Protein 7TTO (pdb70)

Sequence (353 aa):
EHRVLHLRDRLDLAAELKLLCERGPLVRIPLEDGSAVHWFALGYDVVVREVLGSEKFDKRVILPGNLLQLDPPEHTRLRRMVAPAYSVRRMQALEPRVQAIVDDHLDTMASTGPPVVEFLREVAGPMAARVACEFLGIPLDDRGELIRLTAYMRELAARLRRDPGDGMLGMMVARDHGADIISDEELAGLCCAVVMNSSVEQTESCCLAAGTLLLLEHPEQFALLRERPELGEQAVEEIVRYLSVFEGLDPRTATEDVEIGGQVIKKGEAVFCSLLAANRADPALDGFDITRKESRHVAFGHGIHHCLGAPLARMMELRIAFTTLVSRFPSLRTAVPAEEIRFRPPSSNVFTLLELPLTW

Secondary structure (DSSP, 8-state):
--GGGG-EETTEEPHHHHHHHTT-SEEEEE-TTSS-EEEEE-SHHHHHHHHH-SSEE-----TT-GGG--TTHHHHHHHHHGGGGSHHHHHHHHHHHHHHHHHHHHHHHHH-S-EEHIIIIIHHHHHHHHHHHHT--HHHHHHHHHT--HHHHHHHHHHHS--SHHHHHHHHHSTTTS-HHHHHHHHHHIIIIIHHHHHHHHHHHHHHHHHSHHHHHHHHH-GGGHHHHHHHHHHHH-SS-BPPPEEESS-EEETTEEEPTT-EEEEBHHHHHHS-STT-S--TT-SS----TT--GGGS-TTHHHHHHHHHHHHHHHHHH-TT-EESS-GGG--BPPS-SSPP-BS--EEE-

Foldseek 3Di:
DPLQLFDADQLAHDPSNLVVCVVDQKDWAQDPVNPAIAIERQALVLLQVQQADLQWDQDPCFAQDLQNDHPPVSVVSCVLQLVLLDPVNCVVCQVVLLVLLVVLVVVVVVVADKDFCLPRRLLVSLLVSLCVQAVPDPVCSVVVVVVLVVLLVSLVVCLVPQDDHSSSSSSVPPVPVAHSRSSSNNSNCSSNQVSVQLSQLLQVVVLVCQVVVVVLVVCQVPVVLLLLLSLLSLLSNLLQFKDRWIAGCAFDATPNDTRHHGYTYIYTQNSNSASPPVPRDRDSVPPDGSGQSQHHHPVRNSCVSVSSSSSSSNSSVVSNVCVPKHFPDPSSPWAWDRRDSRGTHTPTTIMHD

Structure (mmCIF, N/CA/C/O backbone):
data_7TTO
#
_entry.id   7TTO
#
_cell.length_a   69.996
_cell.length_b   69.996
_cell.length_c   132.386
_cell.angle_alpha   90.000
_cell.angle_beta   90.000
_cell.angle_gamma   120.000
#
_symmetry.space_group_name_H-M   'P 32 2 1'
#
loop_
_entity.id
_entity.type
_entity.pdbx_description
1 polymer 'cytochrome P450 hydroxylase'
2 non-polymer 'PROTOPORPHYRIN IX CONTAINING FE'
3 water water
#
loop_
_atom_site.group_PDB
_atom_site.id
_atom_site.type_symbol
_atom_site.label_atom_id
_atom_site.label_alt_id
_atom_site.label_comp_id
_atom_site.label_asym_id
_atom_site.label_entity_id
_atom_site.label_seq_id
_atom_site.pdbx_PDB_ins_code
_atom_site.Cartn_x
_atom_site.Cartn_y
_atom_site.Cartn_z
_atom_site.occupancy
_atom_site.B_iso_or_equiv
_atom_site.auth_seq_id
_atom_site.auth_comp_id
_atom_site.auth_asym_id
_atom_site.auth_atom_id
_atom_site.pdbx_PDB_model_num
ATOM 1 N N . GLU A 1 5 ? -26.26861 0.96627 -29.25127 1.000 52.24572 5 GLU A N 1
ATOM 2 C CA . GLU A 1 5 ? -24.87408 1.27680 -29.54000 1.000 49.36473 5 GLU A CA 1
ATOM 3 C C . GLU A 1 5 ? -24.08295 1.42390 -28.24296 1.000 36.73498 5 GLU A C 1
ATOM 4 O O . GLU A 1 5 ? -24.62623 1.25284 -27.15094 1.000 39.89775 5 GLU A O 1
ATOM 15 N N . HIS A 1 6 ? -22.79554 1.74420 -28.37110 1.000 38.17209 6 HIS A N 1
ATOM 16 C CA . HIS A 1 6 ? -21.90940 1.89572 -27.21674 1.000 28.99727 6 HIS A CA 1
ATOM 17 C C . HIS A 1 6 ? -21.90428 0.63095 -26.36498 1.000 27.13261 6 HIS A C 1
ATOM 18 O O . HIS A 1 6 ? -21.95544 0.68258 -25.13379 1.000 21.73549 6 HIS A O 1
ATOM 32 N N . ARG A 1 7 ? -21.84112 -0.51842 -27.03594 1.000 23.01677 7 ARG A N 1
ATOM 33 C CA . ARG A 1 7 ? -21.83177 -1.79906 -26.34425 1.000 22.59398 7 ARG A CA 1
ATOM 34 C C . ARG A 1 7 ? -20.63562 -1.93837 -25.41120 1.000 23.73822 7 ARG A C 1
ATOM 35 O O . ARG A 1 7 ? -20.71064 -2.69214 -24.43554 1.000 20.92289 7 ARG A O 1
ATOM 56 N N . VAL A 1 8 ? -19.54389 -1.21371 -25.67530 1.000 21.92451 8 VAL A N 1
ATOM 57 C CA . VAL A 1 8 ? -18.34885 -1.32261 -24.84199 1.000 20.59112 8 VAL A CA 1
ATOM 58 C C . VAL A 1 8 ? -18.65836 -0.98216 -23.39038 1.000 17.45973 8 VAL A C 1
ATOM 59 O O . VAL A 1 8 ? -18.00857 -1.49676 -22.47134 1.000 22.90878 8 VAL A O 1
ATOM 72 N N . LEU A 1 9 ? -19.64620 -0.11826 -23.15431 1.000 19.72705 9 LEU A N 1
ATOM 73 C CA . LEU A 1 9 ? -19.99436 0.27668 -21.79427 1.000 19.30419 9 LEU A CA 1
ATOM 74 C C . LEU A 1 9 ? -20.65903 -0.84114 -20.99905 1.000 18.37737 9 LEU A C 1
ATOM 75 O O . LEU A 1 9 ? -21.00140 -0.61831 -19.83162 1.000 20.48323 9 LEU A O 1
ATOM 91 N N . HIS A 1 10 ? -20.83772 -2.03129 -21.58288 1.000 18.12152 10 HIS A N 1
ATOM 92 C CA . HIS A 1 10 ? -21.53947 -3.12428 -20.91903 1.000 20.13610 10 HIS A CA 1
ATOM 93 C C . HIS A 1 10 ? -20.73386 -4.42041 -20.93269 1.000 23.89918 10 HIS A C 1
ATOM 94 O O . HIS A 1 10 ? -21.28875 -5.48922 -20.65928 1.000 23.18578 10 HIS A O 1
ATOM 108 N N . LEU A 1 11 ? -19.43831 -4.35335 -21.23153 1.000 20.39993 11 LEU A N 1
ATOM 109 C CA . LEU A 1 11 ? -18.61099 -5.55200 -21.30846 1.000 21.11368 11 LEU A CA 1
ATOM 110 C C . LEU A 1 11 ? -18.12909 -5.93711 -19.91587 1.000 20.45897 11 LEU A C 1
ATOM 111 O O . LEU A 1 11 ? -17.49742 -5.12874 -19.22607 1.000 22.21591 11 LEU A O 1
ATOM 127 N N . ARG A 1 12 ? -18.41463 -7.17397 -19.51099 1.000 20.70508 12 ARG A N 1
ATOM 128 C CA . ARG A 1 12 ? -18.06937 -7.66809 -18.18798 1.000 21.90908 12 ARG A CA 1
ATOM 129 C C . ARG A 1 12 ? -17.34341 -9.00202 -18.28577 1.000 25.08498 12 ARG A C 1
ATOM 130 O O . ARG A 1 12 ? -17.44182 -9.72293 -19.28250 1.000 26.66217 12 ARG A O 1
ATOM 151 N N . ASP A 1 13 ? -16.61304 -9.31494 -17.21825 1.000 24.37742 13 ASP A N 1
ATOM 152 C CA . ASP A 1 13 ? -16.04164 -10.63742 -16.97120 1.000 23.48728 13 ASP A CA 1
ATOM 153 C C . ASP A 1 13 ? -16.73388 -11.15967 -15.71586 1.000 25.84246 13 ASP A C 1
ATOM 154 O O . ASP A 1 13 ? -16.32893 -10.83340 -14.59530 1.000 25.60887 13 ASP A O 1
ATOM 163 N N . ARG A 1 14 ? -17.78491 -11.95760 -15.90577 1.000 24.26869 14 ARG A N 1
ATOM 164 C CA . ARG A 1 14 ? -18.68861 -12.37163 -14.82729 1.000 27.76244 14 ARG A CA 1
ATOM 165 C C . ARG A 1 14 ? -19.25505 -11.09837 -14.20952 1.000 27.76036 14 ARG A C 1
ATOM 166 O O . ARG A 1 14 ? -19.95109 -10.35119 -14.91879 1.000 24.72483 14 ARG A O 1
ATOM 187 N N . LEU A 1 15 ? -18.99784 -10.80295 -12.93631 1.000 25.08714 15 LEU A N 1
ATOM 188 C CA . LEU A 1 15 ? -19.51930 -9.60138 -12.29949 1.000 22.39914 15 LEU A CA 1
ATOM 189 C C . LEU A 1 15 ? -18.59092 -8.40195 -12.43672 1.000 27.65850 15 LEU A C 1
ATOM 190 O O . LEU A 1 15 ? -19.00708 -7.27905 -12.12921 1.000 26.31310 15 LEU A O 1
ATOM 206 N N . ASP A 1 16 ? -17.36054 -8.60498 -12.89517 1.000 22.69964 16 ASP A N 1
ATOM 207 C CA . ASP A 1 16 ? -16.35858 -7.55240 -12.95286 1.000 24.27855 16 ASP A CA 1
ATOM 208 C C . ASP A 1 16 ? -16.28330 -6.95173 -14.35357 1.000 22.46580 16 ASP A C 1
ATOM 209 O O . ASP A 1 16 ? -16.91524 -7.42388 -15.30180 1.000 23.52056 16 ASP A O 1
ATOM 218 N N . LEU A 1 17 ? -15.49529 -5.88553 -14.47023 1.000 21.28445 17 LEU A N 1
ATOM 219 C CA . LEU A 1 17 ? -15.32777 -5.21302 -15.74961 1.000 19.24227 17 LEU A CA 1
ATOM 220 C C . LEU A 1 17 ? -14.44355 -6.03989 -16.67323 1.000 24.58358 17 LEU A C 1
ATOM 221 O O . LEU A 1 17 ? -13.47920 -6.67327 -16.23564 1.000 25.08142 17 LEU A O 1
ATOM 237 N N . ALA A 1 18 ? -14.77633 -6.03142 -17.95881 1.000 24.48877 18 ALA A N 1
ATOM 238 C CA . ALA A 1 18 ? -13.93362 -6.67602 -18.95231 1.000 25.10097 18 ALA A CA 1
ATOM 239 C C . ALA A 1 18 ? -12.69989 -5.82380 -19.22253 1.000 24.26761 18 ALA A C 1
ATOM 240 O O . ALA A 1 18 ? -12.72507 -4.59703 -19.09141 1.000 22.93756 18 ALA A O 1
ATOM 247 N N . ALA A 1 19 ? -11.60647 -6.49057 -19.59942 1.000 26.02346 19 ALA A N 1
ATOM 248 C CA . ALA A 1 19 ? -10.37043 -5.77032 -19.88820 1.000 24.66162 19 ALA A CA 1
ATOM 249 C C . ALA A 1 19 ? -10.59981 -4.67365 -20.92008 1.000 25.45766 19 ALA A C 1
ATOM 250 O O . ALA A 1 19 ? -10.01428 -3.58785 -20.82780 1.000 24.73371 19 ALA A O 1
ATOM 257 N N . GLU A 1 20 ? -11.45842 -4.93686 -21.90850 1.000 23.47867 20 GLU A N 1
ATOM 258 C CA . GLU A 1 20 ? -11.72112 -3.94349 -22.94413 1.000 23.40246 20 GLU A CA 1
ATOM 259 C C . GLU A 1 20 ? -12.35870 -2.68996 -22.35684 1.000 26.16457 20 GLU A C 1
ATOM 260 O O . GLU A 1 20 ? -12.07325 -1.57185 -22.80221 1.000 26.79132 20 GLU A O 1
ATOM 272 N N . LEU A 1 21 ? -13.22793 -2.85477 -21.35768 1.000 22.24067 21 LEU A N 1
ATOM 273 C CA . LEU A 1 21 ? -13.84996 -1.69984 -20.71892 1.000 22.57837 21 LEU A CA 1
ATOM 274 C C . LEU A 1 21 ? -12.89238 -1.01880 -19.74757 1.000 22.98670 21 LEU A C 1
ATOM 275 O O . LEU A 1 21 ? -12.88633 0.21267 -19.64120 1.000 23.56581 21 LEU A O 1
ATOM 291 N N . LYS A 1 22 ? -12.08109 -1.79918 -19.02928 1.000 23.10277 22 LYS A N 1
ATOM 292 C CA . LYS A 1 22 ? -11.05582 -1.20330 -18.17838 1.000 28.50713 22 LYS A CA 1
ATOM 293 C C . LYS A 1 22 ? -10.11177 -0.33103 -18.99475 1.000 27.74225 22 LYS A C 1
ATOM 294 O O . LYS A 1 22 ? -9.73714 0.76724 -18.56615 1.000 27.27945 22 LYS A O 1
ATOM 313 N N . LEU A 1 23 ? -9.71514 -0.80761 -20.17639 1.000 27.08037 23 LEU A N 1
ATOM 314 C CA . LEU A 1 23 ? -8.83112 -0.02720 -21.03410 1.000 34.20652 23 LEU A CA 1
ATOM 315 C C . LEU A 1 23 ? -9.47804 1.29415 -21.43083 1.000 29.27106 23 LEU A C 1
ATOM 316 O O . LEU A 1 23 ? -8.81287 2.33598 -21.46350 1.000 28.67776 23 LEU A O 1
ATOM 332 N N . LEU A 1 24 ? -10.77832 1.27312 -21.73158 1.000 25.12612 24 LEU A N 1
ATOM 333 C CA . LEU A 1 24 ? -11.47498 2.50773 -22.07550 1.000 20.17152 24 LEU A CA 1
ATOM 334 C C . LEU A 1 24 ? -11.45699 3.49195 -20.91186 1.000 26.39991 24 LEU A C 1
ATOM 335 O O . LEU A 1 24 ? -11.24414 4.69476 -21.10786 1.000 25.28491 24 LEU A O 1
ATOM 351 N N . CYS A 1 25 ? -11.67443 3.00104 -19.69031 1.000 28.00327 25 CYS A N 1
ATOM 352 C CA . CYS A 1 25 ? -11.70173 3.88762 -18.53327 1.000 24.76618 25 CYS A CA 1
ATOM 353 C C . CYS A 1 25 ? -10.35763 4.56091 -18.29014 1.000 25.09050 25 CYS A C 1
ATOM 354 O O . CYS A 1 25 ? -10.31321 5.61244 -17.64244 1.000 27.69880 25 CYS A O 1
ATOM 362 N N . GLU A 1 26 ? -9.26295 3.98493 -18.79212 1.000 27.20895 26 GLU A N 1
ATOM 363 C CA . GLU A 1 26 ? -7.95885 4.61984 -18.64290 1.000 31.39981 26 GLU A CA 1
ATOM 364 C C . GLU A 1 26 ? -7.85250 5.91489 -19.43720 1.000 28.69648 26 GLU A C 1
ATOM 365 O O . GLU A 1 26 ? -6.95355 6.71864 -19.16784 1.000 38.47974 26 GLU A O 1
ATOM 377 N N . ARG A 1 27 ? -8.74424 6.13723 -20.40180 1.000 27.39723 27 ARG A N 1
ATOM 378 C CA . ARG A 1 27 ? -8.75110 7.35939 -21.19546 1.000 31.79599 27 ARG A CA 1
ATOM 379 C C . ARG A 1 27 ? -9.38337 8.53930 -20.46383 1.000 32.52116 27 ARG A C 1
ATOM 380 O O . ARG A 1 27 ? -9.65873 9.56475 -21.09615 1.000 41.46446 27 ARG A O 1
ATOM 401 N N . GLY A 1 28 ? -9.61615 8.42113 -19.15835 1.000 41.80201 28 GLY A N 1
ATOM 402 C CA . GLY A 1 28 ? -10.12766 9.51591 -18.36974 1.000 35.86171 28 GLY A CA 1
ATOM 403 C C . GLY A 1 28 ? -11.58606 9.32835 -18.00893 1.000 43.48842 28 GLY A C 1
ATOM 404 O O . GLY A 1 28 ? -12.30381 8.53006 -18.61984 1.000 34.39414 28 GLY A O 1
ATOM 408 N N . PRO A 1 29 ? -12.05684 10.06947 -17.00178 1.000 29.29854 29 PRO A N 1
ATOM 409 C CA . PRO A 1 29 ? -13.45948 9.92439 -16.58477 1.000 23.99125 29 PRO A CA 1
ATOM 410 C C . PRO A 1 29 ? -14.45462 10.48906 -17.58216 1.000 29.06104 29 PRO A C 1
ATOM 411 O O . PRO A 1 29 ? -15.64087 10.14912 -17.50048 1.000 27.73380 29 PRO A O 1
ATOM 422 N N . LEU A 1 30 ? -14.01933 11.33457 -18.51518 1.000 22.31646 30 LEU A N 1
ATOM 423 C CA . LEU A 1 30 ? -14.89374 11.91387 -19.53030 1.000 21.79171 30 LEU A CA 1
ATOM 424 C C . LEU A 1 30 ? -14.20560 11.75863 -20.87963 1.000 29.94801 30 LEU A C 1
ATOM 425 O O . LEU A 1 30 ? -13.16329 12.37646 -21.12183 1.000 26.07157 30 LEU A O 1
ATOM 441 N N . VAL A 1 31 ? -14.78374 10.93509 -21.75218 1.000 25.80686 31 VAL A N 1
ATOM 442 C CA . VAL A 1 31 ? -14.17854 10.57289 -23.02913 1.000 24.39008 31 VAL A CA 1
ATOM 443 C C . VAL A 1 31 ? -15.05139 11.11236 -24.15324 1.000 28.34026 31 VAL A C 1
ATOM 444 O O . VAL A 1 31 ? -16.26513 10.87614 -24.17413 1.000 22.86461 31 VAL A O 1
ATOM 457 N N . ARG A 1 32 ? -14.42978 11.82830 -25.08742 1.000 25.11471 32 ARG A N 1
ATOM 458 C CA . ARG A 1 32 ? -15.13710 12.36197 -26.24288 1.000 28.19402 32 ARG A CA 1
ATOM 459 C C . ARG A 1 32 ? -15.22757 11.29362 -27.32533 1.000 26.19232 32 ARG A C 1
ATOM 460 O O . ARG A 1 32 ? -14.22301 10.66601 -27.67502 1.000 28.10077 32 ARG A O 1
ATOM 481 N N . ILE A 1 33 ? -16.43085 11.08897 -27.85342 1.000 26.98150 33 ILE A N 1
ATOM 482 C CA . ILE A 1 33 ? -16.69057 10.00767 -28.80158 1.000 23.54490 33 ILE A CA 1
ATOM 483 C C . ILE A 1 33 ? -17.36548 10.57633 -30.04512 1.000 30.13980 33 ILE A C 1
ATOM 484 O O . ILE A 1 33 ? -18.60047 10.54109 -30.14649 1.000 25.11211 33 ILE A O 1
ATOM 500 N N . PRO A 1 34 ? -16.61443 11.10868 -31.00919 1.000 31.93461 34 PRO A N 1
ATOM 501 C CA . PRO A 1 34 ? -17.23937 11.54706 -32.26434 1.000 32.06431 34 PRO A CA 1
ATOM 502 C C . PRO A 1 34 ? -17.60422 10.34644 -33.12557 1.000 30.31857 34 PRO A C 1
ATOM 503 O O . PRO A 1 34 ? -16.77950 9.46047 -33.35929 1.000 33.39826 34 PRO A O 1
ATOM 514 N N . LEU A 1 35 ? -18.85109 10.31754 -33.58969 1.000 28.57371 35 LEU A N 1
ATOM 515 C CA . LEU A 1 35 ? -19.32401 9.18653 -34.37511 1.000 27.54054 35 LEU A CA 1
ATOM 516 C C . LEU A 1 35 ? -18.61138 9.13199 -35.72260 1.000 28.00664 35 LEU A C 1
ATOM 517 O O . LEU A 1 35 ? -18.29686 10.16006 -36.32905 1.000 27.27182 35 LEU A O 1
ATOM 533 N N . GLU A 1 36 ? -18.36473 7.90608 -36.19156 1.000 43.89350 36 GLU A N 1
ATOM 534 C CA . GLU A 1 36 ? -17.59015 7.71946 -37.41378 1.000 50.47660 36 GLU A CA 1
ATOM 535 C C . GLU A 1 36 ? -18.25769 8.37688 -38.61420 1.000 43.95829 36 GLU A C 1
ATOM 536 O O . GLU A 1 36 ? -17.56708 8.84699 -39.52550 1.000 44.38958 36 GLU A O 1
ATOM 548 N N . ASP A 1 37 ? -19.58859 8.41974 -38.63865 1.000 48.46246 37 ASP A N 1
ATOM 549 C CA . ASP A 1 37 ? -20.31383 9.00195 -39.76105 1.000 43.26055 37 ASP A CA 1
ATOM 550 C C . ASP A 1 37 ? -20.42842 10.51876 -39.67558 1.000 51.72250 37 ASP A C 1
ATOM 551 O O . ASP A 1 37 ? -21.04433 11.12563 -40.55866 1.000 51.61120 37 ASP A O 1
ATOM 560 N N . GLY A 1 38 ? -19.85206 11.14361 -38.65055 1.000 38.26178 38 GLY A N 1
ATOM 561 C CA . GLY A 1 38 ? -19.96279 12.57882 -38.49109 1.000 37.22614 38 GLY A CA 1
ATOM 562 C C . GLY A 1 38 ? -21.35146 13.07498 -38.16433 1.000 27.72549 38 GLY A C 1
ATOM 563 O O . GLY A 1 38 ? -21.60415 14.27837 -38.27082 1.000 32.94004 38 GLY A O 1
ATOM 567 N N . SER A 1 39 ? -22.26144 12.18724 -37.76140 1.000 36.47365 39 SER A N 1
ATOM 568 C CA . SER A 1 39 ? -23.63849 12.58457 -37.50172 1.000 35.84579 39 SER A CA 1
ATOM 569 C C . SER A 1 39 ? -23.81897 13.24882 -36.14334 1.000 33.21785 39 SER A C 1
ATOM 570 O O . SER A 1 39 ? -24.80838 13.96274 -35.94814 1.000 31.58212 39 SER A O 1
ATOM 578 N N . ALA A 1 40 ? -22.89875 13.03862 -35.20688 1.000 29.79802 40 ALA A N 1
ATOM 579 C CA . ALA A 1 40 ? -23.04110 13.59380 -33.86686 1.000 30.13398 40 ALA A CA 1
ATOM 580 C C . ALA A 1 40 ? -21.72915 13.41260 -33.11761 1.000 24.85177 40 ALA A C 1
ATOM 581 O O . ALA A 1 40 ? -20.83606 12.68049 -33.55209 1.000 26.58317 40 ALA A O 1
ATOM 588 N N . VAL A 1 41 ? -21.62819 14.09561 -31.98019 1.000 23.17987 41 VAL A N 1
ATOM 589 C CA . VAL A 1 41 ? -20.53299 13.92057 -31.03460 1.000 18.91605 41 VAL A CA 1
ATOM 590 C C . VAL A 1 41 ? -21.14120 13.42143 -29.73282 1.000 21.71472 41 VAL A C 1
ATOM 591 O O . VAL A 1 41 ? -22.00814 14.08746 -29.15255 1.000 20.99984 41 VAL A O 1
ATOM 604 N N . HIS A 1 42 ? -20.70049 12.25083 -29.28638 1.000 23.30931 42 HIS A N 1
ATOM 605 C CA . HIS A 1 42 ? -21.15744 11.65290 -28.04254 1.000 20.63947 42 HIS A CA 1
ATOM 606 C C . HIS A 1 42 ? -20.04044 11.68296 -27.00684 1.000 22.62753 42 HIS A C 1
ATOM 607 O O . HIS A 1 42 ? -18.86158 11.84484 -27.33343 1.000 24.32216 42 HIS A O 1
ATOM 621 N N . TRP A 1 43 ? -20.43030 11.51931 -25.74311 1.000 20.07264 43 TRP A N 1
ATOM 622 C CA . TRP A 1 43 ? -19.50508 11.53799 -24.61886 1.000 21.85389 43 TRP A CA 1
ATOM 623 C C . TRP A 1 43 ? -19.77474 10.35049 -23.70757 1.000 16.05198 43 TRP A C 1
ATOM 624 O O . TRP A 1 43 ? -20.92991 9.96657 -23.50178 1.000 17.21072 43 TRP A O 1
ATOM 645 N N . PHE A 1 44 ? -18.70499 9.78285 -23.15591 1.000 16.16440 44 PHE A N 1
ATOM 646 C CA . PHE A 1 44 ? -18.78594 8.74288 -22.13722 1.000 16.59529 44 PHE A CA 1
ATOM 647 C C . PHE A 1 44 ? -18.38899 9.35079 -20.79946 1.000 22.10742 44 PHE A C 1
ATOM 648 O O . PHE A 1 44 ? -17.25620 9.81907 -20.64124 1.000 19.54707 44 PHE A O 1
ATOM 665 N N . ALA A 1 45 ? -19.31726 9.34476 -19.84658 1.000 19.14231 45 ALA A N 1
ATOM 666 C CA . ALA A 1 45 ? -19.04442 9.75254 -18.47300 1.000 15.49624 45 ALA A CA 1
ATOM 667 C C . ALA A 1 45 ? -18.79441 8.48595 -17.66179 1.000 17.02746 45 ALA A C 1
ATOM 668 O O . ALA A 1 45 ? -19.72620 7.72150 -17.38841 1.000 17.02251 45 ALA A O 1
ATOM 675 N N . LEU A 1 46 ? -17.53505 8.26370 -17.28096 1.000 18.03476 46 LEU A N 1
ATOM 676 C CA . LEU A 1 46 ? -17.10782 6.99684 -16.70783 1.000 15.06131 46 LEU A CA 1
ATOM 677 C C . LEU A 1 46 ? -16.70323 7.08689 -15.24424 1.000 18.32383 46 LEU A C 1
ATOM 678 O O . LEU A 1 46 ? -16.52924 6.04307 -14.60599 1.000 21.35052 46 LEU A O 1
ATOM 694 N N . GLY A 1 47 ? -16.54438 8.28814 -14.70249 1.000 19.19596 47 GLY A N 1
ATOM 695 C CA . GLY A 1 47 ? -16.09334 8.47059 -13.33825 1.000 21.87395 47 GLY A CA 1
ATOM 696 C C . GLY A 1 47 ? -17.22101 8.87243 -12.40645 1.000 16.94200 47 GLY A C 1
ATOM 697 O O . GLY A 1 47 ? -18.19302 9.50199 -12.81583 1.000 17.61103 47 GLY A O 1
ATOM 701 N N . TYR A 1 48 ? -17.06442 8.49981 -11.13388 1.000 18.86260 48 TYR A N 1
ATOM 702 C CA . TYR A 1 48 ? -18.05257 8.83164 -10.11153 1.000 17.73830 48 TYR A CA 1
ATOM 703 C C . TYR A 1 48 ? -18.35053 10.32831 -10.08877 1.000 16.43741 48 TYR A C 1
ATOM 704 O O . TYR A 1 48 ? -19.51207 10.74478 -10.16055 1.000 16.73797 48 TYR A O 1
ATOM 722 N N . ASP A 1 49 ? -17.30780 11.15777 -10.00748 1.000 17.98134 49 ASP A N 1
ATOM 723 C CA . ASP A 1 49 ? -17.52548 12.59694 -9.88385 1.000 17.77572 49 ASP A CA 1
ATOM 724 C C . ASP A 1 49 ? -18.13932 13.18489 -11.15177 1.000 18.07690 49 ASP A C 1
ATOM 725 O O . ASP A 1 49 ? -19.05921 14.00726 -11.07474 1.000 17.50159 49 ASP A O 1
ATOM 734 N N . VAL A 1 50 ? -17.64772 12.78346 -12.32710 1.000 16.79344 50 VAL A N 1
ATOM 735 C CA A VAL A 1 50 ? -18.16015 13.34107 -13.57758 0.700 18.46637 50 VAL A CA 1
ATOM 736 C CA B VAL A 1 50 ? -18.16500 13.35497 -13.56712 0.300 18.50876 50 VAL A CA 1
ATOM 737 C C . VAL A 1 50 ? -19.60465 12.91364 -13.80406 1.000 15.64877 50 VAL A C 1
ATOM 738 O O . VAL A 1 50 ? -20.43414 13.69955 -14.27764 1.000 16.01386 50 VAL A O 1
ATOM 763 N N . VAL A 1 51 ? -19.92938 11.65970 -13.48536 1.000 16.54604 51 VAL A N 1
ATOM 764 C CA . VAL A 1 51 ? -21.30780 11.20419 -13.64684 1.000 17.49456 51 VAL A CA 1
ATOM 765 C C . VAL A 1 51 ? -22.23931 12.03411 -12.77515 1.000 15.12653 51 VAL A C 1
ATOM 766 O O . VAL A 1 51 ? -23.32870 12.42991 -13.20438 1.000 15.44078 51 VAL A O 1
ATOM 779 N N . ARG A 1 52 ? -21.82685 12.31736 -11.53927 1.000 17.57587 52 ARG A N 1
ATOM 780 C CA . ARG A 1 52 ? -22.64670 13.15846 -10.67570 1.000 14.99487 52 ARG A CA 1
ATOM 781 C C . ARG A 1 52 ? -22.72932 14.58163 -11.21402 1.000 12.28661 52 ARG A C 1
ATOM 782 O O . ARG A 1 52 ? -23.78217 15.22288 -11.12956 1.000 15.48635 52 ARG A O 1
ATOM 803 N N . GLU A 1 53 ? -21.63774 15.08762 -11.78856 1.000 15.02273 53 GLU A N 1
ATOM 804 C CA . GLU A 1 53 ? -21.66978 16.42597 -12.36788 1.000 16.00647 53 GLU A CA 1
ATOM 805 C C . GLU A 1 53 ? -22.67922 16.50198 -13.50921 1.000 14.34446 53 GLU A C 1
ATOM 806 O O . GLU A 1 53 ? -23.46520 17.45280 -13.59302 1.000 15.96589 53 GLU A O 1
ATOM 818 N N . VAL A 1 54 ? -22.67830 15.50262 -14.39318 1.000 16.55466 54 VAL A N 1
ATOM 819 C CA . VAL A 1 54 ? -23.61394 15.49480 -15.51570 1.000 15.26546 54 VAL A CA 1
ATOM 820 C C . VAL A 1 54 ? -25.04742 15.36466 -15.01526 1.000 13.73740 54 VAL A C 1
ATOM 821 O O . VAL A 1 54 ? -25.93455 16.12640 -15.41729 1.000 19.01160 54 VAL A O 1
ATOM 834 N N . LEU A 1 55 ? -25.29732 14.39360 -14.13400 1.000 16.83735 55 LEU A N 1
ATOM 835 C CA . LEU A 1 55 ? -26.66642 14.09653 -13.72897 1.000 17.85880 55 LEU A CA 1
ATOM 836 C C . LEU A 1 55 ? -27.26222 15.17230 -12.83142 1.000 17.80179 55 LEU A C 1
ATOM 837 O O . LEU A 1 55 ? -28.48998 15.28573 -12.75927 1.000 19.23254 55 LEU A O 1
ATOM 853 N N . GLY A 1 56 ? -26.43314 15.95755 -12.14472 1.000 12.72555 56 GLY A N 1
ATOM 854 C CA . GLY A 1 56 ? -26.93777 17.05360 -11.34407 1.000 17.50445 56 GLY A CA 1
ATOM 855 C C . GLY A 1 56 ? -27.14797 18.34301 -12.09951 1.000 19.38956 56 GLY A C 1
ATOM 856 O O . GLY A 1 56 ? -27.82703 19.24297 -11.59798 1.000 20.39657 56 GLY A O 1
ATOM 860 N N . SER A 1 57 ? -26.59361 18.44727 -13.30399 1.000 19.41874 57 SER A N 1
ATOM 861 C CA . SER A 1 57 ? -26.67562 19.68277 -14.06813 1.000 19.57343 57 SER A CA 1
ATOM 862 C C . SER A 1 57 ? -28.08295 19.89211 -14.61326 1.000 22.09251 57 SER A C 1
ATOM 863 O O . SER A 1 57 ? -28.74299 18.94954 -15.05906 1.000 20.78929 57 SER A O 1
ATOM 871 N N . GLU A 1 58 ? -28.54296 21.14282 -14.57075 1.000 21.15934 58 GLU A N 1
ATOM 872 C CA . GLU A 1 58 ? -29.81717 21.50870 -15.17218 1.000 23.41386 58 GLU A CA 1
ATOM 873 C C . GLU A 1 58 ? -29.71323 21.73272 -16.67372 1.000 20.89131 58 GLU A C 1
ATOM 874 O O . GLU A 1 58 ? -30.74489 21.91511 -17.33008 1.000 24.78184 58 GLU A O 1
ATOM 886 N N . LYS A 1 59 ? -28.50084 21.72051 -17.23083 1.000 19.27979 59 LYS A N 1
ATOM 887 C CA . LYS A 1 59 ? -28.27557 22.03618 -18.63575 1.000 26.97743 59 LYS A CA 1
ATOM 888 C C . L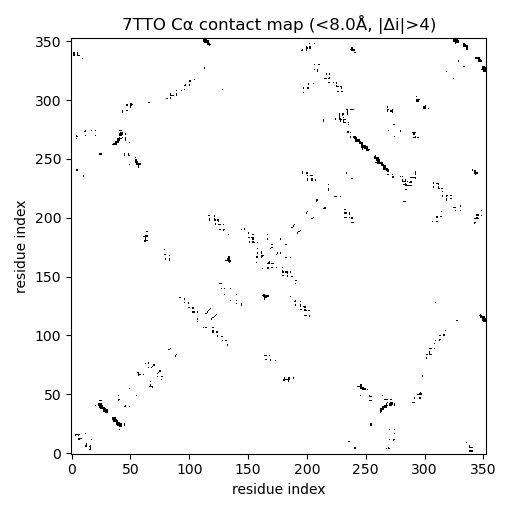YS A 1 59 ? -28.29365 20.80001 -19.52538 1.000 19.70399 59 LYS A C 1
ATOM 889 O O . LYS A 1 59 ? -27.63740 20.78550 -20.57588 1.000 22.72938 59 LYS A O 1
ATOM 908 N N . PHE A 1 60 ? -29.02854 19.76168 -19.13009 1.000 19.57218 60 PHE A N 1
ATOM 909 C CA . PHE A 1 60 ? -29.21570 18.57078 -19.94495 1.000 21.62603 60 PHE A CA 1
ATOM 910 C C . PHE A 1 60 ? -30.68033 18.16542 -19.90712 1.000 23.82232 60 PHE A C 1
ATOM 911 O O . PHE A 1 60 ? -31.34044 18.30121 -18.87309 1.000 21.32852 60 PHE A O 1
ATOM 928 N N . ASP A 1 61 ? -31.18144 17.66189 -21.02945 1.000 19.40827 61 ASP A N 1
ATOM 929 C CA . ASP A 1 61 ? -32.50914 17.06373 -21.09765 1.000 18.45582 61 ASP A CA 1
ATOM 930 C C . ASP A 1 61 ? -32.38380 15.61971 -21.57571 1.000 16.01710 61 ASP A C 1
ATOM 931 O O . ASP A 1 61 ? -31.29392 15.13663 -21.89401 1.000 17.34647 61 ASP A O 1
ATOM 940 N N . LYS A 1 62 ? -33.51439 14.92050 -21.60585 1.000 18.65759 62 LYS A N 1
ATOM 941 C CA . LYS A 1 62 ? -33.56563 13.52333 -22.01959 1.000 17.46975 62 LYS A CA 1
ATOM 942 C C . LYS A 1 62 ? -34.28489 13.37080 -23.35549 1.000 18.86813 62 LYS A C 1
ATOM 943 O O . LYS A 1 62 ? -35.10590 12.47175 -23.54329 1.000 20.42672 62 LYS A O 1
ATOM 962 N N . ARG A 1 63 ? -33.97003 14.24885 -24.30280 1.000 18.61588 63 ARG A N 1
ATOM 963 C CA . ARG A 1 63 ? -34.56681 14.15427 -25.62587 1.000 21.01369 63 ARG A CA 1
ATOM 964 C C . ARG A 1 63 ? -34.20596 12.82474 -26.27581 1.000 21.45677 63 ARG A C 1
ATOM 965 O O . ARG A 1 63 ? -33.17363 12.21738 -25.97603 1.000 17.89472 63 ARG A O 1
ATOM 986 N N . VAL A 1 64 ? -35.07344 12.37119 -27.17247 1.000 19.10841 64 VAL A N 1
ATOM 987 C CA . VAL A 1 64 ? -34.80234 11.16941 -27.95000 1.000 19.03172 64 VAL A CA 1
ATOM 988 C C . VAL A 1 64 ? -33.83824 11.52332 -29.07207 1.000 21.50723 64 VAL A C 1
ATOM 989 O O . VAL A 1 64 ? -33.93452 12.59699 -29.67911 1.000 30.30062 64 VAL A O 1
ATOM 1002 N N . ILE A 1 65 ? -32.89878 10.62550 -29.34440 1.000 24.40619 65 ILE A N 1
ATOM 1003 C CA . ILE A 1 65 ? -31.92176 10.83947 -30.40499 1.000 39.61101 65 ILE A CA 1
ATOM 1004 C C . ILE A 1 65 ? -31.79323 9.58194 -31.25628 1.000 38.59509 65 ILE A C 1
ATOM 1005 O O . ILE A 1 65 ? -31.13920 9.59232 -32.29926 1.000 60.19434 65 ILE A O 1
ATOM 1021 N N . LEU A 1 76 ? -44.38910 6.84162 -23.19284 1.000 48.83459 76 LEU A N 1
ATOM 1022 C CA . LEU A 1 76 ? -45.58337 6.27645 -22.57728 1.000 58.48782 76 LEU A CA 1
ATOM 1023 C C . LEU A 1 76 ? -45.96420 7.10787 -21.35151 1.000 46.77013 76 LEU A C 1
ATOM 1024 O O . LEU A 1 76 ? -45.09218 7.49095 -20.57187 1.000 40.16162 76 LEU A O 1
ATOM 1039 N N . PRO A 1 77 ? -47.25591 7.39453 -21.17705 1.000 44.84266 77 PRO A N 1
ATOM 1040 C CA . PRO A 1 77 ? -47.66395 8.25626 -20.06158 1.000 30.76244 77 PRO A CA 1
ATOM 1041 C C . PRO A 1 77 ? -47.27873 7.66095 -18.71564 1.000 24.63367 77 PRO A C 1
ATOM 1042 O O . PRO A 1 77 ? -47.23261 6.44229 -18.53687 1.000 25.78534 77 PRO A O 1
ATOM 1053 N N . GLY A 1 78 ? -46.99676 8.54521 -17.76227 1.000 19.71313 78 GLY A N 1
ATOM 1054 C CA . GLY A 1 78 ? -46.62902 8.12652 -16.42595 1.000 19.94776 78 GLY A CA 1
ATOM 1055 C C . GLY A 1 78 ? -45.20153 7.65769 -16.26822 1.000 21.19151 78 GLY A C 1
ATOM 1056 O O . GLY A 1 78 ? -44.84717 7.16141 -15.19298 1.000 22.91961 78 GLY A O 1
ATOM 1060 N N . ASN A 1 79 ? -44.36897 7.79943 -17.29677 1.000 24.29293 79 ASN A N 1
ATOM 1061 C CA . ASN A 1 79 ? -42.97018 7.37969 -17.24686 1.000 19.25673 79 ASN A CA 1
ATOM 1062 C C . ASN A 1 79 ? -42.12337 8.60555 -16.92045 1.000 23.64967 79 ASN A C 1
ATOM 1063 O O . ASN A 1 79 ? -41.83225 9.42393 -17.79534 1.000 19.63341 79 ASN A O 1
ATOM 1074 N N . LEU A 1 80 ? -41.71991 8.72253 -15.65308 1.000 19.26311 80 LEU A N 1
ATOM 1075 C CA . LEU A 1 80 ? -40.95808 9.88873 -15.21847 1.000 17.76013 80 LEU A CA 1
ATOM 1076 C C . LEU A 1 80 ? -39.64233 10.02547 -15.97239 1.000 18.38836 80 LEU A C 1
ATOM 1077 O O . LEU A 1 80 ? -39.16940 11.14676 -16.19127 1.000 18.81195 80 LEU A O 1
ATOM 1093 N N . LEU A 1 81 ? -39.03027 8.90795 -16.37063 1.000 20.12254 81 LEU A N 1
ATOM 1094 C CA . LEU A 1 81 ? -37.73362 8.97910 -17.03415 1.000 25.72852 81 LEU A CA 1
ATOM 1095 C C . LEU A 1 81 ? -37.79821 9.66904 -18.38847 1.000 25.18861 81 LEU A C 1
ATOM 1096 O O . LEU A 1 81 ? -36.76053 10.11637 -18.88708 1.000 28.15746 81 LEU A O 1
ATOM 1112 N N . GLN A 1 82 ? -38.97676 9.75817 -18.99909 1.000 19.95960 82 GLN A N 1
ATOM 1113 C CA . GLN A 1 82 ? -39.12955 10.39611 -20.29802 1.000 19.00444 82 GLN A CA 1
ATOM 1114 C C . GLN A 1 82 ? -39.59770 11.84129 -20.18841 1.000 22.69571 82 GLN A C 1
ATOM 1115 O O . GLN A 1 82 ? -39.99479 12.43158 -21.19925 1.000 22.53448 82 GLN A O 1
ATOM 1129 N N . LEU A 1 83 ? -39.55626 12.42478 -18.99321 1.000 18.88403 83 LEU A N 1
ATOM 1130 C CA . LEU A 1 83 ? -40.00176 13.79102 -18.76543 1.000 18.85260 83 LEU A CA 1
ATOM 1131 C C . LEU A 1 83 ? -38.83793 14.65547 -18.30392 1.000 19.31159 83 LEU A C 1
ATOM 1132 O O . LEU A 1 83 ? -37.95809 14.19355 -17.57017 1.000 20.21989 83 LEU A O 1
ATOM 1148 N N . ASP A 1 84 ? -38.84142 15.90765 -18.74545 1.000 18.58527 84 ASP A N 1
ATOM 1149 C CA . ASP A 1 84 ? -37.96732 16.95455 -18.24595 1.000 22.81789 84 ASP A CA 1
ATOM 1150 C C . ASP A 1 84 ? -38.78191 17.95623 -17.43656 1.000 18.45317 84 ASP A C 1
ATOM 1151 O O . ASP A 1 84 ? -40.01122 18.00583 -17.55273 1.000 20.53470 84 ASP A O 1
ATOM 1160 N N . PRO A 1 85 ? -38.13709 18.77045 -16.60294 1.000 22.15063 85 PRO A N 1
ATOM 1161 C CA . PRO A 1 85 ? -38.87389 19.82084 -15.90828 1.000 19.44717 85 PRO A CA 1
ATOM 1162 C C . PRO A 1 85 ? -39.49348 20.77819 -16.90481 1.000 23.41850 85 PRO A C 1
ATOM 1163 O O . PRO A 1 85 ? -38.96080 20.97730 -18.01284 1.000 26.75847 85 PRO A O 1
ATOM 1174 N N . PRO A 1 86 ? -40.62647 21.40670 -16.55377 1.000 23.26205 86 PRO A N 1
ATOM 1175 C CA . PRO A 1 86 ? -41.35020 21.30875 -15.28094 1.000 21.49172 86 PRO A CA 1
ATOM 1176 C C . PRO A 1 86 ? -42.32952 20.13729 -15.18774 1.000 27.39058 86 PRO A C 1
ATOM 1177 O O . PRO A 1 86 ? -42.80173 19.84296 -14.09052 1.000 24.00550 86 PRO A O 1
ATOM 1188 N N . GLU A 1 87 ? -42.63936 19.48366 -16.31072 1.000 21.45201 87 GLU A N 1
ATOM 1189 C CA . GLU A 1 87 ? -43.61608 18.39970 -16.26538 1.000 25.78531 87 GLU A CA 1
ATOM 1190 C C . GLU A 1 87 ? -43.09879 17.20902 -15.46928 1.000 20.96671 87 GLU A C 1
ATOM 1191 O O . GLU A 1 87 ? -43.88370 16.52877 -14.79913 1.000 23.76682 87 GLU A O 1
ATOM 1203 N N . HIS A 1 88 ? -41.79482 16.93631 -15.52951 1.000 20.64783 88 HIS A N 1
ATOM 1204 C CA . HIS A 1 88 ? -41.21862 15.92127 -14.65379 1.000 18.15707 88 HIS A CA 1
ATOM 1205 C C . HIS A 1 88 ? -41.46307 16.27137 -13.19220 1.000 22.31845 88 HIS A C 1
ATOM 1206 O O . HIS A 1 88 ? -41.91326 15.43116 -12.40402 1.000 22.71076 88 HIS A O 1
ATOM 1220 N N . THR A 1 89 ? -41.16970 17.51835 -12.81585 1.000 18.10316 89 THR A N 1
ATOM 1221 C CA . THR A 1 89 ? -41.38283 17.96223 -11.44209 1.000 19.78486 89 THR A CA 1
ATOM 1222 C C . THR A 1 89 ? -42.83247 17.75896 -11.01995 1.000 24.82297 89 THR A C 1
ATOM 1223 O O . THR A 1 89 ? -43.11000 17.24647 -9.92960 1.000 23.57772 89 THR A O 1
ATOM 1234 N N . ARG A 1 90 ? -43.77336 18.15954 -11.87645 1.000 20.23210 90 ARG A N 1
ATOM 1235 C CA . ARG A 1 90 ? -45.18698 18.06938 -11.52617 1.000 20.66822 90 ARG A CA 1
ATOM 1236 C C . ARG A 1 90 ? -45.56876 16.64554 -11.14062 1.000 23.72870 90 ARG A C 1
ATOM 1237 O O . ARG A 1 90 ? -46.16309 16.41451 -10.08123 1.000 25.08882 90 ARG A O 1
ATOM 1258 N N . LEU A 1 91 ? -45.22935 15.67280 -11.98701 1.000 19.91763 91 LEU A N 1
ATOM 1259 C CA . LEU A 1 91 ? -45.64161 14.29895 -11.71976 1.000 22.97222 91 LEU A CA 1
ATOM 1260 C C . LEU A 1 91 ? -44.87891 13.71060 -10.53908 1.000 23.96064 91 LEU A C 1
ATOM 1261 O O . LEU A 1 91 ? -45.47575 13.06369 -9.67089 1.000 22.33974 91 LEU A O 1
ATOM 1277 N N . ARG A 1 92 ? -43.56181 13.92170 -10.48335 1.000 19.37933 92 ARG A N 1
ATOM 1278 C CA . ARG A 1 92 ? -42.77801 13.31755 -9.41088 1.000 20.79765 92 ARG A CA 1
ATOM 1279 C C . ARG A 1 92 ? -43.22085 13.82764 -8.04485 1.000 21.87290 92 ARG A C 1
ATOM 1280 O O . ARG A 1 92 ? -43.28965 13.05670 -7.08094 1.000 21.95783 92 ARG A O 1
ATOM 1301 N N . ARG A 1 93 ? -43.52508 15.12359 -7.93854 1.000 22.71436 93 ARG A N 1
ATOM 1302 C CA . ARG A 1 93 ? -43.95997 15.66879 -6.65642 1.000 18.58659 93 ARG A CA 1
ATOM 1303 C C . ARG A 1 93 ? -45.25557 15.01819 -6.18557 1.000 21.17454 93 ARG A C 1
ATOM 1304 O O . ARG A 1 93 ? -45.49851 14.92323 -4.97721 1.000 22.47605 93 ARG A O 1
ATOM 1325 N N . MET A 1 94 ? -46.09166 14.55317 -7.11705 1.000 25.20822 94 MET A N 1
ATOM 1326 C CA . MET A 1 94 ? -47.35013 13.92155 -6.73579 1.000 26.43597 94 MET A CA 1
ATOM 1327 C C . MET A 1 94 ? -47.14798 12.50629 -6.21005 1.000 22.18729 94 MET A C 1
ATOM 1328 O O . MET A 1 94 ? -47.90706 12.05958 -5.34274 1.000 28.33627 94 MET A O 1
ATOM 1342 N N . VAL A 1 95 ? -46.14035 11.79334 -6.70999 1.000 20.85693 95 VAL A N 1
ATOM 1343 C CA . VAL A 1 95 ? -45.90661 10.41167 -6.30645 1.000 22.42771 95 VAL A CA 1
ATOM 1344 C C . VAL A 1 95 ? -44.86068 10.28604 -5.20156 1.000 24.41922 95 VAL A C 1
ATOM 1345 O O . VAL A 1 95 ? -44.84309 9.26453 -4.49786 1.000 24.57159 95 VAL A O 1
ATOM 1358 N N . ALA A 1 96 ? -44.00133 11.28583 -5.02320 1.000 24.18477 96 ALA A N 1
ATOM 1359 C CA . ALA A 1 96 ? -42.90211 11.16799 -4.06966 1.000 21.98819 96 ALA A CA 1
ATOM 1360 C C . ALA A 1 96 ? -43.34589 10.80059 -2.65876 1.000 20.21279 96 ALA A C 1
ATOM 1361 O O . ALA A 1 96 ? -42.66212 9.97997 -2.02418 1.000 19.98362 96 ALA A O 1
ATOM 1368 N N . PRO A 1 97 ? -44.43395 11.34597 -2.10913 1.000 20.23817 97 PRO A N 1
ATOM 1369 C CA . PRO A 1 97 ? -44.78668 11.01705 -0.71732 1.000 17.24936 97 PRO A CA 1
ATOM 1370 C C . PRO A 1 97 ? -44.99264 9.53321 -0.46106 1.000 22.00027 97 PRO A C 1
ATOM 1371 O O . PRO A 1 97 ? -44.94886 9.11423 0.70190 1.000 26.22219 97 PRO A O 1
ATOM 1382 N N . ALA A 1 98 ? -45.21058 8.72127 -1.49666 1.000 26.11101 98 ALA A N 1
ATOM 1383 C CA . ALA A 1 98 ? -45.38820 7.28927 -1.28731 1.000 26.30010 98 ALA A CA 1
ATOM 1384 C C . ALA A 1 98 ? -44.11215 6.59405 -0.82876 1.000 39.25401 98 ALA A C 1
ATOM 1385 O O . ALA A 1 98 ? -44.18886 5.45585 -0.35191 1.000 26.82412 98 ALA A O 1
ATOM 1392 N N . TYR A 1 99 ? -42.95144 7.24247 -0.95407 1.000 28.18293 99 TYR A N 1
ATOM 1393 C CA . TYR A 1 99 ? -41.67255 6.65478 -0.57341 1.000 22.51037 99 TYR A CA 1
ATOM 1394 C C . TYR A 1 99 ? -41.06906 7.32221 0.65938 1.000 31.22562 99 TYR A C 1
ATOM 1395 O O . TYR A 1 99 ? -39.86681 7.18547 0.90718 1.000 30.53378 99 TYR A O 1
ATOM 1413 N N . SER A 1 100 ? -41.87500 8.03934 1.43722 1.000 31.06701 100 SER A N 1
ATOM 1414 C CA . SER A 1 100 ? -41.36436 8.70102 2.62704 1.000 41.29094 100 SER A CA 1
ATOM 1415 C C . SER A 1 100 ? -40.91352 7.67132 3.66094 1.000 39.06908 100 SER A C 1
ATOM 1416 O O . SER A 1 100 ? -41.25073 6.48626 3.58962 1.000 39.74933 100 SER A O 1
ATOM 1424 N N . VAL A 1 101 ? -40.13501 8.14428 4.63677 1.000 38.00223 101 VAL A N 1
ATOM 1425 C CA . VAL A 1 101 ? -39.66313 7.26327 5.70222 1.000 47.91906 101 VAL A CA 1
ATOM 1426 C C . VAL A 1 101 ? -40.84251 6.68704 6.47506 1.000 41.08457 101 VAL A C 1
ATOM 1427 O O . VAL A 1 101 ? -40.87282 5.49065 6.78966 1.000 30.68285 101 VAL A O 1
ATOM 1440 N N . ARG A 1 102 ? -41.82853 7.52724 6.79956 1.000 40.68256 102 ARG A N 1
ATOM 1441 C CA . ARG A 1 102 ? -43.02066 7.03587 7.48368 1.000 37.80592 102 ARG A CA 1
ATOM 1442 C C . ARG A 1 102 ? -43.68392 5.91555 6.69524 1.000 38.99623 102 ARG A C 1
ATOM 1443 O O . ARG A 1 102 ? -44.14349 4.92374 7.27421 1.000 36.31106 102 ARG A O 1
ATOM 1464 N N . ARG A 1 103 ? -43.74367 6.05551 5.37033 1.000 34.27434 103 ARG A N 1
ATOM 1465 C CA . ARG A 1 103 ? -44.41550 5.05031 4.55586 1.000 24.25888 103 ARG A CA 1
ATOM 1466 C C . ARG A 1 103 ? -43.62478 3.74851 4.51765 1.000 22.13008 103 ARG A C 1
ATOM 1467 O O . ARG A 1 103 ? -44.20907 2.66185 4.58789 1.000 22.92299 103 ARG A O 1
ATOM 1488 N N . MET A 1 104 ? -42.29730 3.83161 4.41390 1.000 24.25888 104 MET A N 1
ATOM 1489 C CA . MET A 1 104 ? -41.49434 2.61290 4.40626 1.000 24.19215 104 MET A CA 1
ATOM 1490 C C . MET A 1 104 ? -41.53254 1.92235 5.76434 1.000 25.51499 104 MET A C 1
ATOM 1491 O O . MET A 1 104 ? -41.53522 0.68790 5.83783 1.000 22.63059 104 MET A O 1
ATOM 1505 N N . GLN A 1 105 ? -41.56931 2.69954 6.85049 1.000 21.80594 105 GLN A N 1
ATOM 1506 C CA . GLN A 1 105 ? -41.63425 2.10262 8.18199 1.000 22.43882 105 GLN A CA 1
ATOM 1507 C C . GLN A 1 105 ? -42.92296 1.31397 8.37177 1.000 20.20458 105 GLN A C 1
ATOM 1508 O O . GLN A 1 105 ? -42.90730 0.20659 8.92349 1.000 25.91192 105 GLN A O 1
ATOM 1522 N N . ALA A 1 106 ? -44.05297 1.87359 7.93413 1.000 22.63840 106 ALA A N 1
ATOM 1523 C CA . ALA A 1 106 ? -45.31958 1.16191 8.05395 1.000 25.70999 106 ALA A CA 1
ATOM 1524 C C . ALA A 1 106 ? -45.34381 -0.08211 7.17824 1.000 25.10182 106 ALA A C 1
ATOM 1525 O O . ALA A 1 106 ? -46.01254 -1.06630 7.51475 1.000 26.41043 106 ALA A O 1
ATOM 1532 N N . LEU A 1 107 ? -44.61546 -0.06019 6.06291 1.000 21.51923 107 LEU A N 1
ATOM 1533 C CA . LEU A 1 107 ? -44.62001 -1.16931 5.12165 1.000 19.23621 107 LEU A CA 1
ATOM 1534 C C . LEU A 1 107 ? -43.65696 -2.28370 5.51688 1.000 17.37733 107 LEU A C 1
ATOM 1535 O O . LEU A 1 107 ? -43.87557 -3.43736 5.12933 1.000 18.81781 107 LEU A O 1
ATOM 1551 N N . GLU A 1 108 ? -42.61980 -1.97276 6.29567 1.000 20.60206 108 GLU A N 1
ATOM 1552 C CA . GLU A 1 108 ? -41.55341 -2.93438 6.57624 1.000 21.60176 108 GLU A CA 1
ATOM 1553 C C . GLU A 1 108 ? -42.04797 -4.27918 7.09328 1.000 18.89474 108 GLU A C 1
ATOM 1554 O O . GLU A 1 108 ? -41.64947 -5.31102 6.52977 1.000 19.51725 108 GLU A O 1
ATOM 1566 N N . PRO A 1 109 ? -42.87373 -4.35841 8.13999 1.000 21.95897 109 PRO A N 1
ATOM 1567 C CA . PRO A 1 109 ? -43.27988 -5.68816 8.62617 1.000 18.98742 109 PRO A CA 1
ATOM 1568 C C . PRO A 1 109 ? -44.02340 -6.50367 7.58486 1.000 18.38567 109 PRO A C 1
ATOM 1569 O O . PRO A 1 109 ? -43.88477 -7.73336 7.55936 1.000 19.25549 109 PRO A O 1
ATOM 1580 N N . ARG A 1 110 ? -44.79988 -5.85752 6.71314 1.000 17.74468 110 ARG A N 1
ATOM 1581 C CA . ARG A 1 110 ? -45.49339 -6.59376 5.66196 1.000 16.20569 110 ARG A CA 1
ATOM 1582 C C . ARG A 1 110 ? -44.51542 -7.09997 4.60863 1.000 18.45330 110 ARG A C 1
ATOM 1583 O O . ARG A 1 110 ? -44.68802 -8.20093 4.07282 1.000 16.40262 110 ARG A O 1
ATOM 1604 N N . VAL A 1 111 ? -43.48297 -6.31412 4.29730 1.000 15.63135 111 VAL A N 1
ATOM 1605 C CA . VAL A 1 111 ? -42.44794 -6.78946 3.38399 1.000 14.78986 111 VAL A CA 1
ATOM 1606 C C . VAL A 1 111 ? -41.69532 -7.95867 4.00372 1.000 13.76591 111 VAL A C 1
ATOM 1607 O O . VAL A 1 111 ? -41.41375 -8.95797 3.33296 1.000 16.55325 111 VAL A O 1
ATOM 1620 N N . GLN A 1 112 ? -41.35173 -7.85096 5.29011 1.000 14.53751 112 GLN A N 1
ATOM 1621 C CA . GLN A 1 112 ? -40.71426 -8.96534 5.98333 1.000 17.05001 112 GLN A CA 1
ATOM 1622 C C . GLN A 1 112 ? -41.54791 -10.23295 5.85524 1.000 15.01475 112 GLN A C 1
ATOM 1623 O O . GLN A 1 112 ? -41.00885 -11.31839 5.60772 1.000 16.32374 112 GLN A O 1
ATOM 1637 N N . ALA A 1 113 ? -42.86949 -10.10989 6.00692 1.000 15.55738 113 ALA A N 1
ATOM 1638 C CA . ALA A 1 113 ? -43.73626 -11.28332 5.94489 1.000 15.44898 113 ALA A CA 1
ATOM 1639 C C . ALA A 1 113 ? -43.77873 -11.86876 4.53805 1.000 17.15255 113 ALA A C 1
ATOM 1640 O O . ALA A 1 113 ? -43.84476 -13.09217 4.37245 1.000 16.99055 113 ALA A O 1
ATOM 1647 N N . ILE A 1 114 ? -43.75317 -11.01345 3.51326 1.000 14.49398 114 ILE A N 1
ATOM 1648 C CA . ILE A 1 114 ? -43.70541 -11.50618 2.13941 1.000 14.95556 114 ILE A CA 1
ATOM 1649 C C . ILE A 1 114 ? -42.39430 -12.23637 1.88413 1.000 14.98746 114 ILE A C 1
ATOM 1650 O O . ILE A 1 114 ? -42.37423 -13.30837 1.26675 1.000 17.87622 114 ILE A O 1
ATOM 1666 N N . VAL A 1 115 ? -41.27761 -11.66584 2.34003 1.000 15.37408 115 VAL A N 1
ATOM 1667 C CA . VAL A 1 115 ? -39.99670 -12.35332 2.21764 1.000 13.34601 115 VAL A CA 1
ATOM 1668 C C . VAL A 1 115 ? -40.05840 -13.69807 2.92778 1.000 16.69349 115 VAL A C 1
ATOM 1669 O O . VAL A 1 115 ? -39.61988 -14.72217 2.39123 1.000 18.04251 115 VAL A O 1
ATOM 1682 N N . ASP A 1 116 ? -40.62698 -13.72274 4.13457 1.000 18.22649 116 ASP A N 1
ATOM 1683 C CA . ASP A 1 116 ? -40.72656 -14.97819 4.87036 1.000 15.14160 116 ASP A CA 1
ATOM 1684 C C . ASP A 1 116 ? -41.60897 -15.97925 4.13464 1.000 15.82122 116 ASP A C 1
ATOM 1685 O O . ASP A 1 116 ? -41.31005 -17.17928 4.11394 1.000 18.58338 116 ASP A O 1
ATOM 1694 N N . ASP A 1 117 ? -42.69564 -15.50622 3.51692 1.000 15.42826 117 ASP A N 1
ATOM 1695 C CA . ASP A 1 117 ? -43.54337 -16.39138 2.72135 1.000 19.62696 117 ASP A CA 1
ATOM 1696 C C . ASP A 1 117 ? -42.72663 -17.13967 1.67521 1.000 21.12204 117 ASP A C 1
ATOM 1697 O O . ASP A 1 117 ? -42.85218 -18.35948 1.52271 1.000 20.84153 117 ASP A O 1
ATOM 1706 N N . HIS A 1 118 ? -41.88856 -16.41672 0.93215 1.000 18.91498 118 HIS A N 1
ATOM 1707 C CA . HIS A 1 118 ? -41.17076 -17.03187 -0.17704 1.000 17.07165 118 HIS A CA 1
ATOM 1708 C C . HIS A 1 118 ? -40.00285 -17.88579 0.29135 1.000 20.32837 118 HIS A C 1
ATOM 1709 O O . HIS A 1 118 ? -39.65943 -18.86936 -0.37320 1.000 21.70481 118 HIS A O 1
ATOM 1723 N N . LEU A 1 119 ? -39.38414 -17.53968 1.41923 1.000 16.27322 119 LEU A N 1
ATOM 1724 C CA . LEU A 1 119 ? -38.38130 -18.41818 2.00205 1.000 17.77801 119 LEU A CA 1
ATOM 1725 C C . LEU A 1 119 ? -39.01546 -19.60622 2.71342 1.000 19.90522 119 LEU A C 1
ATOM 1726 O O . LEU A 1 119 ? -38.36351 -20.64665 2.85296 1.000 24.55642 119 LEU A O 1
ATOM 1742 N N . ASP A 1 120 ? -40.27224 -19.47919 3.15029 1.000 19.91635 120 ASP A N 1
ATOM 1743 C CA . ASP A 1 120 ? -41.02041 -20.64855 3.60419 1.000 23.99428 120 ASP A CA 1
ATOM 1744 C C . ASP A 1 120 ? -41.21156 -21.63903 2.46265 1.000 24.89323 120 ASP A C 1
ATOM 1745 O O . ASP A 1 120 ? -40.89776 -22.82811 2.59398 1.000 32.87950 120 ASP A O 1
ATOM 1754 N N . THR A 1 121 ? -41.73701 -21.16166 1.33087 1.000 27.66213 121 THR A N 1
ATOM 1755 C CA . THR A 1 121 ? -41.89524 -22.01802 0.15983 1.000 30.73320 121 THR A CA 1
ATOM 1756 C C . THR A 1 121 ? -40.57293 -22.66527 -0.22687 1.000 37.00857 121 THR A C 1
ATOM 1757 O O . THR A 1 121 ? -40.53142 -23.84161 -0.60545 1.000 35.90150 121 THR A O 1
ATOM 1768 N N . MET A 1 122 ? -39.47954 -21.90831 -0.13586 1.000 26.89221 122 MET A N 1
ATOM 1769 C CA . MET A 1 122 ? -38.17822 -22.42442 -0.54338 1.000 31.11173 122 MET A CA 1
ATOM 1770 C C . MET A 1 122 ? -37.71423 -23.54040 0.38530 1.000 33.83183 122 MET A C 1
ATOM 1771 O O . MET A 1 122 ? -37.27079 -24.59924 -0.07386 1.000 30.13673 122 MET A O 1
ATOM 1785 N N . ALA A 1 123 ? -37.81419 -23.32404 1.69899 1.000 32.74945 123 ALA A N 1
ATOM 1786 C CA . ALA A 1 123 ? -37.34998 -24.32161 2.65604 1.000 31.23806 123 ALA A CA 1
ATOM 1787 C C . ALA A 1 123 ? -38.23453 -25.56128 2.68203 1.000 35.42632 123 ALA A C 1
ATOM 1788 O O . ALA A 1 123 ? -37.77511 -26.62345 3.11490 1.000 48.97318 123 ALA A O 1
ATOM 1795 N N . SER A 1 124 ? -39.48456 -25.45496 2.23239 1.000 33.90660 124 SER A N 1
ATOM 1796 C CA . SER A 1 124 ? -40.39173 -26.59654 2.23082 1.000 45.15443 124 SER A CA 1
ATOM 1797 C C . SER A 1 124 ? -40.26659 -27.42655 0.95918 1.000 45.89810 124 SER A C 1
ATOM 1798 O O . SER A 1 124 ? -40.29687 -28.66039 1.02081 1.000 57.80131 124 SER A O 1
ATOM 1806 N N . THR A 1 125 ? -40.12971 -26.77351 -0.19739 1.000 49.76418 125 THR A N 1
ATOM 1807 C CA . THR A 1 125 ? -39.86928 -27.50164 -1.43315 1.000 48.16803 125 THR A CA 1
ATOM 1808 C C . THR A 1 125 ? -38.61448 -28.35738 -1.33101 1.000 60.39153 125 THR A C 1
ATOM 1809 O O . THR A 1 125 ? -38.48121 -29.33626 -2.07374 1.000 49.18519 125 THR A O 1
ATOM 1820 N N . GLY A 1 126 ? -37.70005 -28.01868 -0.42511 1.000 57.66348 126 GLY A N 1
ATOM 1821 C CA . GLY A 1 126 ? -36.43137 -28.69700 -0.33193 1.000 34.94487 126 GLY A CA 1
ATOM 1822 C C . GLY A 1 126 ? -35.56665 -28.37625 -1.53192 1.000 33.88487 126 GLY A C 1
ATOM 1823 O O . GLY A 1 126 ? -36.05862 -27.93322 -2.57468 1.000 40.27501 126 GLY A O 1
ATOM 1827 N N . PRO A 1 127 ? -34.26063 -28.58960 -1.41507 1.000 26.21251 127 PRO A N 1
ATOM 1828 C CA . PRO A 1 127 ? -33.36431 -28.26837 -2.52220 1.000 25.52749 127 PRO A CA 1
ATOM 1829 C C . PRO A 1 127 ? -33.46314 -29.31099 -3.61997 1.000 34.03949 127 PRO A C 1
ATOM 1830 O O . PRO A 1 127 ? -33.92024 -30.43803 -3.37666 1.000 40.16099 127 PRO A O 1
ATOM 1841 N N . PRO A 1 128 ? -33.04858 -28.97528 -4.85094 1.000 33.09974 128 PRO A N 1
ATOM 1842 C CA . PRO A 1 128 ? -32.55023 -27.65395 -5.23791 1.000 29.19713 128 PRO A CA 1
ATOM 1843 C C . PRO A 1 128 ? -33.67432 -26.71296 -5.64830 1.000 29.68064 128 PRO A C 1
ATOM 1844 O O . PRO A 1 128 ? -34.82873 -27.13046 -5.74260 1.000 30.30569 128 PRO A O 1
ATOM 1855 N N . VAL A 1 129 ? -33.33340 -25.44832 -5.87594 1.000 22.00783 129 VAL A N 1
ATOM 1856 C CA A VAL A 1 129 ? -34.28053 -24.46396 -6.38030 0.570 22.95962 129 VAL A CA 1
ATOM 1857 C CA B VAL A 1 129 ? -34.27618 -24.45006 -6.36286 0.430 22.99257 129 VAL A CA 1
ATOM 1858 C C . VAL A 1 129 ? -33.56226 -23.58972 -7.39459 1.000 19.62299 129 VAL A C 1
ATOM 1859 O O . VAL A 1 129 ? -32.36173 -23.32397 -7.27608 1.000 23.03542 129 VAL A O 1
ATOM 1884 N N . GLU A 1 130 ? -34.30318 -23.16275 -8.41050 1.000 18.92317 130 GLU A N 1
ATOM 1885 C CA . GLU A 1 130 ? -33.81495 -22.17061 -9.36053 1.000 19.48345 130 GLU A CA 1
ATOM 1886 C C . GLU A 1 130 ? -34.17982 -20.82154 -8.75298 1.000 18.25496 130 GLU A C 1
ATOM 1887 O O . GLU A 1 130 ? -35.31051 -20.34870 -8.89026 1.000 18.92373 130 GLU A O 1
ATOM 1899 N N . PHE A 1 131 ? -33.21459 -20.21101 -8.06041 1.000 16.42027 131 PHE A N 1
ATOM 1900 C CA . PHE A 1 131 ? -33.51492 -19.09275 -7.16972 1.000 15.27309 131 PHE A CA 1
ATOM 1901 C C . PHE A 1 131 ? -34.13087 -17.91029 -7.90864 1.000 17.04797 131 PHE A C 1
ATOM 1902 O O . PHE A 1 131 ? -34.96599 -17.19648 -7.34189 1.000 17.51700 131 PHE A O 1
ATOM 1919 N N . LEU A 1 132 ? -33.74467 -17.68290 -9.16437 1.000 15.39309 132 LEU A N 1
ATOM 1920 C CA . LEU A 1 132 ? -34.22766 -16.50281 -9.87632 1.000 15.97482 132 LEU A CA 1
ATOM 1921 C C . LEU A 1 132 ? -35.72445 -16.60041 -10.15242 1.000 19.97308 132 LEU A C 1
ATOM 1922 O O . LEU A 1 132 ? -36.50094 -15.72337 -9.75402 1.000 17.75156 132 LEU A O 1
ATOM 1938 N N . ARG A 1 133 ? -36.14792 -17.67074 -10.83309 1.000 17.01277 133 ARG A N 1
ATOM 1939 C CA . ARG A 1 133 ? -37.54688 -17.80295 -11.23423 1.000 20.93194 133 ARG A CA 1
ATOM 1940 C C . ARG A 1 133 ? -38.44284 -18.16158 -10.05707 1.000 18.41258 133 ARG A C 1
ATOM 1941 O O . ARG A 1 133 ? -39.59968 -17.72797 -9.99609 1.000 19.84727 133 ARG A O 1
ATOM 1962 N N . GLU A 1 134 ? -37.94250 -18.97889 -9.13302 1.000 19.71444 134 GLU A N 1
ATOM 1963 C CA . GLU A 1 134 ? -38.79232 -19.58228 -8.11626 1.000 20.73988 134 GLU A CA 1
ATOM 1964 C C . GLU A 1 134 ? -38.86317 -18.78195 -6.82270 1.000 20.06199 134 GLU A C 1
ATOM 1965 O O . GLU A 1 134 ? -39.80774 -18.97727 -6.04824 1.000 22.48216 134 GLU A O 1
ATOM 1977 N N . VAL A 1 135 ? -37.90376 -17.89051 -6.56732 1.000 17.95335 135 VAL A N 1
ATOM 1978 C CA . VAL A 1 135 ? -37.85023 -17.16781 -5.29919 1.000 19.54067 135 VAL A CA 1
ATOM 1979 C C . VAL A 1 135 ? -37.72282 -15.66805 -5.53945 1.000 19.57815 135 VAL A C 1
ATOM 1980 O O . VAL A 1 135 ? -38.61416 -14.89334 -5.17438 1.000 19.74197 135 VAL A O 1
ATOM 1993 N N . ALA A 1 136 ? -36.61074 -15.24648 -6.14524 1.000 17.97053 136 ALA A N 1
ATOM 1994 C CA . ALA A 1 136 ? -36.33175 -13.81810 -6.27294 1.000 15.81897 136 ALA A CA 1
ATOM 1995 C C . ALA A 1 136 ? -37.40829 -13.10962 -7.08761 1.000 17.91755 136 ALA A C 1
ATOM 1996 O O . ALA A 1 136 ? -37.89487 -12.04053 -6.69784 1.000 17.70589 136 ALA A O 1
ATOM 2003 N N . GLY A 1 137 ? -37.78853 -13.68411 -8.22771 1.000 15.28757 137 GLY A N 1
ATOM 2004 C CA . GLY A 1 137 ? -38.77030 -13.07593 -9.09362 1.000 17.18810 137 GLY A CA 1
ATOM 2005 C C . GLY A 1 137 ? -40.11098 -12.88048 -8.41640 1.000 18.57317 137 GLY A C 1
ATOM 2006 O O . GLY A 1 137 ? -40.63702 -11.76577 -8.33446 1.000 16.15594 137 GLY A O 1
ATOM 2010 N N . PRO A 1 138 ? -40.70079 -13.97441 -7.92923 1.000 17.01688 138 PRO A N 1
ATOM 2011 C CA . PRO A 1 138 ? -41.98991 -13.84931 -7.22911 1.000 16.25399 138 PRO A CA 1
ATOM 2012 C C . PRO A 1 138 ? -41.92436 -12.93813 -6.01700 1.000 16.26279 138 PRO A C 1
ATOM 2013 O O . PRO A 1 138 ? -42.85655 -12.15868 -5.77923 1.000 16.67035 138 PRO A O 1
ATOM 2024 N N . MET A 1 139 ? -40.83926 -13.01027 -5.24439 1.000 17.10840 139 MET A N 1
ATOM 2025 C CA . MET A 1 139 ? -40.69397 -12.13932 -4.08227 1.000 15.91257 139 MET A CA 1
ATOM 2026 C C . MET A 1 139 ? -40.76150 -10.67424 -4.49183 1.000 16.41487 139 MET A C 1
ATOM 2027 O O . MET A 1 139 ? -41.53891 -9.89290 -3.93069 1.000 15.63775 139 MET A O 1
ATOM 2041 N N . ALA A 1 140 ? -39.95200 -10.28435 -5.47750 1.000 14.63284 140 ALA A N 1
ATOM 2042 C CA . ALA A 1 140 ? -39.92784 -8.88921 -5.90206 1.000 15.45137 140 ALA A CA 1
ATOM 2043 C C . ALA A 1 140 ? -41.28596 -8.44770 -6.43140 1.000 13.79676 140 ALA A C 1
ATOM 2044 O O . ALA A 1 140 ? -41.74542 -7.33785 -6.13552 1.000 15.43517 140 ALA A O 1
ATOM 2051 N N . ALA A 1 141 ? -41.94372 -9.30053 -7.21974 1.000 14.90691 141 ALA A N 1
ATOM 2052 C CA . ALA A 1 141 ? -43.23682 -8.92933 -7.78352 1.000 15.66763 141 ALA A CA 1
ATOM 2053 C C . ALA A 1 141 ? -44.29648 -8.79512 -6.69580 1.000 14.99298 141 ALA A C 1
ATOM 2054 O O . ALA A 1 141 ? -45.17020 -7.92436 -6.77829 1.000 16.00027 141 ALA A O 1
ATOM 2061 N N . ARG A 1 142 ? -44.23241 -9.64256 -5.66513 1.000 14.82716 142 ARG A N 1
ATOM 2062 C CA . ARG A 1 142 ? -45.22923 -9.58675 -4.59939 1.000 14.88947 142 ARG A CA 1
ATOM 2063 C C . ARG A 1 142 ? -45.02162 -8.36662 -3.71041 1.000 18.28324 142 ARG A C 1
ATOM 2064 O O . ARG A 1 142 ? -45.99351 -7.72700 -3.28774 1.000 16.70738 142 ARG A O 1
ATOM 2085 N N . VAL A 1 143 ? -43.76481 -8.03021 -3.41212 1.000 14.51672 143 VAL A N 1
ATOM 2086 C CA . VAL A 1 143 ? -43.48422 -6.80281 -2.67174 1.000 13.53275 143 VAL A CA 1
ATOM 2087 C C . VAL A 1 143 ? -43.98923 -5.59597 -3.44980 1.000 18.02785 143 VAL A C 1
ATOM 2088 O O . VAL A 1 143 ? -44.57362 -4.66743 -2.87837 1.000 17.93325 143 VAL A O 1
ATOM 2101 N N . ALA A 1 144 ? -43.76990 -5.58795 -4.76588 1.000 15.99011 144 ALA A N 1
ATOM 2102 C CA . ALA A 1 144 ? -44.24510 -4.47773 -5.58311 1.000 13.21330 144 ALA A CA 1
ATOM 2103 C C . ALA A 1 144 ? -45.76037 -4.34592 -5.50203 1.000 15.03771 144 ALA A C 1
ATOM 2104 O O . ALA A 1 144 ? -46.28660 -3.23706 -5.35746 1.000 16.45993 144 ALA A O 1
ATOM 2111 N N . CYS A 1 145 ? -46.48002 -5.46757 -5.59989 1.000 15.53432 145 CYS A N 1
ATOM 2112 C CA . CYS A 1 145 ? -47.93501 -5.42791 -5.47503 1.000 15.41831 145 CYS A CA 1
ATOM 2113 C C . CYS A 1 145 ? -48.35807 -4.82356 -4.14477 1.000 17.57667 145 CYS A C 1
ATOM 2114 O O . CYS A 1 145 ? -49.29125 -4.01449 -4.08924 1.000 18.48392 145 CYS A O 1
ATOM 2122 N N . GLU A 1 146 ? -47.69583 -5.22484 -3.05887 1.000 16.60336 146 GLU A N 1
ATOM 2123 C CA . GLU A 1 146 ? -48.04255 -4.71072 -1.73839 1.000 17.53305 146 GLU A CA 1
ATOM 2124 C C . GLU A 1 146 ? -47.79081 -3.21013 -1.65457 1.000 17.59351 146 GLU A C 1
ATOM 2125 O O . GLU A 1 146 ? -48.63289 -2.45311 -1.15701 1.000 18.38917 146 GLU A O 1
ATOM 2137 N N . PHE A 1 147 ? -46.62544 -2.76314 -2.13116 1.000 15.76816 147 PHE A N 1
ATOM 2138 C CA . PHE A 1 147 ? -46.32876 -1.33444 -2.14337 1.000 18.05574 147 PHE A CA 1
ATOM 2139 C C . PHE A 1 147 ? -47.35354 -0.56039 -2.96216 1.000 17.53527 147 PHE A C 1
ATOM 2140 O O . PHE A 1 147 ? -47.81139 0.51099 -2.54653 1.000 19.66376 147 PHE A O 1
ATOM 2157 N N . LEU A 1 148 ? -47.71620 -1.07811 -4.13742 1.000 16.50209 148 LEU A N 1
ATOM 2158 C CA . LEU A 1 148 ? -48.66922 -0.38527 -4.99494 1.000 17.72550 148 LEU A CA 1
ATOM 2159 C C . LEU A 1 148 ? -50.08315 -0.41096 -4.43569 1.000 17.98994 148 LEU A C 1
ATOM 2160 O O . LEU A 1 148 ? -50.88795 0.45992 -4.78280 1.000 22.29467 148 LEU A O 1
ATOM 2176 N N . GLY A 1 149 ? -50.40220 -1.37961 -3.58284 1.000 19.71195 149 GLY A N 1
ATOM 2177 C CA . GLY A 1 149 ? -51.76405 -1.54129 -3.11885 1.000 21.23195 149 GLY A CA 1
ATOM 2178 C C . GLY A 1 149 ? -52.64795 -2.30564 -4.07662 1.000 30.21638 149 GLY A C 1
ATOM 2179 O O . GLY A 1 149 ? -53.86243 -2.08044 -4.10180 1.000 27.76250 149 GLY A O 1
ATOM 2183 N N . ILE A 1 150 ? -52.07186 -3.20045 -4.87413 1.000 19.91821 150 ILE A N 1
ATOM 2184 C CA . ILE A 1 150 ? -52.87632 -3.98541 -5.81764 1.000 22.45621 150 ILE A CA 1
ATOM 2185 C C . ILE A 1 150 ? -53.85262 -4.85595 -5.03357 1.000 25.17894 150 ILE A C 1
ATOM 2186 O O . ILE A 1 150 ? -53.44458 -5.51303 -4.05552 1.000 24.73769 150 ILE A O 1
ATOM 2202 N N . PRO A 1 151 ? -55.13481 -4.91095 -5.39976 1.000 33.52104 151 PRO A N 1
ATOM 2203 C CA . PRO A 1 151 ? -56.05427 -5.80184 -4.68322 1.000 36.10110 151 PRO A CA 1
ATOM 2204 C C . PRO A 1 151 ? -55.61406 -7.25181 -4.81223 1.000 31.70924 151 PRO A C 1
ATOM 2205 O O . PRO A 1 151 ? -55.05094 -7.66397 -5.82769 1.000 30.05328 151 PRO A O 1
ATOM 2216 N N . LEU A 1 152 ? -55.88543 -8.02937 -3.76106 1.000 36.76921 152 LEU A N 1
ATOM 2217 C CA . LEU A 1 152 ? -55.42171 -9.41362 -3.71520 1.000 38.45349 152 LEU A CA 1
ATOM 2218 C C . LEU A 1 152 ? -55.84373 -10.19620 -4.95343 1.000 33.54883 152 LEU A C 1
ATOM 2219 O O . LEU A 1 152 ? -55.04023 -10.93665 -5.53261 1.000 30.36182 152 LEU A O 1
ATOM 2235 N N . ASP A 1 153 ? -57.09983 -10.04552 -5.37742 1.000 39.11194 153 ASP A N 1
ATOM 2236 C CA . ASP A 1 153 ? -57.62039 -10.84455 -6.48127 1.000 33.73584 153 ASP A CA 1
ATOM 2237 C C . ASP A 1 153 ? -57.04033 -10.45209 -7.83425 1.000 35.61404 153 ASP A C 1
ATOM 2238 O O . ASP A 1 153 ? -57.25853 -11.17734 -8.81086 1.000 37.01819 153 ASP A O 1
ATOM 2247 N N . ASP A 1 154 ? -56.31389 -9.33811 -7.92002 1.000 32.51261 154 ASP A N 1
ATOM 2248 C CA . ASP A 1 154 ? -55.67891 -8.91674 -9.16165 1.000 33.96463 154 ASP A CA 1
ATOM 2249 C C . ASP A 1 154 ? -54.19520 -9.25501 -9.21897 1.000 19.38138 154 ASP A C 1
ATOM 2250 O O . ASP A 1 154 ? -53.60692 -9.20175 -10.30399 1.000 27.65733 154 ASP A O 1
ATOM 2259 N N . ARG A 1 155 ? -53.58177 -9.61223 -8.08879 1.000 21.90458 155 ARG A N 1
ATOM 2260 C CA . ARG A 1 155 ? -52.12942 -9.75602 -8.05250 1.000 22.34381 155 ARG A CA 1
ATOM 2261 C C . ARG A 1 155 ? -51.65838 -10.93470 -8.89396 1.000 26.52796 155 ARG A C 1
ATOM 2262 O O . ARG A 1 155 ? -50.65904 -10.82667 -9.61372 1.000 23.37696 155 ARG A O 1
ATOM 2283 N N . GLY A 1 156 ? -52.35534 -12.06893 -8.81449 1.000 30.61757 156 GLY A N 1
ATOM 2284 C CA . GLY A 1 156 ? -51.94318 -13.22678 -9.59211 1.000 27.28264 156 GLY A CA 1
ATOM 2285 C C . GLY A 1 156 ? -51.87364 -12.93120 -11.07767 1.000 24.74850 156 GLY A C 1
ATOM 2286 O O . GLY A 1 156 ? -50.88716 -13.25354 -11.74438 1.000 29.60599 156 GLY A O 1
ATOM 2290 N N . GLU A 1 157 ? -52.92032 -12.30276 -11.61529 1.000 25.99965 157 GLU A N 1
ATOM 2291 C CA . GLU A 1 157 ? -52.95139 -12.00286 -13.04284 1.000 31.08984 157 GLU A CA 1
ATOM 2292 C C . GLU A 1 157 ? -51.94723 -10.91179 -13.39543 1.000 29.92419 157 GLU A C 1
ATOM 2293 O O . GLU A 1 157 ? -51.20259 -11.03303 -14.37505 1.000 30.38339 157 GLU A O 1
ATOM 2305 N N . LEU A 1 158 ? -51.91474 -9.83399 -12.60756 1.000 28.65687 158 LEU A N 1
ATOM 2306 C CA . LEU A 1 158 ? -50.95948 -8.75982 -12.86315 1.000 28.56893 158 LEU A CA 1
ATOM 2307 C C . LEU A 1 158 ? -49.53210 -9.29124 -12.90097 1.000 28.21259 158 LEU A C 1
ATOM 2308 O O . LEU A 1 158 ? -48.73430 -8.88995 -13.75665 1.000 27.95194 158 LEU A O 1
ATOM 2324 N N . ILE A 1 159 ? -49.19139 -10.19594 -11.98096 1.000 27.41272 159 ILE A N 1
ATOM 2325 C CA . ILE A 1 159 ? -47.83743 -10.73926 -11.94251 1.000 26.37663 159 ILE A CA 1
ATOM 2326 C C . ILE A 1 159 ? -47.59142 -11.64451 -13.14277 1.000 37.01525 159 ILE A C 1
ATOM 2327 O O . ILE A 1 159 ? -46.53555 -11.57208 -13.78331 1.000 34.79099 159 ILE A O 1
ATOM 2343 N N . ARG A 1 160 ? -48.55384 -12.51304 -13.46581 1.000 30.46880 160 ARG A N 1
ATOM 2344 C CA . ARG A 1 160 ? -48.38646 -13.40030 -14.61297 1.000 40.80737 160 ARG A CA 1
ATOM 2345 C C . ARG A 1 160 ? -48.09261 -12.60576 -15.87889 1.000 38.01208 160 ARG A C 1
ATOM 2346 O O . ARG A 1 160 ? -47.22844 -12.98903 -16.67619 1.000 56.06741 160 ARG A O 1
ATOM 2367 N N . LEU A 1 161 ? -48.80255 -11.49437 -16.08092 1.000 35.58169 161 LEU A N 1
ATOM 2368 C CA . LEU A 1 161 ? -48.50792 -10.60115 -17.19357 1.000 35.07682 161 LEU A CA 1
ATOM 2369 C C . LEU A 1 161 ? -47.18723 -9.86386 -17.01647 1.000 53.07844 161 LEU A C 1
ATOM 2370 O O . LEU A 1 161 ? -46.77484 -9.14471 -17.93279 1.000 61.08215 161 LEU A O 1
ATOM 2386 N N . THR A 1 162 ? -46.52407 -10.02025 -15.87318 1.000 63.26893 162 THR A N 1
ATOM 2387 C CA . THR A 1 162 ? -45.28641 -9.30441 -15.58719 1.000 58.48494 162 THR A CA 1
ATOM 2388 C C . THR A 1 162 ? -45.52364 -7.80026 -15.66540 1.000 55.48374 162 THR A C 1
ATOM 2389 O O . THR A 1 162 ? -46.13789 -7.21461 -14.77312 1.000 51.22886 162 THR A O 1
ATOM 2400 N N . ALA A 1 180 ? -54.63863 -2.75895 -22.36108 1.000 57.84099 180 ALA A N 1
ATOM 2401 C CA . ALA A 1 180 ? -56.04940 -2.77291 -21.99168 1.000 68.94669 180 ALA A CA 1
ATOM 2402 C C . ALA A 1 180 ? -56.21923 -3.21733 -20.54321 1.000 59.75676 180 ALA A C 1
ATOM 2403 O O . ALA A 1 180 ? -56.96277 -2.60210 -19.77865 1.000 59.32806 180 ALA A O 1
ATOM 2410 N N . TYR A 1 181 ? -55.52607 -4.29583 -20.17262 1.000 52.20469 181 TYR A N 1
ATOM 2411 C CA . TYR A 1 181 ? -55.57226 -4.76601 -18.79178 1.000 50.24658 181 TYR A CA 1
ATOM 2412 C C . TYR A 1 181 ? -55.07743 -3.68888 -17.83457 1.000 53.44145 181 TYR A C 1
ATOM 2413 O O . TYR A 1 181 ? -55.73129 -3.38367 -16.83037 1.000 45.64687 181 TYR A O 1
ATOM 2431 N N . MET A 1 182 ? -53.91709 -3.10059 -18.13228 1.000 50.64476 182 MET A N 1
ATOM 2432 C CA . MET A 1 182 ? -53.34958 -2.08682 -17.24887 1.000 50.88601 182 MET A CA 1
ATOM 2433 C C . MET A 1 182 ? -54.25152 -0.86156 -17.17193 1.000 47.54129 182 MET A C 1
ATOM 2434 O O . MET A 1 182 ? -54.52086 -0.34082 -16.08309 1.000 34.46750 182 MET A O 1
ATOM 2448 N N . ARG A 1 183 ? -54.72461 -0.38177 -18.32373 1.000 48.39671 183 ARG A N 1
ATOM 2449 C CA . ARG A 1 183 ? -55.64762 0.74841 -18.32920 1.000 59.08197 183 ARG A CA 1
ATOM 2450 C C . ARG A 1 183 ? -56.92558 0.40973 -17.57230 1.000 47.15155 183 ARG A C 1
ATOM 2451 O O . ARG A 1 183 ? -57.41086 1.20568 -16.75992 1.000 39.19299 183 ARG A O 1
ATOM 2472 N N . GLU A 1 184 ? -57.48782 -0.77353 -17.82853 1.000 46.34522 184 GLU A N 1
ATOM 2473 C CA . GLU A 1 184 ? -58.69372 -1.18320 -17.11708 1.000 47.67057 184 GLU A CA 1
ATOM 2474 C C . GLU A 1 184 ? -58.43312 -1.28621 -15.62052 1.000 42.62692 184 GLU A C 1
ATOM 2475 O O . GLU A 1 184 ? -59.24749 -0.83386 -14.80708 1.000 37.15678 184 GLU A O 1
ATOM 2487 N N . LEU A 1 185 ? -57.30081 -1.87917 -15.23817 1.000 38.66794 185 LEU A N 1
ATOM 2488 C CA . LEU A 1 185 ? -56.95104 -1.96657 -13.82480 1.000 39.44461 185 LEU A CA 1
ATOM 2489 C C . LEU A 1 185 ? -56.79494 -0.57783 -13.21808 1.000 46.23283 185 LEU A C 1
ATOM 2490 O O . LEU A 1 185 ? -57.36070 -0.28114 -12.15973 1.000 33.87547 185 LEU A O 1
ATOM 2506 N N . ALA A 1 186 ? -56.03208 0.29267 -13.88343 1.000 35.01609 186 ALA A N 1
ATOM 2507 C CA . ALA A 1 186 ? -55.80560 1.63249 -13.35211 1.000 41.18487 186 ALA A CA 1
ATOM 2508 C C . ALA A 1 186 ? -57.11458 2.39645 -13.20031 1.000 42.58906 186 ALA A C 1
ATOM 2509 O O . ALA A 1 186 ? -57.34035 3.05892 -12.18097 1.000 34.94201 186 ALA A O 1
ATOM 2516 N N . ALA A 1 187 ? -57.98987 2.31993 -14.20534 1.000 42.21083 187 ALA A N 1
ATOM 2517 C CA . ALA A 1 187 ? -59.25995 3.03438 -14.12956 1.000 45.68245 187 ALA A CA 1
ATOM 2518 C C . ALA A 1 187 ? -60.12622 2.50122 -12.99566 1.000 46.00015 187 ALA A C 1
ATOM 2519 O O . ALA A 1 187 ? -60.80030 3.27291 -12.30371 1.000 37.73441 187 ALA A O 1
ATOM 2526 N N . ARG A 1 188 ? -60.11940 1.18346 -12.78700 1.000 41.90070 188 ARG A N 1
ATOM 2527 C CA . ARG A 1 188 ? -60.95928 0.59435 -11.74896 1.000 47.66599 188 ARG A CA 1
ATOM 2528 C C . ARG A 1 188 ? -60.46745 0.97837 -10.35851 1.000 46.46435 188 ARG A C 1
ATOM 2529 O O . ARG A 1 188 ? -61.24879 1.44109 -9.51929 1.000 48.93267 188 ARG A O 1
ATOM 2550 N N . LEU A 1 189 ? -59.17198 0.79222 -10.09322 1.000 47.93890 189 LEU A N 1
ATOM 2551 C CA . LEU A 1 189 ? -58.62869 1.17952 -8.79557 1.000 52.53182 189 LEU A CA 1
ATOM 2552 C C . LEU A 1 189 ? -58.74687 2.68066 -8.57169 1.000 54.42122 189 LEU A C 1
ATOM 2553 O O . LEU A 1 189 ? -58.81417 3.13546 -7.42380 1.000 50.96596 189 LEU A O 1
ATOM 2569 N N . ARG A 1 190 ? -58.77477 3.46321 -9.65240 1.000 58.60321 190 ARG A N 1
ATOM 2570 C CA . ARG A 1 190 ? -58.93206 4.90672 -9.52183 1.000 51.25133 190 ARG A CA 1
ATOM 2571 C C . ARG A 1 190 ? -60.32879 5.27518 -9.03837 1.000 65.50560 190 ARG A C 1
ATOM 2572 O O . ARG A 1 190 ? -60.49578 6.28325 -8.34238 1.000 64.93183 190 ARG A O 1
ATOM 2593 N N . ARG A 1 191 ? -61.33901 4.47483 -9.38987 1.000 71.14586 191 ARG A N 1
ATOM 2594 C CA . ARG A 1 191 ? -62.70183 4.77717 -8.96339 1.000 78.44139 191 ARG A CA 1
ATOM 2595 C C . ARG A 1 191 ? -62.86060 4.61148 -7.45703 1.000 66.24250 191 ARG A C 1
ATOM 2596 O O . ARG A 1 191 ? -63.51876 5.42976 -6.80405 1.000 73.23608 191 ARG A O 1
ATOM 2617 N N . ASP A 1 192 ? -62.26864 3.56050 -6.88701 1.000 63.73968 192 ASP A N 1
ATOM 2618 C CA . ASP A 1 192 ? -62.32791 3.28949 -5.45096 1.000 67.81269 192 ASP A CA 1
ATOM 2619 C C . ASP A 1 192 ? -60.90422 3.21459 -4.91509 1.000 64.67916 192 ASP A C 1
ATOM 2620 O O . ASP A 1 192 ? -60.31309 2.12504 -4.84564 1.000 57.13495 192 ASP A O 1
ATOM 2629 N N . PRO A 1 193 ? -60.31114 4.34535 -4.53279 1.000 65.16051 193 PRO A N 1
ATOM 2630 C CA . PRO A 1 193 ? -58.95091 4.31188 -3.98346 1.000 70.94376 193 PRO A CA 1
ATOM 2631 C C . PRO A 1 193 ? -58.84965 3.36875 -2.79436 1.000 69.58382 193 PRO A C 1
ATOM 2632 O O . PRO A 1 193 ? -59.70704 3.35843 -1.90851 1.000 70.99987 193 PRO A O 1
ATOM 2643 N N . GLY A 1 194 ? -57.78500 2.57101 -2.78561 1.000 62.56188 194 GLY A N 1
ATOM 2644 C CA . GLY A 1 194 ? -57.53617 1.64621 -1.69860 1.000 56.83143 194 GLY A CA 1
ATOM 2645 C C . GLY A 1 194 ? -56.26302 1.96975 -0.94607 1.000 51.60105 194 GLY A C 1
ATOM 2646 O O . GLY A 1 194 ? -56.02049 3.12546 -0.58533 1.000 58.48278 194 GLY A O 1
ATOM 2650 N N . ASP A 1 195 ? -55.44049 0.95324 -0.70610 1.000 50.88137 195 ASP A N 1
ATOM 2651 C CA . ASP A 1 195 ? -54.18367 1.12197 0.00150 1.000 43.39312 195 ASP A CA 1
ATOM 2652 C C . ASP A 1 195 ? -53.05064 1.33131 -1.00360 1.000 42.65348 195 ASP A C 1
ATOM 2653 O O . ASP A 1 195 ? -53.24828 1.29818 -2.22085 1.000 36.36500 195 ASP A O 1
ATOM 2662 N N . GLY A 1 196 ? -51.84870 1.57682 -0.48798 1.000 26.67415 196 GLY A N 1
ATOM 2663 C CA . GLY A 1 196 ? -50.66134 1.60302 -1.31522 1.000 23.13286 196 GLY A CA 1
ATOM 2664 C C . GLY A 1 196 ? -50.45786 2.92351 -2.02983 1.000 23.67203 196 GLY A C 1
ATOM 2665 O O . GLY A 1 196 ? -51.19403 3.89614 -1.85799 1.000 22.04409 196 GLY A O 1
ATOM 2669 N N . MET A 1 197 ? -49.41466 2.94430 -2.86272 1.000 20.75351 197 MET A N 1
ATOM 2670 C CA . MET A 1 197 ? -49.06420 4.16779 -3.57575 1.000 20.47932 197 MET A CA 1
ATOM 2671 C C . MET A 1 197 ? -50.16263 4.57603 -4.54742 1.000 28.23812 197 MET A C 1
ATOM 2672 O O . MET A 1 197 ? -50.46385 5.76616 -4.69053 1.000 27.20460 197 MET A O 1
ATOM 2686 N N . LEU A 1 198 ? -50.77298 3.60610 -5.22767 1.000 19.95747 198 LEU A N 1
ATOM 2687 C CA . LEU A 1 198 ? -51.79467 3.94458 -6.21197 1.000 23.05070 198 LEU A CA 1
ATOM 2688 C C . LEU A 1 198 ? -53.02296 4.54887 -5.54395 1.000 25.56112 198 LEU A C 1
ATOM 2689 O O . LEU A 1 198 ? -53.62904 5.48387 -6.07971 1.000 33.30748 198 LEU A O 1
ATOM 2705 N N . GLY A 1 199 ? -53.40133 4.03749 -4.37147 1.000 26.30631 199 GLY A N 1
ATOM 2706 C CA . GLY A 1 199 ? -54.50520 4.63904 -3.64206 1.000 33.33950 199 GLY A CA 1
ATOM 2707 C C . GLY A 1 199 ? -54.18817 6.04756 -3.17666 1.000 30.65184 199 GLY A C 1
ATOM 2708 O O . GLY A 1 199 ? -55.03396 6.94294 -3.25470 1.000 32.21471 199 GLY A O 1
ATOM 2712 N N . MET A 1 200 ? -52.96710 6.26230 -2.68285 1.000 25.24042 200 MET A N 1
ATOM 2713 C CA A MET A 1 200 ? -52.56332 7.59716 -2.25255 0.331 27.56052 200 MET A CA 1
ATOM 2714 C CA B MET A 1 200 ? -52.56333 7.59678 -2.25226 0.669 27.31561 200 MET A CA 1
ATOM 2715 C C . MET A 1 200 ? -52.65466 8.59140 -3.40309 1.000 26.66462 200 MET A C 1
ATOM 2716 O O . MET A 1 200 ? -53.26167 9.66055 -3.27031 1.000 33.64469 200 MET A O 1
ATOM 2741 N N . VAL A 1 201 ? -52.04729 8.25532 -4.54244 1.000 27.65577 201 VAL A N 1
ATOM 2742 C CA . VAL A 1 201 ? -52.01691 9.17459 -5.67724 1.000 34.51045 201 VAL A CA 1
ATOM 2743 C C . VAL A 1 201 ? -53.43319 9.51379 -6.12517 1.000 35.43825 201 VAL A C 1
ATOM 2744 O O . VAL A 1 201 ? -53.78442 10.68682 -6.29938 1.000 30.76594 201 VAL A O 1
ATOM 2757 N N . ALA A 1 202 ? -54.26794 8.49154 -6.32252 1.000 33.71017 202 ALA A N 1
ATOM 2758 C CA . ALA A 1 202 ? -55.63494 8.73845 -6.76936 1.000 43.76303 202 ALA A CA 1
ATOM 2759 C C . ALA A 1 202 ? -56.42852 9.50404 -5.71818 1.000 43.39812 202 ALA A C 1
ATOM 2760 O O . ALA A 1 202 ? -57.20504 10.40710 -6.05078 1.000 37.15822 202 ALA A O 1
ATOM 2767 N N . ARG A 1 203 ? -56.24452 9.16009 -4.44181 1.000 37.16778 203 ARG A N 1
ATOM 2768 C CA . ARG A 1 203 ? -56.98550 9.83529 -3.38153 1.000 38.55591 203 ARG A CA 1
ATOM 2769 C C . ARG A 1 203 ? -56.61099 11.31019 -3.29661 1.000 41.62079 203 ARG A C 1
ATOM 2770 O O . ARG A 1 203 ? -57.48006 12.16871 -3.10366 1.000 46.84441 203 ARG A O 1
ATOM 2791 N N . ASP A 1 204 ? -55.32383 11.62584 -3.44517 1.000 25.62687 204 ASP A N 1
ATOM 2792 C CA . ASP A 1 204 ? -54.83861 12.98695 -3.26105 1.000 28.08443 204 ASP A CA 1
ATOM 2793 C C . ASP A 1 204 ? -54.72927 13.77894 -4.55702 1.000 38.08378 204 ASP A C 1
ATOM 2794 O O . ASP A 1 204 ? -54.65876 15.01171 -4.50219 1.000 37.02488 204 ASP A O 1
ATOM 2803 N N . HIS A 1 205 ? -54.71220 13.11437 -5.71110 1.000 30.91612 205 HIS A N 1
ATOM 2804 C CA . HIS A 1 205 ? -54.56738 13.78953 -6.99797 1.000 37.97679 205 HIS A CA 1
ATOM 2805 C C . HIS A 1 205 ? -55.49390 13.16479 -8.03016 1.000 48.50328 205 HIS A C 1
ATOM 2806 O O . HIS A 1 205 ? -55.09889 12.91194 -9.17259 1.000 47.20206 205 HIS A O 1
ATOM 2820 N N . GLY A 1 206 ? -56.74255 12.91631 -7.64219 1.000 39.34386 206 GLY A N 1
ATOM 2821 C CA . GLY A 1 206 ? -57.69880 12.25313 -8.50774 1.000 46.52768 206 GLY A CA 1
ATOM 2822 C C . GLY A 1 206 ? -57.77398 12.82243 -9.91003 1.000 34.68930 206 GLY A C 1
ATOM 2823 O O . GLY A 1 206 ? -57.44522 12.13597 -10.88186 1.000 39.65576 206 GLY A O 1
ATOM 2827 N N . ALA A 1 207 ? -58.20322 14.07936 -10.03050 1.000 38.78847 207 ALA A N 1
ATOM 2828 C CA . ALA A 1 207 ? -58.39676 14.68506 -11.34185 1.000 45.90358 207 ALA A CA 1
ATOM 2829 C C . ALA A 1 207 ? -57.08892 15.07426 -12.01782 1.000 29.65523 207 ALA A C 1
ATOM 2830 O O . ALA A 1 207 ? -57.07522 15.27079 -13.23768 1.000 34.38430 207 ALA A O 1
ATOM 2837 N N . ASP A 1 208 ? -55.99474 15.18493 -11.26429 1.000 34.20544 208 ASP A N 1
ATOM 2838 C CA . ASP A 1 208 ? -54.73305 15.65607 -11.82060 1.000 36.08505 208 ASP A CA 1
ATOM 2839 C C . ASP A 1 208 ? -53.92841 14.55844 -12.50572 1.000 25.32483 208 ASP A C 1
ATOM 2840 O O . ASP A 1 208 ? -52.90892 14.86660 -13.13217 1.000 26.88642 208 ASP A O 1
ATOM 2849 N N . ILE A 1 209 ? -54.34770 13.29839 -12.40515 1.000 27.53269 209 ILE A N 1
ATOM 2850 C CA A ILE A 1 209 ? -53.65654 12.18063 -13.03537 0.664 22.42101 209 ILE A CA 1
ATOM 2851 C CA B ILE A 1 209 ? -53.65719 12.18381 -13.04082 0.336 22.50235 209 ILE A CA 1
ATOM 2852 C C . ILE A 1 209 ? -54.68846 11.32458 -13.75582 1.000 28.82955 209 ILE A C 1
ATOM 2853 O O . ILE A 1 209 ? -55.75460 11.02681 -13.20561 1.000 31.16913 209 ILE A O 1
ATOM 2884 N N . SER A 1 210 ? -54.36862 10.92998 -14.98405 1.000 20.29622 210 SER A N 1
ATOM 2885 C CA . SER A 1 210 ? -55.28492 10.18422 -15.83057 1.000 23.77473 210 SER A CA 1
ATOM 2886 C C . SER A 1 210 ? -55.12826 8.68023 -15.62416 1.000 25.36120 210 SER A C 1
ATOM 2887 O O . SER A 1 210 ? -54.19755 8.20398 -14.97067 1.000 25.20464 210 SER A O 1
ATOM 2895 N N . ASP A 1 211 ? -56.06240 7.92664 -16.20937 1.000 24.28233 211 ASP A N 1
ATOM 2896 C CA . ASP A 1 211 ? -55.97347 6.46994 -16.17306 1.000 24.97604 211 ASP A CA 1
ATOM 2897 C C . ASP A 1 211 ? -54.65823 5.98975 -16.77305 1.000 23.52269 211 ASP A C 1
ATOM 2898 O O . ASP A 1 211 ? -53.96652 5.14516 -16.19214 1.000 25.99686 211 ASP A O 1
ATOM 2907 N N . GLU A 1 212 ? -54.30078 6.51799 -17.94649 1.000 25.74039 212 GLU A N 1
ATOM 2908 C CA . GLU A 1 212 ? -53.08110 6.08160 -18.61950 1.000 27.02628 212 GLU A CA 1
ATOM 2909 C C . GLU A 1 212 ? -51.84831 6.39997 -17.78384 1.000 26.47190 212 GLU A C 1
ATOM 2910 O O . GLU A 1 212 ? -50.90562 5.60127 -17.72156 1.000 24.47316 212 GLU A O 1
ATOM 2922 N N . GLU A 1 213 ? -51.83240 7.56853 -17.14019 1.000 24.29997 213 GLU A N 1
ATOM 2923 C CA . GLU A 1 213 ? -50.67780 7.94780 -16.33328 1.000 24.65073 213 GLU A CA 1
ATOM 2924 C C . GLU A 1 213 ? -50.55357 7.06246 -15.10006 1.000 23.90279 213 GLU A C 1
ATOM 2925 O O . GLU A 1 213 ? -49.45018 6.62622 -14.75299 1.000 19.87340 213 GLU A O 1
ATOM 2937 N N . LEU A 1 214 ? -51.67013 6.78819 -14.42214 1.000 24.28102 214 LEU A N 1
ATOM 2938 C CA . LEU A 1 214 ? -51.63842 5.84315 -13.31059 1.000 20.01669 214 LEU A CA 1
ATOM 2939 C C . LEU A 1 214 ? -51.14932 4.47928 -13.77718 1.000 25.20022 214 LEU A C 1
ATOM 2940 O O . LEU A 1 214 ? -50.23352 3.89884 -13.18417 1.000 27.03217 214 LEU A O 1
ATOM 2956 N N . ALA A 1 215 ? -51.74759 3.95349 -14.84913 1.000 25.31755 215 ALA A N 1
ATOM 2957 C CA . ALA A 1 215 ? -51.29274 2.68188 -15.40084 1.000 19.43014 215 ALA A CA 1
ATOM 2958 C C . ALA A 1 215 ? -49.80095 2.71612 -15.70524 1.000 23.30247 215 ALA A C 1
ATOM 2959 O O . ALA A 1 215 ? -49.09679 1.71566 -15.52254 1.000 21.89949 215 ALA A O 1
ATOM 2966 N N . GLY A 1 216 ? -49.30011 3.86134 -16.17158 1.000 21.14436 216 GLY A N 1
ATOM 2967 C CA . GLY A 1 216 ? -47.87897 3.97298 -16.45394 1.000 20.02027 216 GLY A CA 1
ATOM 2968 C C . GLY A 1 216 ? -47.02952 3.92313 -15.19838 1.000 20.48699 216 GLY A C 1
ATOM 2969 O O . GLY A 1 216 ? -45.95319 3.31926 -15.19105 1.000 21.57083 216 GLY A O 1
ATOM 2973 N N . LEU A 1 217 ? -47.49101 4.56834 -14.12450 1.000 20.19131 217 LEU A N 1
ATOM 2974 C CA . LEU A 1 217 ? -46.79282 4.45972 -12.84754 1.000 19.23186 217 LEU A CA 1
ATOM 2975 C C . LEU A 1 217 ? -46.76263 3.01349 -12.36996 1.000 21.80723 217 LEU A C 1
ATOM 2976 O O . LEU A 1 217 ? -45.73570 2.53552 -11.87329 1.000 21.90472 217 LEU A O 1
ATOM 2992 N N . CYS A 1 218 ? -47.88289 2.30163 -12.51769 1.000 20.83971 218 CYS A N 1
ATOM 2993 C CA A CYS A 1 218 ? -47.91763 0.89761 -12.12629 0.718 22.60869 218 CYS A CA 1
ATOM 2994 C CA B CYS A 1 218 ? -47.93588 0.88923 -12.14523 0.282 22.58181 218 CYS A CA 1
ATOM 2995 C C . CYS A 1 218 ? -46.94258 0.07106 -12.95721 1.000 21.58261 218 CYS A C 1
ATOM 2996 O O . CYS A 1 218 ? -46.20868 -0.76430 -12.41453 1.000 21.76921 218 CYS A O 1
ATOM 3011 N N . ALA A 1 219 ? -46.91872 0.29220 -14.27413 1.000 17.50292 219 ALA A N 1
ATOM 3012 C CA . ALA A 1 219 ? -46.09304 -0.52701 -15.15547 1.000 22.27190 219 ALA A CA 1
ATOM 3013 C C . ALA A 1 219 ? -44.61221 -0.38081 -14.83435 1.000 22.23599 219 ALA A C 1
ATOM 3014 O O . ALA A 1 219 ? -43.87614 -1.37383 -14.81126 1.000 22.01798 219 ALA A O 1
ATOM 3021 N N . VAL A 1 220 ? -44.15139 0.84914 -14.59813 1.000 23.00769 220 VAL A N 1
ATOM 3022 C CA . VAL A 1 220 ? -42.73993 1.05744 -14.28545 1.000 22.29351 220 VAL A CA 1
ATOM 3023 C C . VAL A 1 220 ? -42.35878 0.28301 -13.03167 1.000 21.95010 220 VAL A C 1
ATOM 3024 O O . VAL A 1 220 ? -41.26865 -0.29569 -12.94862 1.000 25.27101 220 VAL A O 1
ATOM 3037 N N . VAL A 1 221 ? -43.25094 0.25529 -12.04043 1.000 22.78011 221 VAL A N 1
ATOM 3038 C CA . VAL A 1 221 ? -42.96726 -0.46330 -10.80265 1.000 23.26712 221 VAL A CA 1
ATOM 3039 C C . VAL A 1 221 ? -42.97781 -1.96859 -11.04279 1.000 31.47317 221 VAL A C 1
ATOM 3040 O O . VAL A 1 221 ? -42.10670 -2.69521 -10.54914 1.000 28.59965 221 VAL A O 1
ATOM 3053 N N . MET A 1 222 ? -43.95189 -2.45988 -11.81304 1.000 20.97508 222 MET A N 1
ATOM 3054 C CA . MET A 1 222 ? -44.11822 -3.89591 -12.00601 1.000 22.74958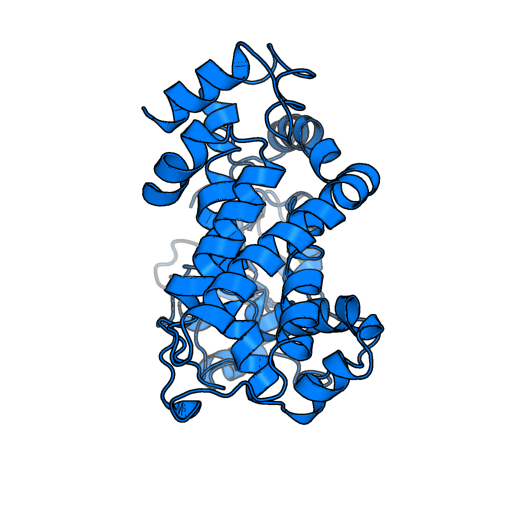 222 MET A CA 1
ATOM 3055 C C . MET A 1 222 ? -43.17388 -4.47996 -13.04912 1.000 35.88120 222 MET A C 1
ATOM 3056 O O . MET A 1 222 ? -42.94636 -5.69551 -13.04099 1.000 30.68183 222 MET A O 1
ATOM 3070 N N . ASN A 1 223 ? -42.62387 -3.65464 -13.94584 1.000 27.59511 223 ASN A N 1
ATOM 3071 C CA . ASN A 1 223 ? -41.81462 -4.15703 -15.04471 1.000 36.41125 223 ASN A CA 1
ATOM 3072 C C . ASN A 1 223 ? -40.35633 -3.85976 -14.75046 1.000 32.44285 223 ASN A C 1
ATOM 3073 O O . ASN A 1 223 ? -39.67308 -4.68722 -14.11297 1.000 26.84229 223 ASN A O 1
ATOM 3084 N N . SER A 1 224 ? -39.82002 -2.71443 -15.18218 1.000 23.41896 224 SER A N 1
ATOM 3085 C CA . SER A 1 224 ? -38.39276 -2.44744 -15.02800 1.000 30.21486 224 SER A CA 1
ATOM 3086 C C . SER A 1 224 ? -37.95889 -2.57800 -13.57670 1.000 27.82211 224 SER A C 1
ATOM 3087 O O . SER A 1 224 ? -36.87769 -3.10250 -13.28430 1.000 42.18486 224 SER A O 1
ATOM 3095 N N . SER A 1 225 ? -38.79490 -2.10985 -12.65367 1.000 22.48965 225 SER A N 1
ATOM 3096 C CA . SER A 1 225 ? -38.41082 -2.09356 -11.25055 1.000 19.75101 225 SER A CA 1
ATOM 3097 C C . SER A 1 225 ? -38.23166 -3.50334 -10.70510 1.000 22.20169 225 SER A C 1
ATOM 3098 O O . SER A 1 225 ? -37.25398 -3.78252 -10.00029 1.000 20.59737 225 SER A O 1
ATOM 3106 N N . VAL A 1 226 ? -39.16027 -4.40541 -11.02485 1.000 24.18981 226 VAL A N 1
ATOM 3107 C CA . VAL A 1 226 ? -39.03292 -5.79064 -10.58519 1.000 20.03469 226 VAL A CA 1
ATOM 3108 C C . VAL A 1 226 ? -37.81964 -6.44753 -11.23380 1.000 22.72038 226 VAL A C 1
ATOM 3109 O O . VAL A 1 226 ? -37.10187 -7.22134 -10.58981 1.000 24.68211 226 VAL A O 1
ATOM 3122 N N . GLU A 1 227 ? -37.57394 -6.15932 -12.51662 1.000 19.03406 227 GLU A N 1
ATOM 3123 C CA . GLU A 1 227 ? -36.38515 -6.68641 -13.18254 1.000 22.14992 227 GLU A CA 1
ATOM 3124 C C . GLU A 1 227 ? -35.12012 -6.31888 -12.41820 1.000 16.83388 227 GLU A C 1
ATOM 3125 O O . GLU A 1 227 ? -34.27370 -7.17553 -12.13961 1.000 17.97397 227 GLU A O 1
ATOM 3137 N N . GLN A 1 228 ? -34.96290 -5.03491 -12.09522 1.000 17.93502 228 GLN A N 1
ATOM 3138 C CA . GLN A 1 228 ? -33.76956 -4.59378 -11.38336 1.000 16.31359 228 GLN A CA 1
ATOM 3139 C C . GLN A 1 228 ? -33.70888 -5.19193 -9.98432 1.000 14.25815 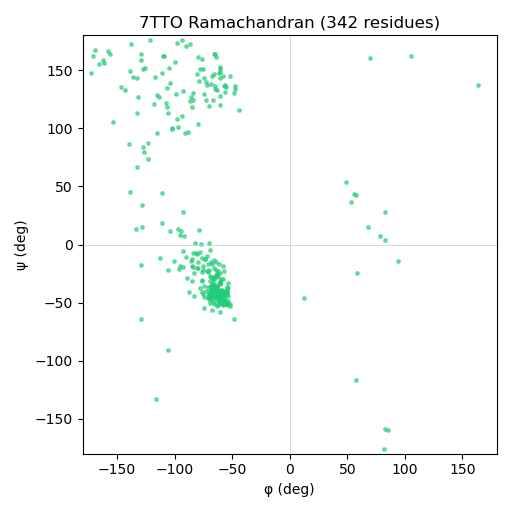228 GLN A C 1
ATOM 3140 O O . GLN A 1 228 ? -32.64360 -5.63158 -9.53789 1.000 17.18518 228 GLN A O 1
ATOM 3154 N N . THR A 1 229 ? -34.84116 -5.22513 -9.28015 1.000 16.27487 229 THR A N 1
ATOM 3155 C CA . THR A 1 229 ? -34.84146 -5.73659 -7.91471 1.000 15.78406 229 THR A CA 1
ATOM 3156 C C . THR A 1 229 ? -34.58026 -7.23833 -7.89363 1.000 14.21125 229 THR A C 1
ATOM 3157 O O . THR A 1 229 ? -33.76659 -7.72448 -7.09934 1.000 15.17803 229 THR A O 1
ATOM 3168 N N . GLU A 1 230 ? -35.25309 -7.99365 -8.76567 1.000 15.02025 230 GLU A N 1
ATOM 3169 C CA . GLU A 1 230 ? -35.04158 -9.43747 -8.77981 1.000 15.75061 230 GLU A CA 1
ATOM 3170 C C . GLU A 1 230 ? -33.60418 -9.77063 -9.15561 1.000 15.90910 230 GLU A C 1
ATOM 3171 O O . GLU A 1 230 ? -33.01578 -10.71385 -8.61438 1.000 17.67132 230 GLU A O 1
ATOM 3183 N N . SER A 1 231 ? -33.01399 -9.00022 -10.07188 1.000 16.67280 231 SER A N 1
ATOM 3184 C CA . SER A 1 231 ? -31.62281 -9.24457 -10.43433 1.000 16.16586 231 SER A CA 1
ATOM 3185 C C . SER A 1 231 ? -30.69646 -8.97990 -9.25630 1.000 16.90642 231 SER A C 1
ATOM 3186 O O . SER A 1 231 ? -29.74368 -9.73344 -9.02570 1.000 18.74038 231 SER A O 1
ATOM 3194 N N . CYS A 1 232 ? -30.94653 -7.90263 -8.50773 1.000 16.19858 232 CYS A N 1
ATOM 3195 C CA A CYS A 1 232 ? -30.14835 -7.63719 -7.31463 0.927 15.87017 232 CYS A CA 1
ATOM 3196 C CA B CYS A 1 232 ? -30.14290 -7.63855 -7.32049 0.073 15.78221 232 CYS A CA 1
ATOM 3197 C C . CYS A 1 232 ? -30.27549 -8.77284 -6.31108 1.000 16.45955 232 CYS A C 1
ATOM 3198 O O . CYS A 1 232 ? -29.28545 -9.18243 -5.69345 1.000 18.21066 232 CYS A O 1
ATOM 3213 N N . LEU A 1 233 ? -31.49171 -9.29355 -6.13464 1.000 16.68752 233 LEU A N 1
ATOM 3214 C CA . LEU A 1 233 ? -31.70429 -10.39205 -5.19799 1.000 16.94297 233 LEU A CA 1
ATOM 3215 C C . LEU A 1 233 ? -30.92431 -11.63087 -5.62198 1.000 16.84475 233 LEU A C 1
ATOM 3216 O O . LEU A 1 233 ? -30.23622 -12.25560 -4.80760 1.000 17.44101 233 LEU A O 1
ATOM 3232 N N . ALA A 1 234 ? -31.01406 -11.99952 -6.90065 1.000 14.96420 234 ALA A N 1
ATOM 3233 C CA . ALA A 1 234 ? -30.37238 -13.22809 -7.35628 1.000 16.34004 234 ALA A CA 1
ATOM 3234 C C . ALA A 1 234 ? -28.86209 -13.05799 -7.45198 1.000 15.72293 234 ALA A C 1
ATOM 3235 O O . ALA A 1 234 ? -28.10070 -13.83453 -6.86320 1.000 17.66243 234 ALA A O 1
ATOM 3242 N N . ALA A 1 235 ? -28.40611 -12.04773 -8.19604 1.000 17.30318 235 ALA A N 1
ATOM 3243 C CA . ALA A 1 235 ? -26.97047 -11.84861 -8.35280 1.000 15.64843 235 ALA A CA 1
ATOM 3244 C C . ALA A 1 235 ? -26.31332 -11.44623 -7.03983 1.000 14.38213 235 ALA A C 1
ATOM 3245 O O . ALA A 1 235 ? -25.13692 -11.75421 -6.81920 1.000 16.44700 235 ALA A O 1
ATOM 3252 N N . GLY A 1 236 ? -27.04751 -10.75704 -6.16548 1.000 15.91681 236 GLY A N 1
ATOM 3253 C CA . GLY A 1 236 ? -26.50260 -10.42415 -4.85928 1.000 15.35951 236 GLY A CA 1
ATOM 3254 C C . GLY A 1 236 ? -26.34870 -11.64326 -3.97098 1.000 18.94568 236 GLY A C 1
ATOM 3255 O O . GLY A 1 236 ? -25.39535 -11.73998 -3.19359 1.000 18.70481 236 GLY A O 1
ATOM 3259 N N . THR A 1 237 ? -27.29071 -12.58463 -4.06361 1.000 16.81762 237 THR A N 1
ATOM 3260 C CA . THR A 1 237 ? -27.13770 -13.85407 -3.36111 1.000 16.56788 237 THR A CA 1
ATOM 3261 C C . THR A 1 237 ? -25.91033 -14.60373 -3.86240 1.000 17.11580 237 THR A C 1
ATOM 3262 O O . THR A 1 237 ? -25.12696 -15.13258 -3.06498 1.000 19.18188 237 THR A O 1
ATOM 3273 N N . LEU A 1 238 ? -25.72060 -14.65541 -5.18319 1.000 16.88130 238 LEU A N 1
ATOM 3274 C CA . LEU A 1 238 ? -24.51031 -15.26548 -5.72320 1.000 17.00993 238 LEU A CA 1
ATOM 3275 C C . LEU A 1 238 ? -23.26605 -14.55940 -5.20364 1.000 18.34462 238 LEU A C 1
ATOM 3276 O O . LEU A 1 238 ? -22.28464 -15.20927 -4.82481 1.000 22.68554 238 LEU A O 1
ATOM 3292 N N . LEU A 1 239 ? -23.28963 -13.22540 -5.18183 1.000 18.59727 239 LEU A N 1
ATOM 3293 C CA . LEU A 1 239 ? -22.13234 -12.46725 -4.72004 1.000 18.41872 239 LEU A CA 1
ATOM 3294 C C . LEU A 1 239 ? -21.78849 -12.81398 -3.27699 1.000 21.74610 239 LEU A C 1
ATOM 3295 O O . LEU A 1 239 ? -20.61344 -12.99796 -2.93719 1.000 22.53341 239 LEU A O 1
ATOM 3311 N N . LEU A 1 240 ? -22.80204 -12.92114 -2.41526 1.000 18.54720 240 LEU A N 1
ATOM 3312 C CA . LEU A 1 240 ? -22.55195 -13.28105 -1.02301 1.000 17.03801 240 LEU A CA 1
ATOM 3313 C C . LEU A 1 240 ? -22.03516 -14.71009 -0.90575 1.000 22.09038 240 LEU A C 1
ATOM 3314 O O . LEU A 1 240 ? -21.17540 -14.99770 -0.06459 1.000 22.18984 240 LEU A O 1
ATOM 3330 N N . LEU A 1 241 ? -22.54956 -15.62040 -1.73619 1.000 19.93686 241 LEU A N 1
ATOM 3331 C CA . LEU A 1 241 ? -22.07083 -16.99901 -1.70587 1.000 22.34477 241 LEU A CA 1
ATOM 3332 C C . LEU A 1 241 ? -20.62084 -17.10207 -2.16035 1.000 23.53813 241 LEU A C 1
ATOM 3333 O O . LEU A 1 241 ? -19.88058 -17.96379 -1.67094 1.000 27.00416 241 LEU A O 1
ATOM 3349 N N . GLU A 1 242 ? -20.19863 -16.24740 -3.09469 1.000 24.53060 242 GLU A N 1
ATOM 3350 C CA . GLU A 1 242 ? -18.80860 -16.24422 -3.53466 1.000 25.33646 242 GLU A CA 1
ATOM 3351 C C . GLU A 1 242 ? -17.87063 -15.63348 -2.50227 1.000 21.30770 242 GLU A C 1
ATOM 3352 O O . GLU A 1 242 ? -16.65030 -15.77607 -2.63921 1.000 25.60596 242 GLU A O 1
ATOM 3364 N N . HIS A 1 243 ? -18.40727 -14.95858 -1.48461 1.000 25.69300 243 HIS A N 1
ATOM 3365 C CA . HIS A 1 243 ? -17.63068 -14.40513 -0.37739 1.000 22.65991 243 HIS A CA 1
ATOM 3366 C C . HIS A 1 243 ? -18.18581 -14.97691 0.92408 1.000 24.04478 243 HIS A C 1
ATOM 3367 O O . HIS A 1 243 ? -18.86796 -14.27599 1.68480 1.000 26.52562 243 HIS A O 1
ATOM 3381 N N . PRO A 1 244 ? -17.90894 -16.25243 1.21086 1.000 27.25293 244 PRO A N 1
ATOM 3382 C CA . PRO A 1 244 ? -18.55839 -16.89943 2.36412 1.000 26.07043 244 PRO A CA 1
ATOM 3383 C C . PRO A 1 244 ? -18.26914 -16.22286 3.69142 1.000 26.64362 244 PRO A C 1
ATOM 3384 O O . PRO A 1 244 ? -19.11096 -16.28046 4.59643 1.000 26.65816 244 PRO A O 1
ATOM 3395 N N . GLU A 1 245 ? -17.10796 -15.58286 3.84204 1.000 26.45280 245 GLU A N 1
ATOM 3396 C CA . GLU A 1 245 ? -16.82368 -14.87584 5.08637 1.000 36.84440 245 GLU A CA 1
ATOM 3397 C C . GLU A 1 245 ? -17.87556 -13.80951 5.35876 1.000 33.16417 245 GLU A C 1
ATOM 3398 O O . GLU A 1 245 ? -18.28326 -13.60594 6.50887 1.000 31.25661 245 GLU A O 1
ATOM 3410 N N . GLN A 1 246 ? -18.32789 -13.11892 4.31133 1.000 29.63166 246 GLN A N 1
ATOM 3411 C CA . GLN A 1 246 ? -19.28665 -12.03693 4.48942 1.000 23.92779 246 GLN A CA 1
ATOM 3412 C C . GLN A 1 246 ? -20.72076 -12.54574 4.53228 1.000 21.64768 246 GLN A C 1
ATOM 3413 O O . GLN A 1 246 ? -21.56377 -11.94923 5.21159 1.000 22.37408 246 GLN A O 1
ATOM 3427 N N . PHE A 1 247 ? -21.01625 -13.63519 3.81960 1.000 20.30730 247 PHE A N 1
ATOM 3428 C CA . PHE A 1 247 ? -22.28873 -14.32258 4.00811 1.000 18.94890 247 PHE A CA 1
ATOM 3429 C C . PHE A 1 247 ? -22.51272 -14.62063 5.48533 1.000 24.24004 247 PHE A C 1
ATOM 3430 O O . PHE A 1 247 ? -23.55696 -14.28219 6.05350 1.000 24.69516 247 PHE A O 1
ATOM 3447 N N . ALA A 1 248 ? -21.52328 -15.24162 6.12883 1.000 29.48187 248 ALA A N 1
ATOM 3448 C CA . ALA A 1 248 ? -21.64728 -15.55396 7.54788 1.000 30.53496 248 ALA A CA 1
ATOM 3449 C C . ALA A 1 248 ? -21.63252 -14.28809 8.39411 1.000 28.59697 248 ALA A C 1
ATOM 3450 O O . ALA A 1 248 ? -22.38202 -14.17946 9.37138 1.000 29.22670 248 ALA A O 1
ATOM 3457 N N . LEU A 1 249 ? -20.78574 -13.32082 8.03559 1.000 27.27158 249 LEU A N 1
ATOM 3458 C CA . LEU A 1 249 ? -20.71583 -12.07991 8.79959 1.000 30.06081 249 LEU A CA 1
ATOM 3459 C C . LEU A 1 249 ? -22.07596 -11.39599 8.86533 1.000 21.60641 249 LEU A C 1
ATOM 3460 O O . LEU A 1 249 ? -22.47803 -10.89692 9.92263 1.000 26.62312 249 LEU A O 1
ATOM 3476 N N . LEU A 1 250 ? -22.80348 -11.36519 7.74604 1.000 20.69559 250 LEU A N 1
ATOM 3477 C CA . LEU A 1 250 ? -24.13177 -10.76258 7.75560 1.000 20.70445 250 LEU A CA 1
ATOM 3478 C C . LEU A 1 250 ? -25.08781 -11.53983 8.65155 1.000 22.87870 250 LEU A C 1
ATOM 3479 O O . LEU A 1 250 ? -26.03755 -10.96237 9.19251 1.000 25.03939 250 LEU A O 1
ATOM 3495 N N . ARG A 1 251 ? -24.85940 -12.84510 8.82115 1.000 26.21772 251 ARG A N 1
ATOM 3496 C CA . ARG A 1 251 ? -25.66697 -13.61374 9.76234 1.000 26.65907 251 ARG A CA 1
ATOM 3497 C C . ARG A 1 251 ? -25.26148 -13.32283 11.20221 1.000 20.00538 251 ARG A C 1
ATOM 3498 O O . ARG A 1 251 ? -26.12509 -13.16352 12.07179 1.000 30.25343 251 ARG A O 1
ATOM 3519 N N . GLU A 1 252 ? -23.95556 -13.25209 11.47179 1.000 30.18071 252 GLU A N 1
ATOM 3520 C CA . GLU A 1 252 ? -23.49815 -12.90606 12.81424 1.000 24.68028 252 GLU A CA 1
ATOM 3521 C C . GLU A 1 252 ? -23.97876 -11.51772 13.21335 1.000 33.50266 252 GLU A C 1
ATOM 3522 O O . GLU A 1 252 ? -24.41999 -11.30535 14.34923 1.000 28.23281 252 GLU A O 1
ATOM 3534 N N . ARG A 1 253 ? -23.90180 -10.56022 12.28937 1.000 25.24721 253 ARG A N 1
ATOM 3535 C CA . ARG A 1 253 ? -24.17853 -9.15103 12.56621 1.000 26.85034 253 ARG A CA 1
ATOM 3536 C C . ARG A 1 253 ? -25.21334 -8.63280 11.57676 1.000 24.20794 253 ARG A C 1
ATOM 3537 O O . ARG A 1 253 ? -24.86894 -7.94939 10.60226 1.000 23.27851 253 ARG A O 1
ATOM 3558 N N . PRO A 1 254 ? -26.49712 -8.92275 11.80388 1.000 23.18355 254 PRO A N 1
ATOM 3559 C CA . PRO A 1 254 ? -27.52978 -8.42187 10.88230 1.000 22.50798 254 PRO A CA 1
ATOM 3560 C C . PRO A 1 254 ? -27.59691 -6.90784 10.81519 1.000 26.49216 254 PRO A C 1
ATOM 3561 O O . PRO A 1 254 ? -28.18984 -6.37269 9.87008 1.000 24.78970 254 PRO A O 1
ATOM 3572 N N . GLU A 1 255 ? -27.00876 -6.19728 11.78137 1.000 22.79202 255 GLU A N 1
ATOM 3573 C CA . GLU A 1 255 ? -26.98093 -4.74122 11.72064 1.000 24.13095 255 GLU A CA 1
ATOM 3574 C C . GLU A 1 255 ? -26.17912 -4.22580 10.53291 1.000 25.96190 255 GLU A C 1
ATOM 3575 O O . GLU A 1 255 ? -26.29072 -3.04066 10.20031 1.000 26.01081 255 GLU A O 1
ATOM 3587 N N . LEU A 1 256 ? -25.37820 -5.07824 9.89270 1.000 22.15580 256 LEU A N 1
ATOM 3588 C CA . LEU A 1 256 ? -24.65074 -4.71154 8.68444 1.000 17.87902 256 LEU A CA 1
ATOM 3589 C C . LEU A 1 256 ? -25.53379 -4.70333 7.44335 1.000 16.52395 256 LEU A C 1
ATOM 3590 O O . LEU A 1 256 ? -25.03228 -4.41464 6.35166 1.000 20.04812 256 LEU A O 1
ATOM 3606 N N . GLY A 1 257 ? -26.82576 -5.00664 7.58305 1.000 20.75605 257 GLY A N 1
ATOM 3607 C CA . GLY A 1 257 ? -27.67789 -5.14229 6.41077 1.000 21.00262 257 GLY A CA 1
ATOM 3608 C C . GLY A 1 257 ? -27.65274 -3.92091 5.51472 1.000 19.04641 257 GLY A C 1
ATOM 3609 O O . GLY A 1 257 ? -27.46595 -4.02915 4.30001 1.000 16.33020 257 GLY A O 1
ATOM 3613 N N . GLU A 1 258 ? -27.84240 -2.73622 6.10137 1.000 19.50348 258 GLU A N 1
ATOM 3614 C CA . GLU A 1 258 ? -27.88159 -1.51755 5.29803 1.000 18.21452 258 GLU A CA 1
ATOM 3615 C C . GLU A 1 258 ? -26.56449 -1.29905 4.56106 1.000 17.68268 258 GLU A C 1
ATOM 3616 O O . GLU A 1 258 ? -26.55918 -0.95802 3.37147 1.000 17.80682 258 GLU A O 1
ATOM 3628 N N . GLN A 1 259 ? -25.43593 -1.49017 5.25024 1.000 19.36085 259 GLN A N 1
ATOM 3629 C CA . GLN A 1 259 ? -24.13760 -1.37939 4.59178 1.000 21.39794 259 GLN A CA 1
ATOM 3630 C C . GLN A 1 259 ? -23.98854 -2.42069 3.49161 1.000 16.66963 259 GLN A C 1
ATOM 3631 O O . GLN A 1 259 ? -23.46401 -2.12563 2.41111 1.000 19.09585 259 GLN A O 1
ATOM 3645 N N . ALA A 1 260 ? -24.43349 -3.65040 3.75406 1.000 19.50538 260 ALA A N 1
ATOM 3646 C CA . ALA A 1 260 ? -24.29327 -4.71170 2.76443 1.000 18.31288 260 ALA A CA 1
ATOM 3647 C C . ALA A 1 260 ? -25.04926 -4.37448 1.48668 1.000 17.84936 260 ALA A C 1
ATOM 3648 O O . ALA A 1 260 ? -24.54865 -4.60948 0.38110 1.000 19.51783 260 ALA A O 1
ATOM 3655 N N . VAL A 1 261 ? -26.25394 -3.81555 1.61527 1.000 17.35697 261 VAL A N 1
ATOM 3656 C CA . VAL A 1 261 ? -27.04344 -3.48296 0.43168 1.000 14.42685 261 VAL A CA 1
ATOM 3657 C C . VAL A 1 261 ? -26.30664 -2.46590 -0.42812 1.000 15.39084 261 VAL A C 1
ATOM 3658 O O . VAL A 1 261 ? -26.24544 -2.59405 -1.65632 1.000 14.47084 261 VAL A O 1
ATOM 3671 N N . GLU A 1 262 ? -25.74297 -1.43285 0.19981 1.000 15.86025 262 GLU A N 1
ATOM 3672 C CA . GLU A 1 262 ? -25.03587 -0.41787 -0.57221 1.000 15.63445 262 GLU A CA 1
ATOM 3673 C C . GLU A 1 262 ? -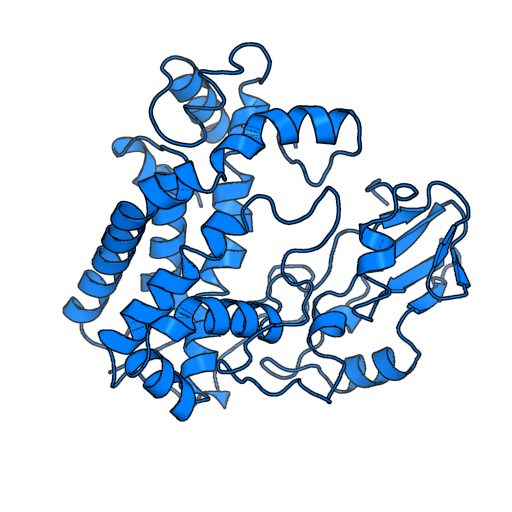23.85512 -1.02266 -1.31654 1.000 14.49170 262 GLU A C 1
ATOM 3674 O O . GLU A 1 262 ? -23.61232 -0.69544 -2.48327 1.000 16.13143 262 GLU A O 1
ATOM 3686 N N . GLU A 1 263 ? -23.10875 -1.90964 -0.65850 1.000 17.13572 263 GLU A N 1
ATOM 3687 C CA . GLU A 1 263 ? -21.98321 -2.55821 -1.31958 1.000 17.04402 263 GLU A CA 1
ATOM 3688 C C . GLU A 1 263 ? -22.45543 -3.48285 -2.43496 1.000 16.95090 263 GLU A C 1
ATOM 3689 O O . GLU A 1 263 ? -21.78996 -3.59818 -3.47075 1.000 17.59711 263 GLU A O 1
ATOM 3701 N N . ILE A 1 264 ? -23.60177 -4.13825 -2.24837 1.000 16.39830 264 ILE A N 1
ATOM 3702 C CA . ILE A 1 264 ? -24.10128 -5.06945 -3.25680 1.000 15.43155 264 ILE A CA 1
ATOM 3703 C C . ILE A 1 264 ? -24.55789 -4.31868 -4.50459 1.000 15.70156 264 ILE A C 1
ATOM 3704 O O . ILE A 1 264 ? -24.21462 -4.69406 -5.63268 1.000 17.02291 264 ILE A O 1
ATOM 3720 N N . VAL A 1 265 ? -25.34074 -3.25082 -4.33137 1.000 15.74591 265 VAL A N 1
ATOM 3721 C CA . VAL A 1 265 ? -25.81671 -2.53208 -5.51165 1.000 15.77828 265 VAL A CA 1
ATOM 3722 C C . VAL A 1 265 ? -24.65661 -1.84961 -6.22808 1.000 15.27021 265 VAL A C 1
ATOM 3723 O O . VAL A 1 265 ? -24.65930 -1.74624 -7.45980 1.000 15.28380 265 VAL A O 1
ATOM 3736 N N . ARG A 1 266 ? -23.64752 -1.38109 -5.48790 1.000 15.14161 266 ARG A N 1
ATOM 3737 C CA . ARG A 1 266 ? -22.45337 -0.84349 -6.13450 1.000 15.46853 266 ARG A CA 1
ATOM 3738 C C . ARG A 1 266 ? -21.75074 -1.91882 -6.95137 1.000 15.24112 266 ARG A C 1
ATOM 3739 O O . ARG A 1 266 ? -21.43761 -1.71896 -8.13034 1.000 16.95613 266 ARG A O 1
ATOM 3760 N N . TYR A 1 267 ? -21.48235 -3.06766 -6.32931 1.000 16.22049 267 TYR A N 1
ATOM 3761 C CA . TYR A 1 267 ? -20.70894 -4.10533 -6.99855 1.000 18.49933 267 TYR A CA 1
ATOM 3762 C C . TYR A 1 267 ? -21.45934 -4.66784 -8.19926 1.000 15.41340 267 TYR A C 1
ATOM 3763 O O . TYR A 1 267 ? -20.86051 -4.90477 -9.25473 1.000 17.50722 267 TYR A O 1
ATOM 3781 N N . LEU A 1 268 ? -22.77097 -4.87589 -8.06605 1.000 17.02120 268 LEU A N 1
ATOM 3782 C CA . LEU A 1 268 ? -23.53581 -5.47435 -9.15649 1.000 15.68294 268 LEU A CA 1
ATOM 3783 C C . LEU A 1 268 ? -23.76600 -4.48054 -10.28722 1.000 18.49521 268 LEU A C 1
ATOM 3784 O O . LEU A 1 268 ? -23.61504 -4.82394 -11.46548 1.000 19.22167 268 LEU A O 1
ATOM 3800 N N . SER A 1 269 ? -24.15261 -3.25036 -9.95203 1.000 17.28702 269 SER A N 1
ATOM 3801 C CA . SER A 1 269 ? -24.49041 -2.24327 -10.95383 1.000 14.15900 269 SER A CA 1
ATOM 3802 C C . SER A 1 269 ? -25.45338 -2.81832 -11.99359 1.000 16.24664 269 SER A C 1
ATOM 3803 O O . SER A 1 269 ? -25.20176 -2.77462 -13.19915 1.000 17.81149 269 SER A O 1
ATOM 3811 N N . VAL A 1 270 ? -26.57307 -3.37254 -11.51531 1.000 17.48747 270 VAL A N 1
ATOM 3812 C CA . VAL A 1 270 ? -27.50920 -4.03236 -12.42541 1.000 17.26532 270 VAL A CA 1
ATOM 3813 C C . VAL A 1 270 ? -28.04353 -3.04766 -13.45538 1.000 18.22101 270 VAL A C 1
ATOM 3814 O O . VAL A 1 270 ? -28.30999 -3.42002 -14.60542 1.000 18.10723 270 VAL A O 1
ATOM 3827 N N . PHE A 1 271 ? -28.21029 -1.78641 -13.06636 1.000 16.64132 271 PHE A N 1
ATOM 3828 C CA . PHE A 1 271 ? -28.53327 -0.70198 -13.98964 1.000 14.53638 271 PHE A CA 1
ATOM 3829 C C . PHE A 1 271 ? -27.19351 -0.12924 -14.44005 1.000 19.42014 271 PHE A C 1
ATOM 3830 O O . PHE A 1 271 ? -26.58715 0.68639 -13.74136 1.000 17.98983 271 PHE A O 1
ATOM 3847 N N . GLU A 1 272 ? -26.71264 -0.58676 -15.59922 1.000 15.34601 272 GLU A N 1
ATOM 3848 C CA . GLU A 1 272 ? -25.32146 -0.36090 -15.98602 1.000 16.59546 272 GLU A CA 1
ATOM 3849 C C . GLU A 1 272 ? -25.11106 1.01094 -16.61388 1.000 17.35439 272 GLU A C 1
ATOM 3850 O O . GLU A 1 272 ? -24.12894 1.69513 -16.30578 1.000 18.99605 272 GLU A O 1
ATOM 3862 N N . GLY A 1 273 ? -25.99670 1.41165 -17.51387 1.000 16.19895 273 GLY A N 1
ATOM 3863 C CA . GLY A 1 273 ? -25.83650 2.66298 -18.23034 1.000 18.09150 273 GLY A CA 1
ATOM 3864 C C . GLY A 1 273 ? -27.16193 3.37908 -18.35576 1.000 17.52055 273 GLY A C 1
ATOM 3865 O O . GLY A 1 273 ? -28.22463 2.75835 -18.43662 1.000 21.01355 273 GLY A O 1
ATOM 3869 N N . LEU A 1 274 ? -27.08544 4.70308 -18.38910 1.000 17.06155 274 LEU A N 1
ATOM 3870 C CA . LEU A 1 274 ? -28.26640 5.55047 -18.38455 1.000 16.07829 274 LEU A CA 1
ATOM 3871 C C . LEU A 1 274 ? -28.60687 6.04001 -19.78444 1.000 17.69441 274 LEU A C 1
ATOM 3872 O O . LEU A 1 274 ? -27.75837 6.10068 -20.67928 1.000 17.73444 274 LEU A O 1
ATOM 3888 N N . ASP A 1 275 ? -29.87905 6.39468 -19.95595 1.000 17.42261 275 ASP A N 1
ATOM 3889 C CA . ASP A 1 275 ? -30.34439 7.09533 -21.14237 1.000 17.31441 275 ASP A CA 1
ATOM 3890 C C . ASP A 1 275 ? -29.45719 8.31371 -21.35877 1.000 15.35043 275 ASP A C 1
ATOM 3891 O O . ASP A 1 275 ? -29.01313 8.93670 -20.38621 1.000 16.70064 275 ASP A O 1
ATOM 3900 N N . PRO A 1 276 ? -29.18794 8.69296 -22.60233 1.000 16.11132 276 PRO A N 1
ATOM 3901 C CA . PRO A 1 276 ? -28.30231 9.83438 -22.84611 1.000 16.81163 276 PRO A CA 1
ATOM 3902 C C . PRO A 1 276 ? -28.89296 11.14227 -22.34852 1.000 16.87957 276 PRO A C 1
ATOM 3903 O O . PRO A 1 276 ? -30.10709 11.36148 -22.37429 1.000 16.92624 276 PRO A O 1
ATOM 3914 N N . ARG A 1 277 ? -28.00181 12.01666 -21.89059 1.000 14.55591 277 ARG A N 1
ATOM 3915 C CA . ARG A 1 277 ? -28.32968 13.38832 -21.52746 1.000 15.39284 277 ARG A CA 1
ATOM 3916 C C . ARG A 1 277 ? -27.75503 14.30968 -22.59320 1.000 17.58333 277 ARG A C 1
ATOM 3917 O O . ARG A 1 277 ? -26.54344 14.30068 -22.83171 1.000 18.45490 277 ARG A O 1
ATOM 3938 N N . THR A 1 278 ? -28.61612 15.09599 -23.23050 1.000 18.67926 278 THR A N 1
ATOM 3939 C CA . THR A 1 278 ? -28.19648 16.01993 -24.27633 1.000 18.94100 278 THR A CA 1
ATOM 3940 C C . THR A 1 278 ? -28.05431 17.41992 -23.69568 1.000 16.18588 278 THR A C 1
ATOM 3941 O O . THR A 1 278 ? -28.97571 17.92754 -23.04766 1.000 17.90782 278 THR A O 1
ATOM 3952 N N . ALA A 1 279 ? -26.90841 18.04520 -23.94788 1.000 20.46151 279 ALA A N 1
ATOM 3953 C CA . ALA A 1 279 ? -26.66660 19.39893 -23.46956 1.000 21.20639 279 ALA A CA 1
ATOM 3954 C C . ALA A 1 279 ? -27.60104 20.37352 -24.17430 1.000 22.43595 279 ALA A C 1
ATOM 3955 O O . ALA A 1 279 ? -27.63841 20.42974 -25.40909 1.000 22.71289 279 ALA A O 1
ATOM 3962 N N . THR A 1 280 ? -28.36410 21.13427 -23.38865 1.000 21.73578 280 THR A N 1
ATOM 3963 C CA . THR A 1 280 ? -29.21461 22.17759 -23.94550 1.000 26.17876 280 THR A CA 1
ATOM 3964 C C . THR A 1 280 ? -28.43256 23.44415 -24.26159 1.000 29.25859 280 THR A C 1
ATOM 3965 O O . THR A 1 280 ? -28.93858 24.30839 -24.98524 1.000 34.49651 280 THR A O 1
ATOM 3976 N N . GLU A 1 281 ? -27.21968 23.56703 -23.73129 1.000 25.85556 281 GLU A N 1
ATOM 3977 C CA . GLU A 1 281 ? -26.32810 24.67696 -24.03502 1.000 29.35869 281 GLU A CA 1
ATOM 3978 C C . GLU A 1 281 ? -24.90864 24.21876 -23.73452 1.000 32.69538 281 GLU A C 1
ATOM 3979 O O . GLU A 1 281 ? -24.69363 23.18820 -23.09186 1.000 27.52829 281 GLU A O 1
ATOM 3991 N N . ASP A 1 282 ? -23.93743 24.99137 -24.21541 1.000 25.51831 282 ASP A N 1
ATOM 3992 C CA . ASP A 1 282 ? -22.54496 24.70295 -23.89832 1.000 26.14837 282 ASP A CA 1
ATOM 3993 C C . ASP A 1 282 ? -22.35795 24.66337 -22.38637 1.000 25.55328 282 ASP A C 1
ATOM 3994 O O . ASP A 1 282 ? -22.80470 25.56356 -21.67019 1.000 32.91969 282 ASP A O 1
ATOM 4003 N N . VAL A 1 283 ? -21.70264 23.61286 -21.89973 1.000 25.86921 283 VAL A N 1
ATOM 4004 C CA . VAL A 1 283 ? -21.50095 23.42564 -20.46615 1.000 23.16898 283 VAL A CA 1
ATOM 4005 C C . VAL A 1 283 ? -20.15667 22.74651 -20.25079 1.000 26.27454 283 VAL A C 1
ATOM 4006 O O . VAL A 1 283 ? -19.81012 21.78880 -20.94795 1.000 24.76164 283 VAL A O 1
ATOM 4019 N N . GLU A 1 284 ? -19.39961 23.24727 -19.27782 1.000 23.54052 284 GLU A N 1
ATOM 4020 C CA . GLU A 1 284 ? -18.09938 22.68450 -18.93903 1.000 23.93925 284 GLU A CA 1
ATOM 4021 C C . GLU A 1 284 ? -18.29062 21.55694 -17.93139 1.000 27.40030 284 GLU A C 1
ATOM 4022 O O . GLU A 1 284 ? -18.87345 21.76505 -16.86150 1.000 31.18159 284 GLU A O 1
ATOM 4034 N N . ILE A 1 285 ? -17.80450 20.36719 -18.27664 1.000 26.28059 285 ILE A N 1
ATOM 4035 C CA . ILE A 1 285 ? -17.90798 19.18432 -17.43088 1.000 22.00726 285 ILE A CA 1
ATOM 4036 C C . ILE A 1 285 ? -16.53619 18.52959 -17.36954 1.000 29.46739 285 ILE A C 1
ATOM 4037 O O . ILE A 1 285 ? -15.93476 18.24272 -18.41080 1.000 26.97528 285 ILE A O 1
ATOM 4053 N N . GLY A 1 286 ? -16.04502 18.29647 -16.15754 1.000 30.59802 286 GLY A N 1
ATOM 4054 C CA . GLY A 1 286 ? -14.76083 17.62237 -16.00362 1.000 29.95024 286 GLY A CA 1
ATOM 4055 C C . GLY A 1 286 ? -13.64205 18.26614 -16.78985 1.000 26.56258 286 GLY A C 1
ATOM 4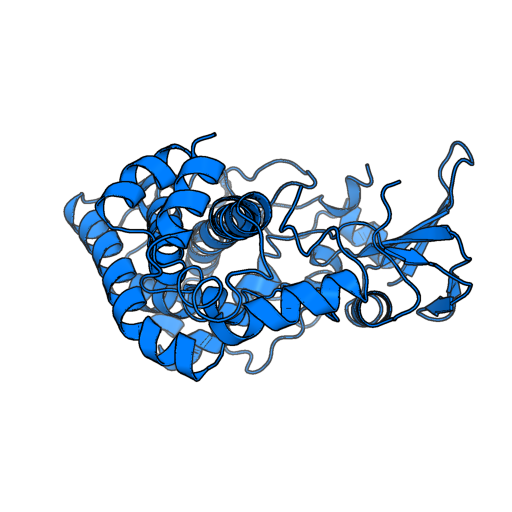056 O O . GLY A 1 286 ? -12.77385 17.56603 -17.32653 1.000 37.35374 286 GLY A O 1
ATOM 4060 N N . GLY A 1 287 ? -13.64594 19.59418 -16.87937 1.000 29.34366 287 GLY A N 1
ATOM 4061 C CA . GLY A 1 287 ? -12.5951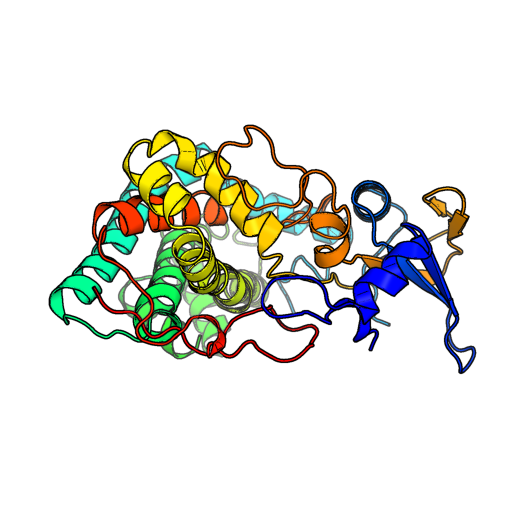5 20.31827 -17.56172 1.000 30.67139 287 GLY A CA 1
ATOM 4062 C C . GLY A 1 287 ? -12.74089 20.41806 -19.06457 1.000 41.88706 287 GLY A C 1
ATOM 4063 O O . GLY A 1 287 ? -11.83921 20.95693 -19.71927 1.000 33.52455 287 GLY A O 1
ATOM 4067 N N . GLN A 1 288 ? -13.83751 19.92413 -19.63629 1.000 28.02152 288 GLN A N 1
ATOM 4068 C CA . GLN A 1 288 ? -14.05603 19.96648 -21.07411 1.000 20.85552 288 GLN A CA 1
ATOM 4069 C C . GLN A 1 288 ? -15.41467 20.58377 -21.36335 1.000 22.51673 288 GLN A C 1
ATOM 4070 O O . GLN A 1 288 ? -16.34409 20.48439 -20.55790 1.000 26.17048 288 GLN A O 1
ATOM 4084 N N . VAL A 1 289 ? -15.52049 21.22217 -22.52422 1.000 27.55688 289 VAL A N 1
ATOM 4085 C CA . VAL A 1 289 ? -16.73380 21.92845 -22.91727 1.000 23.29627 289 VAL A CA 1
ATOM 4086 C C . VAL A 1 289 ? -17.59211 20.97497 -23.73994 1.000 22.47317 289 VAL A C 1
ATOM 4087 O O . VAL A 1 289 ? -17.24369 20.62546 -24.87037 1.000 26.39110 289 VAL A O 1
ATOM 4100 N N . ILE A 1 290 ? -18.71400 20.55163 -23.16897 1.000 20.97988 290 ILE A N 1
ATOM 4101 C CA . ILE A 1 290 ? -19.70477 19.77269 -23.90196 1.000 23.17845 290 ILE A CA 1
ATOM 4102 C C . ILE A 1 290 ? -20.60297 20.75086 -24.64815 1.000 24.23580 290 ILE A C 1
ATOM 4103 O O . ILE A 1 290 ? -21.27201 21.58777 -24.03317 1.000 24.28891 290 ILE A O 1
ATOM 4119 N N . LYS A 1 291 ? -20.60865 20.65886 -25.97467 1.000 25.71770 291 LYS A N 1
ATOM 4120 C CA . LYS A 1 291 ? -21.33349 21.62304 -26.78746 1.000 26.99290 291 LYS A CA 1
ATOM 4121 C C . LYS A 1 291 ? -22.82726 21.32791 -26.79375 1.000 26.16051 291 LYS A C 1
ATOM 4122 O O . LYS A 1 291 ? -23.26054 20.18033 -26.65371 1.000 23.53826 291 LYS A O 1
ATOM 4141 N N . LYS A 1 292 ? -23.61315 22.38839 -26.96738 1.000 24.79003 292 LYS A N 1
ATOM 4142 C CA . LYS A 1 292 ? -25.05326 22.25347 -27.13389 1.000 28.21967 292 LYS A CA 1
ATOM 4143 C C . LYS A 1 292 ? -25.37101 21.18061 -28.16701 1.000 30.04015 292 LYS A C 1
ATOM 4144 O O . LYS A 1 292 ? -24.81531 21.17733 -29.26853 1.000 24.14688 292 LYS A O 1
ATOM 4163 N N . GLY A 1 293 ? -26.26342 20.26069 -27.79992 1.000 25.25295 293 GLY A N 1
ATOM 4164 C CA . GLY A 1 293 ? -26.70320 19.21385 -28.69591 1.000 26.94034 293 GLY A CA 1
ATOM 4165 C C . GLY A 1 293 ? -25.94169 17.91030 -28.59039 1.000 24.32169 293 GLY A C 1
ATOM 4166 O O . GLY A 1 293 ? -26.40938 16.89506 -29.12273 1.000 27.94433 293 GLY A O 1
ATOM 4170 N N . GLU A 1 294 ? -24.78970 17.89834 -27.92759 1.000 19.45914 294 GLU A N 1
ATOM 4171 C CA . GLU A 1 294 ? -24.01990 16.67440 -27.77935 1.000 19.59954 294 GLU A CA 1
ATOM 4172 C C . GLU A 1 294 ? -24.59465 15.83045 -26.64655 1.000 19.38271 294 GLU A C 1
ATOM 4173 O O . GLU A 1 294 ? -25.13111 16.35119 -25.66464 1.000 17.91272 294 GLU A O 1
ATOM 4185 N N . ALA A 1 295 ? -24.49869 14.51350 -26.80661 1.000 20.45619 295 ALA A N 1
ATOM 4186 C CA . ALA A 1 295 ? -25.14888 13.55513 -25.92203 1.000 21.65853 295 ALA A CA 1
ATOM 4187 C C . ALA A 1 295 ? -24.11695 12.89029 -25.02255 1.000 17.08457 295 ALA A C 1
ATOM 4188 O O . ALA A 1 295 ? -23.05742 12.46627 -25.49433 1.000 19.99617 295 ALA A O 1
ATOM 4195 N N . VAL A 1 296 ? -24.43755 12.78624 -23.73355 1.000 17.86467 296 VAL A N 1
ATOM 4196 C CA . VAL A 1 296 ? -23.55041 12.20797 -22.73036 1.000 17.69630 296 VAL A CA 1
ATOM 4197 C C . VAL A 1 296 ? -24.17419 10.91903 -22.21525 1.000 14.98798 296 VAL A C 1
ATOM 4198 O O . VAL A 1 296 ? -25.32530 10.91771 -21.76172 1.000 17.12687 296 VAL A O 1
ATOM 4211 N N . PHE A 1 297 ? -23.40599 9.83310 -22.26417 1.000 15.19126 297 PHE A N 1
ATOM 4212 C CA . PHE A 1 297 ? -23.82915 8.52278 -21.77968 1.000 17.34849 297 PHE A CA 1
ATOM 4213 C C . PHE A 1 297 ? -23.11018 8.24318 -20.46491 1.000 18.38242 297 PHE A C 1
ATOM 4214 O O . PHE A 1 297 ? -21.88752 8.06879 -20.44636 1.000 17.46323 297 PHE A O 1
ATOM 4231 N N . CYS A 1 298 ? -23.86652 8.19391 -19.37062 1.000 16.60797 298 CYS A N 1
ATOM 4232 C CA . CYS A 1 298 ? -23.30653 7.91190 -18.05551 1.000 16.86957 298 CYS A CA 1
ATOM 4233 C C . CYS A 1 298 ? -23.22757 6.40772 -17.83455 1.000 18.20495 298 CYS A C 1
ATOM 4234 O O . CYS A 1 298 ? -24.22688 5.69704 -17.98317 1.000 19.61275 298 CYS A O 1
ATOM 4242 N N . SER A 1 299 ? -22.04336 5.92993 -17.47301 1.000 15.85301 299 SER A N 1
ATOM 4243 C CA . SER A 1 299 ? -21.82489 4.52115 -17.15813 1.000 14.53126 299 SER A CA 1
ATOM 4244 C C . SER A 1 299 ? -21.76520 4.37975 -15.64084 1.000 18.32464 299 SER A C 1
ATOM 4245 O O . SER A 1 299 ? -20.73717 4.66158 -15.01982 1.000 18.14945 299 SER A O 1
ATOM 4253 N N . LEU A 1 300 ? -22.87505 3.94360 -15.04096 1.000 14.93533 300 LEU A N 1
ATOM 4254 C CA . LEU A 1 300 ? -22.86286 3.65407 -13.61120 1.000 14.85227 300 LEU A CA 1
ATOM 4255 C C . LEU A 1 300 ? -21.92839 2.49310 -13.30601 1.000 15.48713 300 LEU A C 1
ATOM 4256 O O . LEU A 1 300 ? -21.24807 2.48302 -12.27292 1.000 16.52816 300 LEU A O 1
ATOM 4272 N N . LEU A 1 301 ? -21.89044 1.50213 -14.19863 1.000 15.17398 301 LEU A N 1
ATOM 4273 C CA . LEU A 1 301 ? -20.99094 0.36611 -14.03583 1.000 17.08020 301 LEU A CA 1
ATOM 4274 C C . LEU A 1 301 ? -19.54272 0.82344 -13.91236 1.000 16.84269 301 LEU A C 1
ATOM 4275 O O . LEU A 1 301 ? -18.83130 0.43067 -12.98041 1.000 17.74056 301 LEU A O 1
ATOM 4291 N N . ALA A 1 302 ? -19.08626 1.65735 -14.84877 1.000 16.48963 302 ALA A N 1
ATOM 4292 C CA . ALA A 1 302 ? -17.70811 2.13117 -14.79360 1.000 17.57779 302 ALA A CA 1
ATOM 4293 C C . ALA A 1 302 ? -17.47377 2.99790 -13.56319 1.000 18.34393 302 ALA A C 1
ATOM 4294 O O . ALA A 1 302 ? -16.44115 2.87280 -12.89457 1.000 22.06640 302 ALA A O 1
ATOM 4301 N N . ALA A 1 303 ? -18.42506 3.87650 -13.24119 1.000 17.24650 303 ALA A N 1
ATOM 4302 C CA . ALA A 1 303 ? -18.24731 4.76199 -12.09527 1.000 17.18625 303 ALA A CA 1
ATOM 4303 C C . ALA A 1 303 ? -18.16868 3.98041 -10.79051 1.000 23.01604 303 ALA A C 1
ATOM 4304 O O . ALA A 1 303 ? -17.43448 4.36979 -9.87351 1.000 21.93411 303 ALA A O 1
ATOM 4311 N N . ASN A 1 304 ? -18.91514 2.88138 -10.68566 1.000 19.12958 304 ASN A N 1
ATOM 4312 C CA . ASN A 1 304 ? -18.95457 2.10442 -9.45391 1.000 17.20731 304 ASN A CA 1
ATOM 4313 C C . ASN A 1 304 ? -17.80329 1.11412 -9.32957 1.000 18.33685 304 ASN A C 1
ATOM 4314 O O . ASN A 1 304 ? -17.51670 0.66193 -8.21448 1.000 19.27037 304 ASN A O 1
ATOM 4325 N N . ARG A 1 305 ? -17.14044 0.76937 -10.43548 1.000 18.94061 305 ARG A N 1
ATOM 4326 C CA . ARG A 1 305 ? -16.20834 -0.35341 -10.46216 1.000 23.17984 305 ARG A CA 1
ATOM 4327 C C . ARG A 1 305 ? -14.83736 -0.03277 -11.04074 1.000 25.63959 305 ARG A C 1
ATOM 4328 O O . ARG A 1 305 ? -13.90294 -0.80911 -10.80741 1.000 26.00029 305 ARG A O 1
ATOM 4349 N N . ALA A 1 306 ? -14.67547 1.06851 -11.77653 1.000 26.28855 306 ALA A N 1
ATOM 4350 C CA . ALA A 1 306 ? -13.42789 1.28900 -12.50241 1.000 29.45170 306 ALA A CA 1
ATOM 4351 C C . ALA A 1 306 ? -12.25611 1.55872 -11.56717 1.000 39.58383 306 ALA A C 1
ATOM 4352 O O . ALA A 1 306 ? -11.10948 1.26374 -11.92023 1.000 42.70892 306 ALA A O 1
ATOM 4359 N N . ASP A 1 307 ? -12.51320 2.11381 -10.38567 1.000 38.41707 307 ASP A N 1
ATOM 4360 C CA . ASP A 1 307 ? -11.44775 2.46368 -9.45393 1.000 44.37380 307 ASP A CA 1
ATOM 4361 C C . ASP A 1 307 ? -10.97325 1.22142 -8.70698 1.000 58.45373 307 ASP A C 1
ATOM 4362 O O . ASP A 1 307 ? -11.65453 0.76837 -7.77863 1.000 47.10052 307 ASP A O 1
ATOM 4371 N N . PRO A 1 308 ? -9.81827 0.64531 -9.05984 1.000 71.14190 308 PRO A N 1
ATOM 4372 C CA . PRO A 1 308 ? -9.39124 -0.58099 -8.36634 1.000 67.07865 308 PRO A CA 1
ATOM 4373 C C . PRO A 1 308 ? -9.20163 -0.37441 -6.87721 1.000 64.42778 308 PRO A C 1
ATOM 4374 O O . PRO A 1 308 ? -9.43851 -1.30163 -6.09245 1.000 58.85795 308 PRO A O 1
ATOM 4385 N N . ALA A 1 309 ? -8.77322 0.81574 -6.46539 1.000 43.84337 309 ALA A N 1
ATOM 4386 C CA . ALA A 1 309 ? -8.78029 1.16276 -5.05301 1.000 59.58018 309 ALA A CA 1
ATOM 4387 C C . ALA A 1 309 ? -10.20324 1.10597 -4.51437 1.000 70.40436 309 ALA A C 1
ATOM 4388 O O . ALA A 1 309 ? -11.12039 1.70699 -5.08169 1.000 75.54387 309 ALA A O 1
ATOM 4395 N N . LEU A 1 310 ? -10.38684 0.37175 -3.41938 1.000 65.05780 310 LEU A N 1
ATOM 4396 C CA . LEU A 1 310 ? -11.68576 0.27333 -2.75621 1.000 77.31053 310 LEU A CA 1
ATOM 4397 C C . LEU A 1 310 ? -12.75868 -0.25635 -3.70543 1.000 49.48368 310 LEU A C 1
ATOM 4398 O O . LEU A 1 310 ? -13.88408 0.24553 -3.74061 1.000 54.90950 310 LEU A O 1
ATOM 4414 N N . ASP A 1 311 ? -12.40717 -1.27887 -4.48873 1.000 43.90128 311 ASP A N 1
ATOM 4415 C CA . ASP A 1 311 ? -13.37722 -1.97768 -5.31890 1.000 45.81097 311 ASP A CA 1
ATOM 4416 C C . ASP A 1 311 ? -13.75002 -3.35064 -4.78500 1.000 45.94278 311 ASP A C 1
ATOM 4417 O O . ASP A 1 311 ? -14.81778 -3.86109 -5.13805 1.000 33.67676 311 ASP A O 1
ATOM 4426 N N . GLY A 1 312 ? -12.90546 -3.95506 -3.95387 1.000 43.43895 312 GLY A N 1
ATOM 4427 C CA . GLY A 1 312 ? -13.21882 -5.27326 -3.43247 1.000 38.85045 312 GLY A CA 1
ATOM 4428 C C . GLY A 1 312 ? -14.54429 -5.27435 -2.69168 1.000 32.37984 312 GLY A C 1
ATOM 4429 O O . GLY A 1 312 ? -14.91150 -4.30132 -2.02920 1.000 38.28321 312 GLY A O 1
ATOM 4433 N N . PHE A 1 313 ? -15.2694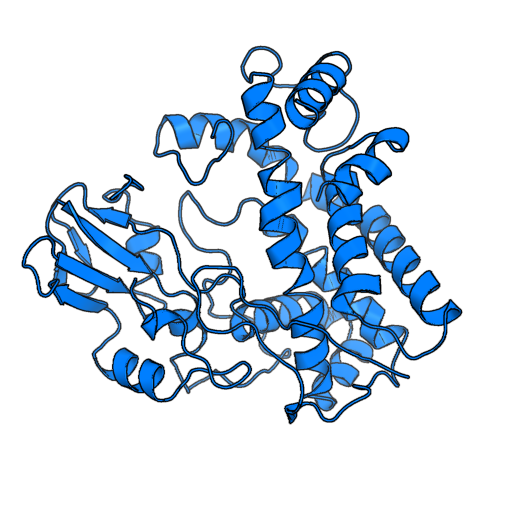5 -6.38302 -2.81179 1.000 31.72905 313 PHE A N 1
ATOM 4434 C CA . PHE A 1 313 ? -16.55482 -6.52105 -2.13913 1.000 32.92103 313 PHE A CA 1
ATOM 4435 C C . PHE A 1 313 ? -16.33722 -6.65059 -0.63578 1.000 26.64167 313 PHE A C 1
ATOM 4436 O O . PHE A 1 313 ? -15.69312 -7.59789 -0.17397 1.000 31.37234 313 PHE A O 1
ATOM 4453 N N . ASP A 1 314 ? -16.87891 -5.70353 0.12785 1.000 24.23965 314 ASP A N 1
ATOM 4454 C CA . ASP A 1 314 ? -16.64299 -5.65458 1.56875 1.000 24.77166 314 ASP A CA 1
ATOM 4455 C C . ASP A 1 314 ? -17.82971 -4.96769 2.22942 1.000 27.51664 314 ASP A C 1
ATOM 4456 O O . ASP A 1 314 ? -17.96339 -3.74339 2.14478 1.000 27.49103 314 ASP A O 1
ATOM 4465 N N . ILE A 1 315 ? -18.67962 -5.75000 2.90226 1.000 23.83817 315 ILE A N 1
ATOM 4466 C CA . ILE A 1 315 ? -19.88132 -5.18941 3.51753 1.000 23.76044 315 ILE A CA 1
ATOM 4467 C C . ILE A 1 315 ? -19.60249 -4.46858 4.82629 1.000 23.24361 315 ILE A C 1
ATOM 4468 O O . ILE A 1 315 ? -20.52146 -3.86121 5.38931 1.000 23.12332 315 ILE A O 1
ATOM 4484 N N . THR A 1 316 ? -18.37010 -4.51891 5.33589 1.000 26.21456 316 THR A N 1
ATOM 4485 C CA . THR A 1 316 ? -18.02917 -3.75037 6.52689 1.000 28.65059 316 THR A CA 1
ATOM 4486 C C . THR A 1 316 ? -17.74209 -2.28833 6.21374 1.000 31.73656 316 THR A C 1
ATOM 4487 O O . THR A 1 316 ? -17.57770 -1.49342 7.14564 1.000 31.44892 316 THR A O 1
ATOM 4498 N N . ARG A 1 317 ? -17.67306 -1.91903 4.93648 1.000 24.47822 317 ARG A N 1
ATOM 4499 C CA . ARG A 1 317 ? -17.53393 -0.51750 4.56443 1.000 28.21878 317 ARG A CA 1
ATOM 4500 C C . ARG A 1 317 ? -18.72633 0.27287 5.08402 1.000 31.18930 317 ARG A C 1
ATOM 4501 O O . ARG A 1 317 ? -19.87495 -0.01333 4.73217 1.000 33.06423 317 ARG A O 1
ATOM 4522 N N . LYS A 1 318 ? -18.45078 1.26392 5.93321 1.000 30.76215 318 LYS A N 1
ATOM 4523 C CA . LYS A 1 318 ? -19.52081 2.01059 6.58046 1.000 27.79631 318 LYS A CA 1
ATOM 4524 C C . LYS A 1 318 ? -20.20253 2.99006 5.63573 1.000 35.55756 318 LYS A C 1
ATOM 4525 O O . LYS A 1 318 ? -21.34947 3.37558 5.88668 1.000 35.90381 318 LYS A O 1
ATOM 4544 N N . GLU A 1 319 ? -19.53381 3.39364 4.55892 1.000 26.28324 319 GLU A N 1
ATOM 4545 C CA . GLU A 1 319 ? -20.11728 4.29618 3.57706 1.000 30.40611 319 GLU A CA 1
ATOM 4546 C C . GLU A 1 319 ? -19.63919 3.88658 2.19567 1.000 35.57652 319 GLU A C 1
ATOM 4547 O O . GLU A 1 319 ? -18.44388 3.65290 1.99369 1.000 34.83384 319 GLU A O 1
ATOM 4559 N N . SER A 1 320 ? -20.57269 3.80637 1.25364 1.000 47.82888 320 SER A N 1
ATOM 4560 C CA . SER A 1 320 ? -20.29359 3.33995 -0.09534 1.000 47.93246 320 SER A CA 1
ATOM 4561 C C . SER A 1 320 ? -20.24609 4.51743 -1.05925 1.000 42.16516 320 SER A C 1
ATOM 4562 O O . SER A 1 320 ? -21.06196 5.43985 -0.97218 1.000 48.53067 320 SER A O 1
ATOM 4570 N N . ARG A 1 321 ? -19.28171 4.48070 -1.97511 1.000 31.17158 321 ARG A N 1
ATOM 4571 C CA . ARG A 1 321 ? -19.14950 5.48220 -3.03103 1.000 34.12512 321 ARG A CA 1
ATOM 4572 C C . ARG A 1 321 ? -19.69102 4.86363 -4.31414 1.000 25.38838 321 ARG A C 1
ATOM 4573 O O . ARG A 1 321 ? -18.99551 4.10104 -4.98976 1.000 25.46567 321 ARG A O 1
ATOM 4594 N N . HIS A 1 322 ? -20.93529 5.19005 -4.65064 1.000 23.91279 322 HIS A N 1
ATOM 4595 C CA . HIS A 1 322 ? -21.55652 4.60536 -5.82909 1.000 17.03362 322 HIS A CA 1
ATOM 4596 C C . HIS A 1 322 ? -22.66717 5.51797 -6.32446 1.000 16.15954 322 HIS A C 1
ATOM 4597 O O . HIS A 1 322 ? -23.12397 6.42043 -5.61684 1.000 17.96718 322 HIS A O 1
ATOM 4611 N N . VAL A 1 323 ? -23.08612 5.26412 -7.56385 1.000 14.93611 323 VAL A N 1
ATOM 4612 C CA . VAL A 1 323 ? -24.18802 5.97395 -8.20278 1.000 14.35220 323 VAL A CA 1
ATOM 4613 C C . VAL A 1 323 ? -25.17468 4.94727 -8.74965 1.000 14.55330 323 VAL A C 1
ATOM 4614 O O . VAL A 1 323 ? -25.78950 5.15951 -9.80000 1.000 16.76830 323 VAL A O 1
ATOM 4627 N N . ALA A 1 324 ? -25.32464 3.82405 -8.04274 1.000 14.78380 324 ALA A N 1
ATOM 4628 C CA . ALA A 1 324 ? -26.15495 2.72931 -8.53817 1.000 17.81764 324 ALA A CA 1
ATOM 4629 C C . ALA A 1 324 ? -27.61661 3.13030 -8.68794 1.000 16.11040 324 ALA A C 1
ATOM 4630 O O . ALA A 1 324 ? -28.34092 2.51879 -9.48212 1.000 15.30180 324 ALA A O 1
ATOM 4637 N N . PHE A 1 325 ? -28.07357 4.13034 -7.93258 1.000 16.11135 325 PHE A N 1
ATOM 4638 C CA . PHE A 1 325 ? -29.43554 4.63947 -8.03503 1.000 15.70034 325 PHE A CA 1
ATOM 4639 C C . PHE A 1 325 ? -29.50192 5.96814 -8.77555 1.000 16.25054 325 PHE A C 1
ATOM 4640 O O . PHE A 1 325 ? -30.54785 6.62421 -8.76238 1.000 17.70807 325 PHE A O 1
ATOM 4657 N N . GLY A 1 326 ? -28.42051 6.37509 -9.42720 1.000 15.39323 326 GLY A N 1
ATOM 4658 C CA . GLY A 1 326 ? -28.43251 7.62447 -10.15215 1.000 18.66468 326 GLY A CA 1
ATOM 4659 C C . GLY A 1 326 ? -28.16668 8.81019 -9.24206 1.000 18.57476 326 GLY A C 1
ATOM 4660 O O . GLY A 1 326 ? -27.61780 8.69178 -8.14076 1.000 19.94104 326 GLY A O 1
ATOM 4664 N N . HIS A 1 327 ? -28.59710 9.97495 -9.71522 1.000 16.57425 327 HIS A N 1
ATOM 4665 C CA . HIS A 1 327 ? -28.24989 11.25030 -9.10680 1.000 19.51930 327 HIS A CA 1
ATOM 4666 C C . HIS A 1 327 ? -29.06355 12.33699 -9.79358 1.000 16.90700 327 HIS A C 1
ATOM 4667 O O . HIS A 1 327 ? -29.37887 12.22501 -10.97965 1.000 19.10786 327 HIS A O 1
ATOM 4681 N N . GLY A 1 328 ? -29.40880 13.37516 -9.04252 1.000 19.86138 328 GLY A N 1
ATOM 4682 C CA . GLY A 1 328 ? -30.15573 14.48732 -9.60358 1.000 17.15725 328 GLY A CA 1
ATOM 4683 C C . GLY A 1 328 ? -31.65648 14.25441 -9.60236 1.000 17.22185 328 GLY A C 1
ATOM 4684 O O . GLY A 1 328 ? -32.19479 13.41957 -8.87012 1.000 17.45828 328 GLY A O 1
ATOM 4688 N N . ILE A 1 329 ? -32.34306 15.01209 -10.46256 1.000 15.59171 329 ILE A N 1
ATOM 4689 C CA . ILE A 1 329 ? -33.80385 15.03135 -10.42143 1.000 15.12209 329 ILE A CA 1
ATOM 4690 C C . ILE A 1 329 ? -34.38876 13.66751 -10.76218 1.000 16.02005 329 ILE A C 1
ATOM 4691 O O . ILE A 1 329 ? -35.50557 13.34524 -10.33964 1.000 15.93941 329 ILE A O 1
ATOM 4707 N N . HIS A 1 330 ? -33.66606 12.85163 -11.52882 1.000 15.65479 330 HIS A N 1
ATOM 4708 C CA . HIS A 1 330 ? -34.14385 11.53104 -11.91995 1.000 15.79246 330 HIS A CA 1
ATOM 4709 C C . HIS A 1 330 ? -33.63569 10.42447 -11.00217 1.000 16.70477 330 HIS A C 1
ATOM 4710 O O . HIS A 1 330 ? -33.84011 9.24378 -11.30409 1.000 17.16794 330 HIS A O 1
ATOM 4724 N N . HIS A 1 331 ? -32.98515 10.77969 -9.89235 1.000 16.22781 331 HIS A N 1
ATOM 4725 C CA . HIS A 1 331 ? -32.52616 9.78991 -8.92479 1.000 20.18887 331 HIS A CA 1
ATOM 4726 C C . HIS A 1 331 ? -33.63993 8.80294 -8.59922 1.000 15.92481 331 HIS A C 1
ATOM 4727 O O . HIS A 1 331 ? -34.79175 9.19177 -8.39150 1.000 15.62626 331 HIS A O 1
ATOM 4741 N N . CYS A 1 332 ? -33.28627 7.51941 -8.54638 1.000 15.41835 332 CYS A N 1
ATOM 4742 C CA . CYS A 1 332 ? -34.27510 6.45872 -8.38637 1.000 14.56165 332 CYS A CA 1
ATOM 4743 C C . CYS A 1 332 ? -35.30999 6.81516 -7.33395 1.000 12.86268 332 CYS A C 1
ATOM 4744 O O . CYS A 1 332 ? -34.99080 6.96055 -6.15070 1.000 15.36883 332 CYS A O 1
ATOM 4751 N N . LEU A 1 333 ? -36.56050 6.94730 -7.76904 1.000 15.09708 333 LEU A N 1
ATOM 4752 C CA . LEU A 1 333 ? -37.63134 7.26375 -6.83545 1.000 16.38254 333 LEU A CA 1
ATOM 4753 C C . LEU A 1 333 ? -37.92108 6.09702 -5.90264 1.000 18.84391 333 LEU A C 1
ATOM 4754 O O . LEU A 1 333 ? -38.38901 6.30626 -4.77853 1.000 18.98650 333 LEU A O 1
ATOM 4770 N N . GLY A 1 334 ? -37.65425 4.87180 -6.34109 1.000 14.69663 334 GLY A N 1
ATOM 4771 C CA . GLY A 1 334 ? -37.92154 3.70639 -5.52875 1.000 15.97521 334 GLY A CA 1
ATOM 4772 C C . GLY A 1 334 ? -36.77424 3.23605 -4.66579 1.000 14.71283 334 GLY A C 1
ATOM 4773 O O . GLY A 1 334 ? -36.88645 2.17570 -4.04102 1.000 15.37836 334 GLY A O 1
ATOM 4777 N N . ALA A 1 335 ? -35.67927 3.98780 -4.60013 1.000 17.33748 335 ALA A N 1
ATOM 4778 C CA . ALA A 1 335 ? -34.53918 3.56635 -3.79231 1.000 15.96141 335 ALA A CA 1
ATOM 4779 C C . ALA A 1 335 ? -34.91035 3.26752 -2.34579 1.000 14.25661 335 ALA A C 1
ATOM 4780 O O . ALA A 1 335 ? -34.38971 2.28090 -1.79788 1.000 15.04457 335 ALA A O 1
ATOM 4787 N N . PRO A 1 336 ? -35.76836 4.04411 -1.67600 1.000 15.64413 336 PRO A N 1
ATOM 4788 C CA . PRO A 1 336 ? -36.15512 3.66389 -0.30670 1.000 14.39271 336 PRO A CA 1
ATOM 4789 C C . PRO A 1 336 ? -36.76977 2.27867 -0.22770 1.000 15.30987 336 PRO A C 1
ATOM 4790 O O . PRO A 1 336 ? -36.46846 1.52327 0.70527 1.000 18.82647 336 PRO A O 1
ATOM 4801 N N . LEU A 1 337 ? -37.62395 1.91968 -1.18787 1.000 15.24190 337 LEU A N 1
ATOM 4802 C CA . LEU A 1 337 ? -38.22523 0.59055 -1.18191 1.000 20.50806 337 LEU A CA 1
ATOM 4803 C C . LEU A 1 337 ? -37.19646 -0.47480 -1.53906 1.000 14.83803 337 LEU A C 1
ATOM 4804 O O . LEU A 1 337 ? -37.11605 -1.52045 -0.88268 1.000 15.97132 337 LEU A O 1
ATOM 4820 N N . ALA A 1 338 ? -36.40279 -0.22784 -2.58341 1.000 13.06263 338 ALA A N 1
ATOM 4821 C CA . ALA A 1 338 ? -35.38198 -1.19014 -2.98567 1.000 17.35759 338 ALA A CA 1
ATOM 4822 C C . ALA A 1 338 ? -34.41271 -1.46879 -1.84480 1.000 16.46058 338 ALA A C 1
ATOM 4823 O O . ALA A 1 338 ? -34.06898 -2.62500 -1.57224 1.000 16.80093 338 ALA A O 1
ATOM 4830 N N . ARG A 1 339 ? -33.95609 -0.41428 -1.16580 1.000 15.24022 339 ARG A N 1
ATOM 4831 C CA . ARG A 1 339 ? -33.01033 -0.59770 -0.07085 1.000 14.10731 339 ARG A CA 1
ATOM 4832 C C . ARG A 1 339 ? -33.63744 -1.38242 1.07353 1.000 14.98148 339 ARG A C 1
ATOM 4833 O O . ARG A 1 339 ? -32.99368 -2.26065 1.65938 1.000 17.10322 339 ARG A O 1
ATOM 4854 N N A MET A 1 340 ? -34.89342 -1.08326 1.40963 0.558 16.01076 340 MET A N 1
ATOM 4855 N N B MET A 1 340 ? -34.89775 -1.08879 1.39721 0.442 16.05311 340 MET A N 1
ATOM 4856 C CA A MET A 1 340 ? -35.55832 -1.81841 2.48123 0.558 15.99488 340 MET A CA 1
ATOM 4857 C CA B MET A 1 340 ? -35.57285 -1.80349 2.47549 0.442 16.09406 340 MET A CA 1
ATOM 4858 C C A MET A 1 340 ? -35.77171 -3.27466 2.08958 0.558 16.77738 340 MET A C 1
ATOM 4859 C C B MET A 1 340 ? -35.80461 -3.26344 2.10203 0.442 16.73413 340 MET A C 1
ATOM 4860 O O A MET A 1 340 ? -35.44878 -4.18898 2.85652 0.558 18.13581 340 MET A O 1
ATOM 4861 O O B MET A 1 340 ? -35.52634 -4.17000 2.89513 0.442 18.25560 340 MET A O 1
ATOM 4888 N N . GLU A 1 341 ? -36.30684 -3.51048 0.89007 1.000 14.41766 341 GLU A N 1
ATOM 4889 C CA . GLU A 1 341 ? -36.59035 -4.87824 0.47057 1.000 13.37457 341 GLU A CA 1
ATOM 4890 C C . GLU A 1 341 ? -35.32078 -5.71941 0.41398 1.000 16.09487 341 GLU A C 1
ATOM 4891 O O . GLU A 1 341 ? -35.31194 -6.87260 0.86155 1.000 14.75644 341 GLU A O 1
ATOM 4903 N N . LEU A 1 342 ? -34.23915 -5.16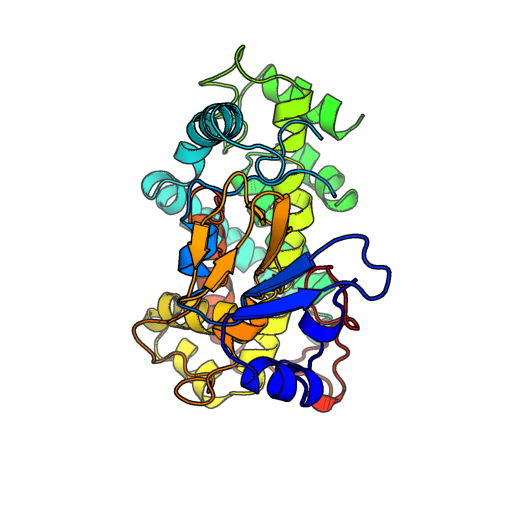682 -0.14042 1.000 12.91627 342 LEU A N 1
ATOM 4904 C CA . LEU A 1 342 ? -33.00709 -5.93868 -0.26106 1.000 12.04069 342 LEU A CA 1
ATOM 4905 C C . LEU A 1 342 ? -32.39425 -6.22029 1.10539 1.000 15.36821 342 LEU A C 1
ATOM 4906 O O . LEU A 1 342 ? -31.90585 -7.32857 1.35418 1.000 15.53069 342 LEU A O 1
ATOM 4922 N N . ARG A 1 343 ? -32.40735 -5.23330 2.00406 1.000 13.83059 343 ARG A N 1
ATOM 4923 C CA . ARG A 1 343 ? -31.90316 -5.46219 3.35539 1.000 14.94717 343 ARG A CA 1
ATOM 4924 C C . ARG A 1 343 ? -32.65152 -6.60809 4.02250 1.000 15.58307 343 ARG A C 1
ATOM 4925 O O . ARG A 1 343 ? -32.04123 -7.52342 4.58743 1.000 17.29774 343 ARG A O 1
ATOM 4946 N N . ILE A 1 344 ? -33.98254 -6.57253 3.96284 1.000 15.04680 344 ILE A N 1
ATOM 4947 C CA . ILE A 1 344 ? -34.78584 -7.62639 4.57381 1.000 14.81924 344 ILE A CA 1
ATOM 4948 C C . ILE A 1 344 ? -34.48467 -8.97027 3.92294 1.000 15.46922 344 ILE A C 1
ATOM 4949 O O . ILE A 1 344 ? -34.32486 -9.98739 4.60798 1.000 17.46814 344 ILE A O 1
ATOM 4965 N N . ALA A 1 345 ? -34.39007 -8.99682 2.59382 1.000 12.90621 345 ALA A N 1
ATOM 4966 C CA . ALA A 1 345 ? -34.21367 -10.26484 1.89274 1.000 14.43889 345 ALA A CA 1
ATOM 4967 C C . ALA A 1 345 ? -32.86534 -10.89841 2.21538 1.000 17.21746 345 ALA A C 1
ATOM 4968 O O . ALA A 1 345 ? -32.79497 -12.07953 2.57603 1.000 17.70908 345 ALA A O 1
ATOM 4975 N N . PHE A 1 346 ? -31.77956 -10.13161 2.08402 1.000 16.08118 346 PHE A N 1
ATOM 4976 C CA . PHE A 1 346 ? -30.44963 -10.69624 2.29456 1.000 16.37736 346 PHE A CA 1
ATOM 4977 C C . PHE A 1 346 ? -30.24352 -11.11266 3.74622 1.000 18.68346 346 PHE A C 1
ATOM 4978 O O . PHE A 1 346 ? -29.69284 -12.18714 4.01575 1.000 18.88861 346 PHE A O 1
ATOM 4995 N N . THR A 1 347 ? -30.67381 -10.28020 4.69632 1.000 16.81912 347 THR A N 1
ATOM 4996 C CA . THR A 1 347 ? -30.46952 -10.61533 6.10247 1.000 18.54972 347 THR A CA 1
ATOM 4997 C C . THR A 1 347 ? -31.24552 -11.86861 6.48499 1.000 21.02440 347 THR A C 1
ATOM 4998 O O . THR A 1 347 ? -30.72425 -12.74029 7.19089 1.000 20.65701 347 THR A O 1
ATOM 5009 N N . THR A 1 348 ? -32.49192 -11.97996 6.02346 1.000 15.57504 348 THR A N 1
ATOM 5010 C CA . THR A 1 348 ? -33.28822 -13.16370 6.32975 1.000 14.40103 348 THR A CA 1
ATOM 5011 C C . THR A 1 348 ? -32.73114 -14.39602 5.62559 1.000 18.42377 348 THR A C 1
ATOM 5012 O O . THR A 1 348 ? -32.70527 -15.48910 6.20274 1.000 20.92115 348 THR A O 1
ATOM 5023 N N . LEU A 1 349 ? -32.26973 -14.23703 4.38318 1.000 16.87101 349 LEU A N 1
ATOM 5024 C CA . LEU A 1 349 ? -31.76419 -15.37719 3.62449 1.000 16.91519 349 LEU A CA 1
ATOM 5025 C C . LEU A 1 349 ? -30.56065 -16.00970 4.31353 1.000 20.33150 349 LEU A C 1
ATOM 5026 O O . LEU A 1 349 ? -30.51711 -17.22904 4.51888 1.000 21.31198 349 LEU A O 1
ATOM 5042 N N . VAL A 1 350 ? -29.56261 -15.19654 4.66690 1.000 19.17153 350 VAL A N 1
ATOM 5043 C CA . VAL A 1 350 ? -28.35529 -15.74655 5.27339 1.000 19.98813 350 VAL A CA 1
ATOM 5044 C C . VAL A 1 350 ? -28.66640 -16.34448 6.63729 1.000 25.29641 350 VAL A C 1
ATOM 5045 O O . VAL A 1 350 ? -27.98881 -17.27813 7.08260 1.000 24.41704 350 VAL A O 1
ATOM 5058 N N . SER A 1 351 ? -29.69067 -15.83214 7.31897 1.000 18.07057 351 SER A N 1
ATOM 5059 C CA . SER A 1 351 ? -30.03091 -16.35248 8.63749 1.000 20.69116 351 SER A CA 1
ATOM 5060 C C . SER A 1 351 ? -30.75799 -17.68926 8.54771 1.000 25.68036 351 SER A C 1
ATOM 5061 O O . SER A 1 351 ? -30.49094 -18.59629 9.34394 1.000 27.22936 351 SER A O 1
ATOM 5069 N N . ARG A 1 352 ? -31.67673 -17.83178 7.59063 1.000 23.86727 352 ARG A N 1
ATOM 5070 C CA . ARG A 1 352 ? -32.47902 -19.04529 7.49657 1.000 21.55528 352 ARG A CA 1
ATOM 5071 C C . ARG A 1 352 ? -31.78583 -20.16356 6.72704 1.000 26.72364 352 ARG A C 1
ATOM 5072 O O . ARG A 1 352 ? -32.18439 -21.32536 6.86740 1.000 28.91540 352 ARG A O 1
ATOM 5093 N N . PHE A 1 353 ? -30.76320 -19.85311 5.93048 1.000 20.76583 353 PHE A N 1
ATOM 5094 C CA . PHE A 1 353 ? -30.05391 -20.84729 5.12277 1.000 21.52081 353 PHE A CA 1
ATOM 5095 C C . PHE A 1 353 ? -28.54900 -20.67686 5.29344 1.000 25.95503 353 PHE A C 1
ATOM 5096 O O . PHE A 1 353 ? -27.83808 -20.32591 4.34431 1.000 21.25118 353 PHE A O 1
ATOM 5113 N N . PRO A 1 354 ? -28.02315 -20.93419 6.49342 1.000 22.61778 354 PRO A N 1
ATOM 5114 C CA . PRO A 1 354 ? -26.56781 -20.82435 6.68460 1.000 26.72715 354 PRO A CA 1
ATOM 5115 C C . PRO A 1 354 ? -25.77188 -21.78985 5.82516 1.000 18.79754 354 PRO A C 1
ATOM 5116 O O . PRO A 1 354 ? -24.59127 -21.53059 5.56156 1.000 25.95986 354 PRO A O 1
ATOM 5127 N N . SER A 1 355 ? -26.37956 -22.88545 5.37327 1.000 23.14691 355 SER A N 1
ATOM 5128 C CA . SER A 1 355 ? -25.71136 -23.87296 4.53704 1.000 23.10779 355 SER A CA 1
ATOM 5129 C C . SER A 1 355 ? -25.93145 -23.63373 3.04824 1.000 27.41723 355 SER A C 1
ATOM 5130 O O . SER A 1 355 ? -25.60940 -24.50937 2.23885 1.000 24.97694 355 SER A O 1
ATOM 5138 N N . LEU A 1 356 ? -26.46669 -22.47561 2.67039 1.000 21.68723 356 LEU A N 1
ATOM 5139 C CA . LEU A 1 356 ? -26.76084 -22.21155 1.26871 1.000 24.01826 356 LEU A CA 1
ATOM 5140 C C . LEU A 1 356 ? -25.48960 -22.28012 0.43104 1.000 22.62092 356 LEU A C 1
ATOM 5141 O O . LEU A 1 356 ? -24.41154 -21.87307 0.87130 1.000 20.60447 356 LEU A O 1
ATOM 5157 N N . ARG A 1 357 ? -25.62279 -22.80262 -0.78634 1.000 22.03441 357 ARG A N 1
ATOM 5158 C CA . ARG A 1 357 ? -24.50304 -22.88991 -1.71260 1.000 18.72336 357 ARG A CA 1
ATOM 5159 C C . ARG A 1 357 ? -25.05257 -23.07458 -3.11824 1.000 19.73298 357 ARG A C 1
ATOM 5160 O O . ARG A 1 357 ? -26.17812 -23.54304 -3.30708 1.000 22.11029 357 ARG A O 1
ATOM 5181 N N . THR A 1 358 ? -24.24466 -22.69350 -4.10380 1.000 21.20873 358 THR A N 1
ATOM 5182 C CA . THR A 1 358 ? -24.61386 -22.93416 -5.49093 1.000 21.79202 358 THR A CA 1
ATOM 5183 C C . THR A 1 358 ? -24.59267 -24.42951 -5.77925 1.000 23.97490 358 THR A C 1
ATOM 5184 O O . THR A 1 358 ? -23.69551 -25.15297 -5.33521 1.000 26.96322 358 THR A O 1
ATOM 5195 N N . ALA A 1 359 ? -25.59941 -24.89546 -6.51580 1.000 23.69074 359 ALA A N 1
ATOM 5196 C CA . ALA A 1 359 ? -25.66137 -26.29703 -6.90721 1.000 22.33055 359 ALA A CA 1
ATOM 5197 C C . ALA A 1 359 ? -24.70337 -26.63172 -8.04243 1.000 26.99353 359 ALA A C 1
ATOM 5198 O O . ALA A 1 359 ? -24.50560 -27.81633 -8.33444 1.000 33.19620 359 ALA A O 1
ATOM 5205 N N . VAL A 1 360 ? -24.11918 -25.62669 -8.68692 1.000 23.59959 360 VAL A N 1
ATOM 5206 C CA . VAL A 1 360 ? -23.06434 -25.83277 -9.67723 1.000 26.09754 360 VAL A CA 1
ATOM 5207 C C . VAL A 1 360 ? -21.89400 -24.93250 -9.30857 1.000 25.40973 360 VAL A C 1
ATOM 5208 O O . VAL A 1 360 ? -22.04374 -23.98939 -8.51539 1.000 29.30223 360 VAL A O 1
ATOM 5221 N N . PRO A 1 361 ? -20.71248 -25.19394 -9.86473 1.000 28.90189 361 PRO A N 1
ATOM 5222 C CA . PRO A 1 361 ? -19.59302 -24.26962 -9.65403 1.000 27.55663 361 PRO A CA 1
ATOM 5223 C C . PRO A 1 361 ? -19.95640 -22.86909 -10.12489 1.000 34.38066 361 PRO A C 1
ATOM 5224 O O . PRO A 1 361 ? -20.55700 -22.68698 -11.18605 1.000 28.19669 361 PRO A O 1
ATOM 5235 N N . ALA A 1 362 ? -19.59038 -21.87249 -9.31467 1.000 31.95237 362 ALA A N 1
ATOM 5236 C CA . ALA A 1 362 ? -19.95088 -20.49382 -9.62824 1.000 30.84586 362 ALA A CA 1
ATOM 5237 C C . ALA A 1 362 ? -19.51093 -20.09573 -11.03054 1.000 29.03705 362 ALA A C 1
ATOM 5238 O O . ALA A 1 362 ? -20.18809 -19.29994 -11.69126 1.000 26.47878 362 ALA A O 1
ATOM 5245 N N . GLU A 1 363 ? -18.38819 -20.63916 -11.50542 1.000 30.92029 363 GLU A N 1
ATOM 5246 C CA . GLU A 1 363 ? -17.87053 -20.27499 -12.81912 1.000 29.08538 363 GLU A CA 1
ATOM 5247 C C . GLU A 1 363 ? -18.77925 -20.71180 -13.96109 1.000 28.07848 363 GLU A C 1
ATOM 5248 O O . GLU A 1 363 ? -18.58340 -20.25074 -15.09083 1.000 24.82401 363 GLU A O 1
ATOM 5260 N N . GLU A 1 364 ? -19.75704 -21.57928 -13.70445 1.000 24.07944 364 GLU A N 1
ATOM 5261 C CA . GLU A 1 364 ? -20.65999 -22.04833 -14.74733 1.000 22.54627 364 GLU A CA 1
ATOM 5262 C C . GLU A 1 364 ? -21.93589 -21.22141 -14.85190 1.000 24.32860 364 GLU A C 1
ATOM 5263 O O . GLU A 1 364 ? -22.72983 -21.45336 -15.77035 1.000 22.90471 364 GLU A O 1
ATOM 5275 N N . ILE A 1 365 ? -22.14965 -20.26371 -13.94577 1.000 21.01798 365 ILE A N 1
ATOM 5276 C CA . ILE A 1 365 ? -23.34681 -19.43418 -14.00746 1.000 18.95922 365 ILE A CA 1
ATOM 5277 C C . ILE A 1 365 ? -23.32649 -18.59323 -15.27608 1.000 19.49544 365 ILE A C 1
ATOM 5278 O O . ILE A 1 365 ? -22.29766 -18.01453 -15.65001 1.000 20.88988 365 ILE A O 1
ATOM 5294 N N . ARG A 1 366 ? -24.47750 -18.51533 -15.94047 1.000 18.39507 366 ARG A N 1
ATOM 5295 C CA . ARG A 1 366 ? -24.61864 -17.74822 -17.17013 1.000 21.23619 366 ARG A CA 1
ATOM 5296 C C . ARG A 1 366 ? -25.10236 -16.33892 -16.85420 1.000 22.10140 366 ARG A C 1
ATOM 5297 O O . ARG A 1 366 ? -26.06637 -16.16170 -16.10326 1.000 20.31023 366 ARG A O 1
ATOM 5318 N N . PHE A 1 367 ? -24.43850 -15.34413 -17.43529 1.000 21.18574 367 PHE A N 1
ATOM 5319 C CA . PHE A 1 367 ? -24.85677 -13.95430 -17.34585 1.000 20.02024 367 PHE A CA 1
ATOM 5320 C C . PHE A 1 367 ? -25.33935 -13.47856 -18.70936 1.000 21.49624 367 PHE A C 1
ATOM 5321 O O . PHE A 1 367 ? -24.84807 -13.92572 -19.74957 1.000 21.61834 367 PHE A O 1
ATOM 5338 N N . ARG A 1 368 ? -26.30923 -12.57252 -18.69984 1.000 21.48239 368 ARG A N 1
ATOM 5339 C CA . ARG A 1 368 ? -26.86185 -12.08413 -19.95398 1.000 21.27020 368 ARG A CA 1
ATOM 5340 C C . ARG A 1 368 ? -25.77992 -11.33061 -20.72901 1.000 19.80733 368 ARG A C 1
ATOM 5341 O O . ARG A 1 368 ? -25.04966 -10.52449 -20.13643 1.000 19.90137 368 ARG A O 1
ATOM 5362 N N . PRO A 1 369 ? -25.62451 -11.57424 -22.02949 1.000 23.00712 369 PRO A N 1
ATOM 5363 C CA . PRO A 1 369 ? -24.53857 -10.92655 -22.78285 1.000 21.14227 369 PRO A CA 1
ATOM 5364 C C . PRO A 1 369 ? -24.71207 -9.41967 -22.83021 1.000 19.67066 369 PRO A C 1
ATOM 5365 O O . PRO A 1 369 ? -25.82284 -8.90722 -22.62580 1.000 21.34067 369 PRO A O 1
ATOM 5376 N N . PRO A 1 370 ? -23.64268 -8.68151 -23.12888 1.000 24.71294 370 PRO A N 1
ATOM 5377 C CA . PRO A 1 370 ? -23.71136 -7.21463 -23.09685 1.000 22.97547 370 PRO A CA 1
ATOM 5378 C C . PRO A 1 370 ? -24.93452 -6.66581 -23.81570 1.000 28.50392 370 PRO A C 1
ATOM 5379 O O . PRO A 1 370 ? -25.26056 -7.06897 -24.93518 1.000 26.76049 370 PRO A O 1
ATOM 5390 N N . SER A 1 371 ? -25.60713 -5.72607 -23.15974 1.000 24.30003 371 SER A N 1
ATOM 5391 C CA . SER A 1 371 ? -26.82323 -5.12062 -23.68028 1.000 25.00975 371 SER A CA 1
ATOM 5392 C C . SER A 1 371 ? -27.18601 -3.94558 -22.78650 1.000 23.83000 371 SER A C 1
ATOM 5393 O O . SER A 1 371 ? -26.70092 -3.83130 -21.65712 1.000 24.89768 371 SER A O 1
ATOM 5401 N N . SER A 1 372 ? -28.04002 -3.06632 -23.31116 1.000 28.12964 372 SER A N 1
ATOM 5402 C CA . SER A 1 372 ? -28.58439 -1.99055 -22.49437 1.000 26.55773 372 SER A CA 1
ATOM 5403 C C . SER A 1 372 ? -29.62826 -2.48804 -21.50481 1.000 27.36951 372 SER A C 1
ATOM 5404 O O . SER A 1 372 ? -29.99753 -1.74080 -20.59278 1.000 31.69928 372 SER A O 1
ATOM 5412 N N . ASN A 1 373 ? -30.10341 -3.72135 -21.65795 1.000 24.32761 373 ASN A N 1
ATOM 5413 C CA . ASN A 1 373 ? -31.05243 -4.28522 -20.71332 1.000 22.85449 373 ASN A CA 1
ATOM 5414 C C . ASN A 1 373 ? -30.40414 -4.44967 -19.34148 1.000 26.30511 373 ASN A C 1
ATOM 5415 O O . ASN A 1 373 ? -29.18000 -4.41477 -19.19124 1.000 23.10833 373 ASN A O 1
ATOM 5426 N N . VAL A 1 374 ? -31.25283 -4.63753 -18.32901 1.000 21.23716 374 VAL A N 1
ATOM 5427 C CA . VAL A 1 374 ? -30.76001 -4.82800 -16.97157 1.000 20.85964 374 VAL A CA 1
ATOM 5428 C C . VAL A 1 374 ? -29.79525 -6.00437 -16.93609 1.000 20.72971 374 VAL A C 1
ATOM 5429 O O . VAL A 1 374 ? -30.03152 -7.05016 -17.55511 1.000 21.80715 374 VAL A O 1
ATOM 5442 N N . PHE A 1 375 ? -28.69135 -5.83295 -16.21329 1.000 16.83155 375 PHE A N 1
ATOM 5443 C CA . PHE A 1 375 ? -27.75518 -6.92981 -16.01773 1.000 15.20096 375 PHE A CA 1
ATOM 5444 C C . PHE A 1 375 ? -28.35348 -7.96011 -15.07018 1.000 18.57517 375 PHE A C 1
ATOM 5445 O O . PHE A 1 375 ? -28.95586 -7.61329 -14.05054 1.000 19.96020 375 PHE A O 1
ATOM 5462 N N . THR A 1 376 ? -28.19143 -9.23376 -15.41438 1.000 18.29016 376 THR A N 1
ATOM 5463 C CA . THR A 1 376 ? -28.73802 -10.31022 -14.60075 1.000 20.32969 376 THR A CA 1
ATOM 5464 C C . THR A 1 376 ? -28.10805 -11.62271 -15.03732 1.000 20.40952 376 THR A C 1
ATOM 5465 O O . THR A 1 376 ? -27.63181 -11.75867 -16.16762 1.000 19.22483 376 THR A O 1
ATOM 5476 N N . LEU A 1 377 ? -28.09797 -12.58163 -14.11870 1.000 19.63623 377 LEU A N 1
ATOM 5477 C CA . LEU A 1 377 ? -27.82432 -13.95614 -14.49820 1.000 22.09088 377 LEU A CA 1
ATOM 5478 C C . LEU A 1 377 ? -29.08794 -14.57851 -15.08632 1.000 19.66706 377 LEU A C 1
ATOM 5479 O O . LEU A 1 377 ? -30.19980 -14.07374 -14.90995 1.000 20.06490 377 LEU A O 1
ATOM 5495 N N . LEU A 1 378 ? -28.90543 -15.67535 -15.81828 1.000 21.07849 378 LEU A N 1
ATOM 5496 C CA . LEU A 1 378 ? -30.03266 -16.32011 -16.48074 1.000 20.16313 378 LEU A CA 1
ATOM 5497 C C . LEU A 1 378 ? -30.71484 -17.35497 -15.59717 1.000 18.03257 378 LEU A C 1
ATOM 5498 O O . LEU A 1 378 ? -31.92049 -17.58854 -15.74632 1.000 21.62296 378 LEU A O 1
ATOM 5514 N N . GLU A 1 379 ? -29.97453 -17.97335 -14.68173 1.000 16.45848 379 GLU A N 1
ATOM 5515 C CA . GLU A 1 379 ? -30.55458 -18.84532 -13.67138 1.000 16.61799 379 GLU A CA 1
ATOM 5516 C C . GLU A 1 379 ? -29.52852 -19.01657 -12.56324 1.000 17.67451 379 GLU A C 1
ATOM 5517 O O . GLU A 1 379 ? -28.33077 -18.79950 -12.76443 1.000 18.14413 379 GLU A O 1
ATOM 5529 N N . LEU A 1 380 ? -30.01551 -19.39631 -11.38355 1.000 15.70253 380 LEU A N 1
ATOM 5530 C CA . LEU A 1 380 ? -29.16086 -19.56531 -10.20960 1.000 18.05480 380 LEU A CA 1
ATOM 5531 C C . LEU A 1 380 ? -29.59812 -20.80730 -9.44751 1.000 16.84539 380 LEU A C 1
ATOM 5532 O O . LEU A 1 380 ? -30.40996 -20.73123 -8.51571 1.000 18.14428 380 LEU A O 1
ATOM 5548 N N . PRO A 1 381 ? -29.07659 -21.97836 -9.81680 1.000 17.62090 381 PRO A N 1
ATOM 5549 C CA . PRO A 1 381 ? -29.40689 -23.20553 -9.07547 1.000 19.69929 381 PRO A CA 1
ATOM 5550 C C . PRO A 1 381 ? -28.71853 -23.20694 -7.71868 1.000 16.93771 381 PRO A C 1
ATOM 5551 O O . PRO A 1 381 ? -27.49604 -23.07360 -7.63043 1.000 18.90739 381 PRO A O 1
ATOM 5562 N N . LEU A 1 382 ? -29.51021 -23.35233 -6.65758 1.000 19.79636 382 LEU A N 1
ATOM 5563 C CA . LEU A 1 382 ? -28.99544 -23.35600 -5.29713 1.000 17.83842 382 LEU A CA 1
ATOM 5564 C C . LEU A 1 382 ? -29.44301 -24.61387 -4.56876 1.000 17.09091 382 LEU A C 1
ATOM 5565 O O . LEU A 1 382 ? -30.50033 -25.17922 -4.85814 1.000 20.19321 382 LEU A O 1
ATOM 5581 N N . THR A 1 383 ? -28.62680 -25.03717 -3.60745 1.000 20.15251 383 THR A N 1
ATOM 5582 C CA . THR A 1 383 ? -28.97917 -26.12041 -2.70349 1.000 22.00061 383 THR A CA 1
ATOM 5583 C C . THR A 1 383 ? -28.53347 -25.73662 -1.29947 1.000 21.70371 383 THR A C 1
ATOM 5584 O O . THR A 1 383 ? -27.86221 -24.72151 -1.09201 1.000 21.99941 383 THR A O 1
ATOM 5595 N N . TRP A 1 384 ? -28.92210 -26.55569 -0.32874 1.000 21.04903 384 TRP A N 1
ATOM 5596 C CA . TRP A 1 384 ? -28.58243 -26.29830 1.06563 1.000 23.13549 384 TRP A CA 1
ATOM 5597 C C . TRP A 1 384 ? -28.77414 -27.55131 1.90909 1.000 27.23386 384 TRP A C 1
ATOM 5598 O O . TRP A 1 384 ? -29.24063 -28.57982 1.41841 1.000 24.33339 384 TRP A O 1
#

B-factor: mean 30.8, std 14.77, range [8.25, 120.42]

Solvent-accessible surface area: 16331 Å² total; per-residue (Å²): 159,26,135,34,6,13,25,36,93,74,5,56,7,18,82,108,0,110,119,14,24,137,149,24,74,11,8,104,31,76,48,189,113,68,79,41,31,15,5,7,0,4,16,37,100,10,0,87,80,1,12,42,31,170,87,22,24,24,107,148,124,146,60,7,34,24,67,107,54,52,74,106,98,4,43,105,6,45,171,15,0,38,69,3,22,34,113,189,103,16,120,62,9,57,85,90,0,59,51,20,0,42,82,30,2,69,81,3,47,92,89,19,60,96,6,31,6,18,150,91,2,0,10,46,4,3,8,81,0,5,0,28,8,0,17,2,48,141,145,20,25,41,70,1,36,164,81,85,101,61,49,110,86,2,9,21,74,29,66,177,112,54,46,87,15,6,15,4,12,0,8,128,85,49,29,103,76,1,47,44,72,48,6,9,2,11,4,26,63,15,3,56,45,35,14,82,42,17,43,0,8,4,0,0,0,2,0,0,0,29,58,54,97,140,21,10,26,27,1,82,124,102,78,122,10,1,125,41,0,2,28,2,0,6,8,23,0,1,12,68,4,20,26,68,26,17,1,0,51,86,82,15,117,3,41,64,68,84,0,110,147,44,15,4,0,17,2,0,2,0,0,5,8,10,34,64,118,64,149,24,46,12,46,0,56,56,179,158,28,112,22,2,15,29,14,54,32,92,29,58,47,35,21,1,52,18,17,81,10,6,2,68,3,5,2,24,17,4,0,65,98,6,77,60,13,132,29,47,47,64,26,129,106,14,135,35,25,90,38,34,92,104,26,3,31,1,57,39,0,36,0,23,63

Radius of gyration: 20.72 Å; Cα contacts (8 Å, |Δi|>4): 582; chains: 1; bounding box: 55×53×53 Å

Nearest PDB structures (foldseek):
  7tto-assembly1_A  TM=1.003E+00  e=8.212E-58  [Actinomadura] parvosata subsp. kistnae
  7tta-assembly1_A  TM=9.998E-01  e=7.346E-56  [Actinomadura] parvosata subsp. kistnae
  7ttb-assembly1_A  TM=9.997E-01  e=2.005E-55  [Actinomadura] parvosata subsp. kistnae
  7ttq-assembly1_A  TM=1.001E+00  e=1.896E-54  [Actinomadura] parvosata subsp. kistnae
  5hh3-assembly1_A  TM=9.411E-01  e=2.173E-29  Actinoplanes teichomyceticus

=== Feature glossary ===
Feature key, reading from the visual/contextual features back to the raw sequence:

Rendered structure images. Six rendered views show the 3D structure from the faces of a cube — i.e. along ±x, ±y, ±z. Rendering representation is drawn randomly per protein from cartoon (secondary-structure ribbons), sticks (backbone bonds), or molecular surface; coloring is either N→C rainbow (blue at the N-terminus through red at the C-terminus) or one color per chain.

Contact-map, Ramachandran, and PAE plots. The contact map is a binary N×N matrix image: pixel (i, j) is dark where Cα_i and Cα_j are within 8 Å and |i−j|>4. Because the |i−j|>4 filter removes local helical contacts, off-diagonal stripes parallel to the main diagonal indicate parallel β-sheets; stripes perpendicular to it indicate antiparallel β-sheets. The Ramachandran plot scatters every residue's (φ, ψ) pair against the sterically allowed regions. The PAE heatmap renders the predicted-aligned-error matrix.

InterPro / GO / CATH / organism. Database cross-references. InterPro integrates a dozen domain/family signature databases into unified entries with residue-range hits. GO terms attach function/process/location labels with evidence codes. CATH codes position the fold in a four-level structural taxonomy. Organism is the NCBI-taxonomy species name.

Nearest PDB structures. The Foldseek neighbor list gives the closest experimentally determined structures in the PDB, ranked by structural alignment. TM-score near 1 means near-identical fold; near 0.3 means only rough topology match. This is how one finds what a novel AlphaFold prediction most resembles in the solved-structure universe.

Predicted aligned error. PAE(i, j) answers: if I align the predicted and true structures on residue i, how far off (in Å) do I expect residue j to be? A block-diagonal PAE matrix with low values on the blocks and high values off-diagonal is the signature of a multi-domain protein with confidently predicted domains but uncertain inter-domain orientation.

Solvent-accessible surface area. Accessible surface area quantifies burial. A residue with SASA near zero is packed into the hydrophobic core; one with SASA >100 Å² sits on the surface. Computed here via the Shrake–Rupley numerical algorithm with a 1.4 Å probe.

B-factor. B-factor (Debye–Waller factor) reflects atomic displacement in the crystal lattice. It is an experimental observable (units Å²), not a prediction; low values mean the atom is pinned down, high values mean it moves or is heterogeneous across the crystal.

pLDDT. For AlphaFold models, the B-factor field carries pLDDT — the model's own estimate of local accuracy on a 0–100 scale. Regions with pLDDT<50 should be treated as essentially unmodeled; they often correspond to intrinsically disordered segments.

Backbone torsions (φ/ψ). φ (phi) and ψ (psi) are the two rotatable backbone dihedrals per residue: φ is the C(i-1)–N–Cα–C torsion, ψ is the N–Cα–C–N(i+1) torsion, both in degrees on (−180°, 180°]. α-helical residues cluster near (−60°, −45°); β-strand residues near (−120°, +130°). A Ramachandran plot is simply a scatter of (φ, ψ) for every residue.

Radius of gyration, Cα contacts, bounding box. Radius of gyration (Rg) is the root-mean-square distance of Cα atoms from their centroid — a single number for overall size and compactness. A globular domain of N residues has Rg ≈ 2.2·N^0.38 Å; an extended or disordered chain has a much larger Rg. The Cα contact count is the number of residue pairs whose Cα atoms are within 8 Å and are more than four positions apart in sequence — a standard proxy for tertiary packing density. The bounding box is the smallest axis-aligned box enclosing all Cα atoms.

Secondary structure (3-state, P-SEA). Three-state secondary structure (P-SEA) collapses the eight DSSP classes into helix (a), strand (b), and coil (c). P-SEA assigns these from Cα geometry alone — distances and angles — without requiring backbone oxygens, so it works on any Cα trace.

Secondary structure (8-state, DSSP). DSSP 8-state secondary structure assigns each residue one of H (α-helix), G (3₁₀-helix), I (π-helix), E (extended β-strand), B (isolated β-bridge), T (hydrogen-bonded turn), S (bend), or '-' (coil). The assignment is computed from backbone hydrogen-bond geometry via the Kabsch–Sander algorithm.

Foldseek 3Di. A 3Di character summarizes, for each residue, the relative orientation of the Cα frame of its nearest spatial neighbor. Because it encodes fold topology rather than chemistry, 3Di alignments detect remote structural similarity that sequence alignment misses.

mmCIF coordinates. The mmCIF block holds the 3D Cartesian coordinates of each backbone atom (N, Cα, C, O) in ångströms. mmCIF is the PDB's canonical archive format — a tagged-loop text representation of the atomic model.

Sequence. Sequence gives the chain of amino acids in standard one-letter code (A=alanine, C=cysteine, …, Y=tyrosine), read N→C. It is the only feature that is directly encoded by the gene; all structural features are derived from the folded form of this sequence.